Protein 3DME (pdb70)

Solvent-accessible surface area: 28125 Å² total; per-residue (Å²): 179,67,27,32,0,0,0,12,10,0,22,7,19,1,0,0,0,0,56,21,3,4,72,53,71,66,99,2,18,0,2,27,40,32,123,21,14,6,76,35,48,13,57,66,35,14,42,6,0,26,2,1,11,77,40,82,72,127,17,14,15,3,110,6,0,18,116,0,8,102,36,0,22,120,11,0,77,76,117,62,8,69,48,73,143,36,4,13,0,7,1,0,42,46,116,75,20,21,93,57,0,65,69,5,29,168,88,0,25,83,21,46,4,119,58,32,90,90,37,88,13,68,13,0,91,184,69,3,102,27,1,83,24,54,9,0,0,8,0,49,17,0,0,2,1,42,3,97,22,0,0,85,25,0,26,35,21,1,80,94,69,50,7,123,28,50,42,88,17,7,8,3,6,1,56,43,48,143,130,35,10,0,67,0,3,4,5,8,70,116,96,90,61,48,24,0,115,2,2,0,4,15,24,30,10,39,0,6,13,8,0,26,26,6,109,52,8,51,101,104,42,16,26,38,36,15,18,2,14,3,0,6,0,48,15,91,60,206,29,34,10,70,55,0,0,19,17,5,65,134,46,89,77,49,25,1,46,0,0,9,52,52,73,35,72,1,17,0,0,26,4,86,30,54,23,24,44,41,66,55,100,39,65,68,166,68,5,65,99,0,36,78,19,0,73,54,2,17,59,72,4,72,126,69,25,12,38,80,27,57,0,5,1,46,7,31,26,13,3,41,145,97,121,79,32,53,7,26,7,18,5,35,114,84,10,64,12,81,14,0,0,0,3,4,5,26,24,69,4,5,20,1,0,0,15,0,0,3,80,33,0,53,66,83,34,119,111,78,27,31,0,0,0,12,9,0,22,8,19,1,0,1,0,0,59,21,0,3,71,60,70,48,103,2,22,1,1,25,40,32,122,23,15,3,75,36,45,15,66,70,35,16,51,4,0,26,1,1,10,76,40,71,67,130,14,12,14,4,117,8,0,20,114,0,6,105,37,0,18,121,13,0,76,77,121,60,8,65,51,62,142,46,4,12,0,8,0,0,33,46,118,68,16,19,87,46,0,72,49,4,31,157,80,0,31,82,22,40,5,126,57,30,86,90,36,89,12,62,15,0,105,181,64,3,106,36,0,89,21,54,10,0,1,8,0,46,18,0,0,2,2,41,5,96,27,0,2,91,23,0,27,37,22,0,82,97,74,52,4,120,21,53,61,80,19,8,7,5,10,10,88,32,44,125,135,23,5,0,63,0,28,5,8,24,110,128,99,81,59,29,11,0,127,2,2,0,4,14,26,34,10,40,0,4,12,8,1,44,27,6,136,48,7,55,127,112,49,1,23,21,32,12,17,2,15,2,0,7,1,47,13,90,45,213,16,21,7,68,52,0,0,21,10,2,66,119,32,89,75,48,27,1,51,0,0,9,57,54,72,36,74,2,18,0,0,27,4,84,25,41,22,22,44,48,68,51,96,36,44,77,167,43,7,102,99,0,45,82,14,0,70,32,0,16,63,73,0,70,132,69,25,14,36,86,27,60,0,6,1,49,8,31,27,10,3,39,140,91,120,69,34,51,8,18,9,20,4,34,113,87,14,65,13,66,15,0,0,1,4,6,4,27,20,68,2,4,24,1,0,0,14,0,2,3,77,31,0,49,65,88,32,119

Secondary structure (DSSP, 8-state):
--EEEEEE--SHHHHHHHHHHHHTT--EEEE-SSSSSS-STTSSS--EE----SSPTT-HHHHHHHHHHHHHHHHHHHHT--EE---EEEEE-SHHHHTTHHHHHHHHHHTT----EEEEHHHHHHH-TT---SEEEEETT-EEE-HHHHHHHHHHHHHHTT-EEE-S--EEEEEE-TTSSEEEEE-TTS-EEEEEEEEEE--GGGHHHHHHTEETS-GGGSPP-EEEEEEEEE-SSS-S-SSEEEE-TT-SS----EEE-TTS-EEE----EEESS------GGGGGGHHHHHHTT-TTPPTT--EEEEEEEEEESS-TTSPPPPPEEE-HHHH--TTEEEEE---TTHHHHHHHHHHHHHHHH-/--EEEEEE--SHHHHHHHHHHHHTT--EEEE-SSSSTT-SGGGSS--EE----SSPTT-HHHHHHHHHHHHHHHHHHHHT--EE---EEEEE-SHHHHTTHHHHHHHHHHTT----EEEEHHHHHHH-TT---SEEEEETT-EEE-HHHHHHHHHHHHHHTT-EEE-S--EEEEEE-TTSSEEEEE-SSS-EEEEEEEEEE--GGGHHHHHHTEETS-GGGSPP-EEEEEEEEEE-SS-S-SSEEEE-TT-SSPPPPEEE-TTS-EEE----EEESS------GGGGTTHHHHHHTT-TTPPTT-EEEEEEEEEEESS-TTSPPPPPEEE-HHHH--TTEEEEE---TTHHHHHHHHHHHHHHHH-

InterPro domains:
  IPR006076 FAD dependent oxidoreductase [PF01266] (6-363)
  IPR036188 FAD/NAD(P)-binding domain superfamily [G3DSA:3.50.50.60] (6-361)
  IPR036188 FAD/NAD(P)-binding domain superfamily [SSF51905] (6-322)

Structure (mmCIF, N/CA/C/O backbone):
data_3DME
#
_entry.id   3DME
#
_cell.length_a   151.717
_cell.length_b   50.573
_cell.length_c   104.895
_cell.angle_alpha   90.00
_cell.angle_beta   115.45
_cell.angle_gamma   90.00
#
_symmetry.space_group_name_H-M   'C 1 2 1'
#
loop_
_entity.id
_entity.type
_entity.pdbx_description
1 polymer 'conserved exported protein'
2 non-polymer 'FLAVIN-ADENINE DINUCLEOTIDE'
3 non-polymer 'L(+)-TARTARIC ACID'
4 water water
#
loop_
_atom_site.group_PDB
_atom_site.id
_atom_site.type_symbol
_atom_site.label_atom_id
_atom_site.label_alt_id
_atom_site.label_comp_id
_atom_site.label_asym_id
_atom_site.label_entity_id
_atom_site.label_seq_id
_atom_site.pdbx_PDB_ins_code
_atom_site.Cartn_x
_atom_site.Cartn_y
_atom_site.Cartn_z
_atom_site.occupancy
_atom_site.B_iso_or_equiv
_atom_site.auth_seq_id
_atom_site.auth_comp_id
_atom_site.auth_asym_id
_atom_site.auth_atom_id
_atom_site.pdbx_PDB_model_num
ATOM 1 N N . THR A 1 3 ? 26.547 61.762 4.288 1.00 30.83 3 THR A N 1
ATOM 2 C CA . THR A 1 3 ? 25.686 62.760 4.970 1.00 30.86 3 THR A CA 1
ATOM 3 C C . THR A 1 3 ? 24.875 62.112 6.108 1.00 29.87 3 THR A C 1
ATOM 4 O O . THR A 1 3 ? 24.664 60.894 6.139 1.00 30.04 3 THR A O 1
ATOM 8 N N . ASP A 1 4 ? 24.420 62.918 7.058 1.00 28.40 4 ASP A N 1
ATOM 9 C CA . ASP A 1 4 ? 23.613 62.360 8.116 1.00 26.82 4 ASP A CA 1
ATOM 10 C C . ASP A 1 4 ? 22.302 61.824 7.536 1.00 25.43 4 ASP A C 1
ATOM 11 O O . ASP A 1 4 ? 21.692 62.460 6.668 1.00 25.65 4 ASP A O 1
ATOM 16 N N . ILE A 1 5 ? 21.883 60.651 7.993 1.00 22.86 5 ILE A N 1
ATOM 17 C CA . ILE A 1 5 ? 20.492 60.264 7.862 1.00 20.85 5 ILE A CA 1
ATOM 18 C C . ILE A 1 5 ? 19.787 61.060 8.943 1.00 19.56 5 ILE A C 1
ATOM 19 O O . ILE A 1 5 ? 20.360 61.305 9.993 1.00 19.01 5 ILE A O 1
ATOM 24 N N . ASP A 1 6 ? 18.561 61.493 8.697 1.00 17.68 6 ASP A N 1
ATOM 25 C CA . ASP A 1 6 ? 17.886 62.313 9.686 1.00 16.70 6 ASP A CA 1
ATOM 26 C C . ASP A 1 6 ? 17.603 61.482 10.948 1.00 15.36 6 ASP A C 1
ATOM 27 O O . ASP A 1 6 ? 18.145 61.771 12.016 1.00 15.11 6 ASP A O 1
ATOM 32 N N . CYS A 1 7 ? 16.783 60.442 10.808 1.00 13.88 7 CYS A N 1
ATOM 33 C CA . CYS A 1 7 ? 16.381 59.596 11.951 1.00 13.17 7 CYS A CA 1
ATOM 34 C C . CYS A 1 7 ? 16.756 58.134 11.726 1.00 12.09 7 CYS A C 1
ATOM 35 O O . CYS A 1 7 ? 16.460 57.589 10.666 1.00 12.24 7 CYS A O 1
ATOM 38 N N . ILE A 1 8 ? 17.398 57.503 12.711 1.00 10.67 8 ILE A N 1
ATOM 39 C CA . ILE A 1 8 ? 17.606 56.048 12.667 1.00 8.90 8 ILE A CA 1
ATOM 40 C C . ILE A 1 8 ? 16.821 55.421 13.821 1.00 8.24 8 ILE A C 1
ATOM 41 O O . ILE A 1 8 ? 16.911 55.882 14.954 1.00 9.14 8 ILE A O 1
ATOM 46 N N . VAL A 1 9 ? 16.027 54.403 13.517 1.00 8.44 9 VAL A N 1
ATOM 47 C CA . VAL A 1 9 ? 15.312 53.637 14.533 1.00 8.39 9 VAL A CA 1
ATOM 48 C C . VAL A 1 9 ? 15.979 52.270 14.583 1.00 8.12 9 VAL A C 1
ATOM 49 O O . VAL A 1 9 ? 16.114 51.620 13.546 1.00 8.73 9 VAL A O 1
ATOM 53 N N . ILE A 1 10 ? 16.414 51.866 15.771 1.00 7.97 10 ILE A N 1
ATOM 54 C CA . ILE A 1 10 ? 16.989 50.533 15.970 1.00 7.82 10 ILE A CA 1
ATOM 55 C C . ILE A 1 10 ? 15.903 49.556 16.437 1.00 7.58 10 ILE A C 1
ATOM 56 O O . ILE A 1 10 ? 15.336 49.713 17.523 1.00 7.74 10 ILE A O 1
ATOM 61 N N . GLY A 1 11 ? 15.625 48.558 15.613 1.00 7.35 11 GLY A N 1
ATOM 62 C CA . GLY A 1 11 ? 14.606 47.553 15.893 1.00 8.11 11 GLY A CA 1
ATOM 63 C C . GLY A 1 11 ? 13.362 47.716 15.036 1.00 9.10 11 GLY A C 1
ATOM 64 O O . GLY A 1 11 ? 12.773 48.817 14.973 1.00 9.00 11 GLY A O 1
ATOM 65 N N . ALA A 1 12 ? 12.956 46.614 14.403 1.00 8.90 12 ALA A N 1
ATOM 66 C CA . ALA A 1 12 ? 11.758 46.579 13.569 1.00 8.90 12 ALA A CA 1
ATOM 67 C C . ALA A 1 12 ? 10.692 45.694 14.182 1.00 8.86 12 ALA A C 1
ATOM 68 O O . ALA A 1 12 ? 9.985 44.978 13.475 1.00 9.63 12 ALA A O 1
ATOM 70 N N . GLY A 1 13 ? 10.574 45.748 15.504 1.00 8.06 13 GLY A N 1
ATOM 71 C CA . GLY A 1 13 ? 9.417 45.172 16.161 1.00 7.81 13 GLY A CA 1
ATOM 72 C C . GLY A 1 13 ? 8.215 46.092 16.025 1.00 8.37 13 GLY A C 1
ATOM 73 O O . GLY A 1 13 ? 8.281 47.120 15.348 1.00 8.18 13 GLY A O 1
ATOM 74 N N . VAL A 1 14 ? 7.115 45.726 16.671 1.00 8.40 14 VAL A N 1
ATOM 75 C CA . VAL A 1 14 ? 5.877 46.483 16.459 1.00 9.52 14 VAL A CA 1
ATOM 76 C C . VAL A 1 14 ? 6.022 47.925 16.935 1.00 10.04 14 VAL A C 1
ATOM 77 O O . VAL A 1 14 ? 5.447 48.863 16.341 1.00 10.04 14 VAL A O 1
ATOM 81 N N . VAL A 1 15 ? 6.785 48.101 18.012 1.00 9.60 15 VAL A N 1
ATOM 82 C CA . VAL A 1 15 ? 7.004 49.416 18.599 1.00 9.62 15 VAL A CA 1
ATOM 83 C C . VAL A 1 15 ? 7.987 50.241 17.773 1.00 9.54 15 VAL A C 1
ATOM 84 O O . VAL A 1 15 ? 7.739 51.404 17.481 1.00 9.33 15 VAL A O 1
ATOM 88 N N . GLY A 1 16 ? 9.116 49.647 17.386 1.00 9.32 16 GLY A N 1
ATOM 89 C CA . GLY A 1 16 ? 10.039 50.332 16.493 1.00 9.59 16 GLY A CA 1
ATOM 90 C C . GLY A 1 16 ? 9.346 50.773 15.215 1.00 9.25 16 GLY A C 1
ATOM 91 O O . GLY A 1 16 ? 9.593 51.880 14.705 1.00 9.62 16 GLY A O 1
ATOM 92 N N . LEU A 1 17 ? 8.508 49.896 14.661 1.00 9.19 17 LEU A N 1
ATOM 93 C CA . LEU A 1 17 ? 7.808 50.214 13.417 1.00 9.11 17 LEU A CA 1
ATOM 94 C C . LEU A 1 17 ? 6.765 51.313 13.615 1.00 9.25 17 LEU A C 1
ATOM 95 O O . LEU A 1 17 ? 6.627 52.185 12.752 1.00 9.50 17 LEU A O 1
ATOM 100 N N . ALA A 1 18 ? 6.044 51.281 14.733 1.00 8.68 18 ALA A N 1
ATOM 101 C CA . ALA A 1 18 ? 5.076 52.366 15.005 1.00 8.79 18 ALA A CA 1
ATOM 102 C C . ALA A 1 18 ? 5.797 53.708 15.076 1.00 9.13 18 ALA A C 1
ATOM 103 O O . ALA A 1 18 ? 5.309 54.716 14.585 1.00 9.58 18 ALA A O 1
ATOM 105 N N . ILE A 1 19 ? 6.962 53.724 15.714 1.00 8.73 19 ILE A N 1
ATOM 106 C CA . ILE A 1 19 ? 7.751 54.945 15.795 1.00 9.02 19 ILE A CA 1
ATOM 107 C C . ILE A 1 19 ? 8.283 55.405 14.433 1.00 8.99 19 ILE A C 1
ATOM 108 O O . ILE A 1 19 ? 8.202 56.591 14.106 1.00 9.86 19 ILE A O 1
ATOM 113 N N . ALA A 1 20 ? 8.825 54.478 13.641 1.00 9.69 20 ALA A N 1
ATOM 114 C CA . ALA A 1 20 ? 9.303 54.808 12.295 1.00 10.16 20 ALA A CA 1
ATOM 115 C C . ALA A 1 20 ? 8.146 55.403 11.487 1.00 10.95 20 ALA A C 1
ATOM 116 O O . ALA A 1 20 ? 8.307 56.412 10.795 1.00 12.16 20 ALA A O 1
ATOM 118 N N . ARG A 1 21 ? 6.989 54.763 11.580 1.00 10.83 21 ARG A N 1
ATOM 119 C CA . ARG A 1 21 ? 5.778 55.252 10.926 1.00 11.56 21 ARG A CA 1
ATOM 120 C C . ARG A 1 21 ? 5.448 56.697 11.329 1.00 11.67 21 ARG A C 1
ATOM 121 O O . ARG A 1 21 ? 5.183 57.543 10.456 1.00 12.36 21 ARG A O 1
ATOM 129 N N . ALA A 1 22 ? 5.460 56.983 12.631 1.00 12.00 22 ALA A N 1
ATOM 130 C CA . ALA A 1 22 ? 5.177 58.338 13.121 1.00 12.31 22 ALA A CA 1
ATOM 131 C C . ALA A 1 22 ? 6.227 59.361 12.649 1.00 13.41 22 ALA A C 1
ATOM 132 O O . ALA A 1 22 ? 5.882 60.457 12.175 1.00 13.54 22 ALA A O 1
ATOM 134 N N . LEU A 1 23 ? 7.504 59.011 12.786 1.00 13.21 23 LEU A N 1
ATOM 135 C CA . LEU A 1 23 ? 8.567 59.890 12.307 1.00 13.66 23 LEU A CA 1
ATOM 136 C C . LEU A 1 23 ? 8.444 60.169 10.803 1.00 14.15 23 LEU A C 1
ATOM 137 O O . LEU A 1 23 ? 8.563 61.325 10.364 1.00 15.00 23 LEU A O 1
ATOM 142 N N . ALA A 1 24 ? 8.181 59.140 10.012 1.00 14.11 24 ALA A N 1
ATOM 143 C CA . ALA A 1 24 ? 8.135 59.318 8.565 1.00 14.56 24 ALA A CA 1
ATOM 144 C C . ALA A 1 24 ? 6.921 60.177 8.190 1.00 15.33 24 ALA A C 1
ATOM 145 O O . ALA A 1 24 ? 7.010 61.038 7.309 1.00 15.33 24 ALA A O 1
ATOM 147 N N . ALA A 1 25 ? 5.807 59.961 8.884 1.00 15.07 25 ALA A N 1
ATOM 148 C CA . ALA A 1 25 ? 4.586 60.736 8.636 1.00 15.64 25 ALA A CA 1
ATOM 149 C C . ALA A 1 25 ? 4.798 62.204 8.994 1.00 16.35 25 ALA A C 1
ATOM 150 O O . ALA A 1 25 ? 4.101 63.093 8.478 1.00 17.36 25 ALA A O 1
ATOM 152 N N . GLY A 1 26 ? 5.761 62.466 9.870 1.00 16.03 26 GLY A N 1
ATOM 153 C CA . GLY A 1 26 ? 6.092 63.834 10.270 1.00 17.08 26 GLY A CA 1
ATOM 154 C C . GLY A 1 26 ? 7.062 64.494 9.305 1.00 17.67 26 GLY A C 1
ATOM 155 O O . GLY A 1 26 ? 7.528 65.605 9.554 1.00 18.13 26 GLY A O 1
ATOM 156 N N . GLY A 1 27 ? 7.380 63.800 8.214 1.00 17.65 27 GLY A N 1
ATOM 157 C CA . GLY A 1 27 ? 8.239 64.358 7.159 1.00 18.53 27 GLY A CA 1
ATOM 158 C C . GLY A 1 27 ? 9.727 64.060 7.277 1.00 18.76 27 GLY A C 1
ATOM 159 O O . GLY A 1 27 ? 10.549 64.617 6.533 1.00 19.47 27 GLY A O 1
ATOM 160 N N . HIS A 1 28 ? 10.090 63.180 8.203 1.00 17.87 28 HIS A N 1
ATOM 161 C CA . HIS A 1 28 ? 11.503 62.880 8.442 1.00 17.67 28 HIS A CA 1
ATOM 162 C C . HIS A 1 28 ? 11.987 61.688 7.643 1.00 16.83 28 HIS A C 1
ATOM 163 O O . HIS A 1 28 ? 11.272 60.712 7.498 1.00 17.40 28 HIS A O 1
ATOM 170 N N . GLU A 1 29 ? 13.212 61.773 7.130 1.00 15.93 29 GLU A N 1
ATOM 171 C CA . GLU A 1 29 ? 13.850 60.630 6.492 1.00 15.15 29 GLU A CA 1
ATOM 172 C C . GLU A 1 29 ? 14.141 59.630 7.600 1.00 13.93 29 GLU A C 1
ATOM 173 O O . GLU A 1 29 ? 14.684 60.003 8.626 1.00 13.78 29 GLU A O 1
ATOM 179 N N . VAL A 1 30 ? 13.751 58.379 7.396 1.00 14.02 30 VAL A N 1
ATOM 180 C CA . VAL A 1 30 ? 13.918 57.353 8.423 1.00 13.80 30 VAL A CA 1
ATOM 181 C C . VAL A 1 30 ? 14.603 56.112 7.866 1.00 13.21 30 VAL A C 1
ATOM 182 O O . VAL A 1 30 ? 14.210 55.588 6.819 1.00 13.14 30 VAL A O 1
ATOM 186 N N . LEU A 1 31 ? 15.638 55.652 8.564 1.00 12.24 31 LEU A N 1
ATOM 187 C CA . LEU A 1 31 ? 16.211 54.336 8.290 1.00 11.94 31 LEU A CA 1
ATOM 188 C C . LEU A 1 31 ? 15.982 53.457 9.513 1.00 11.02 31 LEU A C 1
ATOM 189 O O . LEU A 1 31 ? 16.349 53.834 10.607 1.00 11.03 31 LEU A O 1
ATOM 194 N N . VAL A 1 32 ? 15.350 52.309 9.321 1.00 10.82 32 VAL A N 1
ATOM 195 C CA . VAL A 1 32 ? 15.185 51.346 10.408 1.00 10.63 32 VAL A CA 1
ATOM 196 C C . VAL A 1 32 ? 16.201 50.221 10.253 1.00 10.43 32 VAL A C 1
ATOM 197 O O . VAL A 1 32 ? 16.208 49.525 9.238 1.00 10.08 32 VAL A O 1
ATOM 201 N N . ALA A 1 33 ? 17.040 50.034 11.267 1.00 9.72 33 ALA A N 1
ATOM 202 C CA . ALA A 1 33 ? 18.043 48.965 11.245 1.00 9.59 33 ALA A CA 1
ATOM 203 C C . ALA A 1 33 ? 17.588 47.814 12.139 1.00 9.51 33 ALA A C 1
ATOM 204 O O . ALA A 1 33 ? 17.351 48.005 13.321 1.00 9.72 33 ALA A O 1
ATOM 206 N N . GLU A 1 34 ? 17.486 46.627 11.555 1.00 9.06 34 GLU A N 1
ATOM 207 C CA . GLU A 1 34 ? 17.053 45.430 12.279 1.00 9.62 34 GLU A CA 1
ATOM 208 C C . GLU A 1 34 ? 18.117 44.334 12.166 1.00 9.66 34 GLU A C 1
ATOM 209 O O . GLU A 1 34 ? 18.593 44.042 11.074 1.00 9.88 34 GLU A O 1
ATOM 215 N N . ALA A 1 35 ? 18.485 43.738 13.296 1.00 10.29 35 ALA A N 1
ATOM 216 C CA . ALA A 1 35 ? 19.537 42.707 13.337 1.00 11.68 35 ALA A CA 1
ATOM 217 C C . ALA A 1 35 ? 19.102 41.395 12.694 1.00 12.64 35 ALA A C 1
ATOM 218 O O . ALA A 1 35 ? 19.916 40.686 12.076 1.00 12.39 35 ALA A O 1
ATOM 220 N N . ALA A 1 36 ? 17.819 41.066 12.838 1.00 13.65 36 ALA A N 1
ATOM 221 C CA . ALA A 1 36 ? 17.259 39.828 12.264 1.00 15.76 36 ALA A CA 1
ATOM 222 C C . ALA A 1 36 ? 17.099 39.912 10.748 1.00 17.64 36 ALA A C 1
ATOM 223 O O . ALA A 1 36 ? 17.257 40.973 10.168 1.00 16.16 36 ALA A O 1
ATOM 225 N N . GLU A 1 37 ? 16.740 38.789 10.120 1.00 21.32 37 GLU A N 1
ATOM 226 C CA . GLU A 1 37 ? 16.543 38.737 8.662 1.00 25.10 37 GLU A CA 1
ATOM 227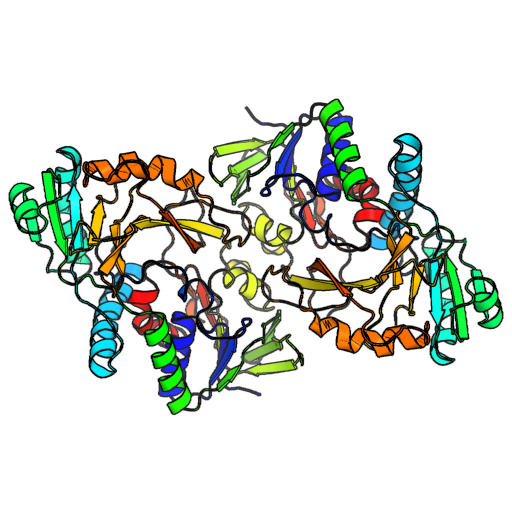 C C . GLU A 1 37 ? 15.234 39.372 8.138 1.00 27.36 37 GLU A C 1
ATOM 228 O O . GLU A 1 37 ? 15.129 39.691 6.946 1.00 27.94 37 GLU A O 1
ATOM 234 N N . GLY A 1 38 ? 14.247 39.567 9.012 1.00 29.61 38 GLY A N 1
ATOM 235 C CA . GLY A 1 38 ? 13.013 40.275 8.631 1.00 32.31 38 GLY A CA 1
ATOM 236 C C . GLY A 1 38 ? 12.423 41.152 9.732 1.00 34.12 38 GLY A C 1
ATOM 237 O O . GLY A 1 38 ? 13.052 41.363 10.775 1.00 34.47 38 GLY A O 1
ATOM 238 N N . ILE A 1 39 ? 11.209 41.664 9.516 1.00 35.49 39 ILE A N 1
ATOM 239 C CA . ILE A 1 39 ? 10.524 42.431 10.563 1.00 36.78 39 ILE A CA 1
ATOM 240 C C . ILE A 1 39 ? 9.801 41.492 11.518 1.00 37.50 39 ILE A C 1
ATOM 241 O O . ILE A 1 39 ? 9.383 40.394 11.129 1.00 37.79 39 ILE A O 1
ATOM 246 N N . GLY A 1 40 ? 9.663 41.931 12.769 1.00 38.27 40 GLY A N 1
ATOM 247 C CA . GLY A 1 40 ? 8.746 41.302 13.719 1.00 38.99 40 GLY A CA 1
ATOM 248 C C . GLY A 1 40 ? 9.009 39.844 14.042 1.00 39.46 40 GLY A C 1
ATOM 249 O O . GLY A 1 40 ? 8.075 39.071 14.270 1.00 39.75 40 GLY A O 1
ATOM 250 N N . THR A 1 41 ? 10.280 39.465 14.078 1.00 39.76 41 THR A N 1
ATOM 251 C CA . THR A 1 41 ? 10.646 38.101 14.442 1.00 40.02 41 THR A CA 1
ATOM 252 C C . THR A 1 41 ? 10.842 37.957 15.957 1.00 39.91 41 THR A C 1
ATOM 253 O O . THR A 1 41 ? 10.828 36.844 16.491 1.00 40.18 41 THR A O 1
ATOM 257 N N . GLY A 1 42 ? 11.005 39.086 16.642 1.00 39.45 42 GLY A N 1
ATOM 258 C CA . GLY A 1 42 ? 11.349 39.084 18.060 1.00 39.18 42 GLY A CA 1
ATOM 259 C C . GLY A 1 42 ? 10.189 38.908 19.023 1.00 38.90 42 GLY A C 1
ATOM 260 O O . GLY A 1 42 ? 9.378 37.998 18.874 1.00 38.88 42 GLY A O 1
ATOM 261 N N . THR A 1 43 ? 10.113 39.784 20.020 1.00 38.61 43 THR A N 1
ATOM 262 C CA . THR A 1 43 ? 9.056 39.694 21.025 1.00 38.22 43 THR A CA 1
ATOM 263 C C . THR A 1 43 ? 7.712 40.111 20.454 1.00 37.63 43 THR A C 1
ATOM 264 O O . THR A 1 43 ? 6.685 40.041 21.140 1.00 37.79 43 THR A O 1
ATOM 268 N N . SER A 1 44 ? 7.730 40.550 19.199 1.00 36.71 44 SER A N 1
ATOM 269 C CA . SER A 1 44 ? 6.498 40.889 18.488 1.00 35.10 44 SER A CA 1
ATOM 270 C C . SER A 1 44 ? 5.930 39.685 17.746 1.00 35.80 44 SER A C 1
ATOM 271 O O . SER A 1 44 ? 4.904 39.792 17.070 1.00 36.07 44 SER A O 1
ATOM 274 N N . SER A 1 45 ? 6.594 38.537 17.879 1.00 35.56 45 SER A N 1
ATOM 275 C CA . SER A 1 45 ? 6.102 37.300 17.270 1.00 35.56 45 SER A CA 1
ATOM 276 C C . SER A 1 45 ? 5.905 36.197 18.314 1.00 35.04 45 SER A C 1
ATOM 277 O O . SER A 1 45 ? 5.666 35.030 17.980 1.00 35.06 45 SER A O 1
ATOM 280 N N . ARG A 1 46 ? 6.002 36.576 19.585 1.00 34.21 46 ARG A N 1
ATOM 281 C CA . ARG A 1 46 ? 5.930 35.604 20.671 1.00 33.05 46 ARG A CA 1
ATOM 282 C C . ARG A 1 46 ? 5.062 36.126 21.822 1.00 32.25 46 ARG A C 1
ATOM 283 O O . ARG A 1 46 ? 5.469 36.100 22.979 1.00 31.54 46 ARG A O 1
ATOM 291 N N . ASN A 1 47 ? 3.861 36.601 21.490 1.00 31.32 47 ASN A N 1
ATOM 292 C CA . ASN A 1 47 ? 2.918 37.090 22.497 1.00 29.78 47 ASN A CA 1
ATOM 293 C C . ASN A 1 47 ? 1.509 36.517 22.264 1.00 28.90 47 ASN A C 1
ATOM 294 O O . ASN A 1 47 ? 1.308 35.725 21.326 1.00 28.04 47 ASN A O 1
ATOM 299 N N . SER A 1 48 ? 0.549 36.905 23.115 1.00 27.12 48 SER A N 1
ATOM 300 C CA . SER A 1 48 ? -0.833 36.384 23.042 1.00 25.17 48 SER A CA 1
ATOM 301 C C . SER A 1 48 ? -1.642 37.094 21.956 1.00 23.84 48 SER A C 1
ATOM 302 O O . SER A 1 48 ? -2.697 36.612 21.513 1.00 24.97 48 SER A O 1
ATOM 305 N N . GLU A 1 49 ? -1.155 38.258 21.547 1.00 20.63 49 GLU A N 1
ATOM 306 C CA . GLU A 1 49 ? -1.794 39.025 20.517 1.00 16.82 49 GLU A CA 1
ATOM 307 C C . GLU A 1 49 ? -3.114 39.565 21.036 1.00 13.38 49 GLU A C 1
ATOM 308 O O . GLU A 1 49 ? -4.050 39.731 20.274 1.00 12.75 49 GLU A O 1
ATOM 314 N N . VAL A 1 50 ? -3.167 39.840 22.335 1.00 10.42 50 VAL A N 1
ATOM 315 C CA . VAL A 1 50 ? -4.378 40.409 22.941 1.00 8.31 50 VAL A CA 1
ATOM 316 C C . VAL A 1 50 ? -4.383 41.937 22.890 1.00 8.10 50 VAL A C 1
ATOM 317 O O . VAL A 1 50 ? -3.400 42.596 23.240 1.00 7.33 50 VAL A O 1
ATOM 321 N N . ILE A 1 51 ? -5.504 42.502 22.439 1.00 7.64 51 ILE A N 1
ATOM 322 C CA . ILE A 1 51 ? -5.712 43.948 22.519 1.00 6.60 51 ILE A CA 1
ATOM 323 C C . ILE A 1 51 ? -6.311 44.196 23.907 1.00 7.08 51 ILE A C 1
ATOM 324 O O . ILE A 1 51 ? -7.489 43.905 24.157 1.00 7.14 51 ILE A O 1
ATOM 329 N N . HIS A 1 52 ? -5.487 44.704 24.817 1.00 6.56 52 HIS A N 1
ATOM 330 C CA . HIS A 1 52 ? -5.903 44.856 26.214 1.00 7.08 52 HIS A CA 1
ATOM 331 C C . HIS A 1 52 ? -6.789 46.076 26.439 1.00 7.45 52 HIS A C 1
ATOM 332 O O . HIS A 1 52 ? -6.610 47.118 25.810 1.00 8.19 52 HIS A O 1
ATOM 339 N N . ALA A 1 53 ? -7.735 45.928 27.364 1.00 7.73 53 ALA A N 1
ATOM 340 C CA . ALA A 1 53 ? -8.663 47.015 27.686 1.00 7.27 53 ALA A CA 1
ATOM 341 C C . ALA A 1 53 ? -8.033 48.173 28.476 1.00 7.41 53 ALA A C 1
ATOM 342 O O . ALA A 1 53 ? -8.426 49.313 28.268 1.00 7.13 53 ALA A O 1
ATOM 344 N N . GLY A 1 54 ? -7.075 47.876 29.361 1.00 7.59 54 GLY A N 1
ATOM 345 C CA . GLY A 1 54 ? -6.435 48.884 30.232 1.00 7.25 54 GLY A CA 1
ATOM 346 C C . GLY A 1 54 ? -6.926 48.780 31.676 1.00 7.60 54 GLY A C 1
ATOM 347 O O . GLY A 1 54 ? -7.012 49.777 32.400 1.00 7.73 54 GLY A O 1
ATOM 348 N N . ILE A 1 55 ? -7.203 47.555 32.105 1.00 7.33 55 ILE A N 1
ATOM 349 C CA . ILE A 1 55 ? -7.931 47.305 33.337 1.00 8.04 55 ILE A CA 1
ATOM 350 C C . ILE A 1 55 ? -7.106 47.531 34.608 1.00 8.84 55 ILE A C 1
ATOM 351 O O . ILE A 1 55 ? -7.498 48.309 35.478 1.00 10.00 55 ILE A O 1
ATOM 356 N N . TYR A 1 56 ? -5.962 46.861 34.741 1.00 8.60 56 TYR A N 1
ATOM 357 C CA . TYR A 1 56 ? -5.373 46.812 36.077 1.00 9.77 56 TYR A CA 1
ATOM 358 C C . TYR A 1 56 ? -4.061 47.572 36.277 1.00 8.88 56 TYR A C 1
ATOM 359 O O . TYR A 1 56 ? -3.445 47.492 37.345 1.00 9.87 56 TYR A O 1
ATOM 368 N N . TYR A 1 57 ? -3.624 48.308 35.266 1.00 8.78 57 TYR A N 1
ATOM 369 C CA . TYR A 1 57 ? -2.401 49.107 35.405 1.00 8.91 57 TYR A CA 1
ATOM 370 C C . TYR A 1 57 ? -2.623 50.258 36.385 1.00 9.94 57 TYR A C 1
ATOM 371 O O . TYR A 1 57 ? -3.727 50.794 36.484 1.00 10.15 57 TYR A O 1
ATOM 380 N N . PRO A 1 58 ? -1.570 50.640 37.121 1.00 10.87 58 PRO A N 1
ATOM 381 C CA . PRO A 1 58 ? -1.763 51.662 38.139 1.00 11.03 58 PRO A CA 1
ATOM 382 C C . PRO A 1 58 ? -2.124 53.026 37.526 1.00 11.15 58 PRO A C 1
ATOM 383 O O . PRO A 1 58 ? -1.664 53.374 36.433 1.00 11.25 58 PRO A O 1
ATOM 387 N N . ALA A 1 59 ? -2.940 53.791 38.235 1.00 11.77 59 ALA A N 1
ATOM 388 C CA . ALA A 1 59 ? -3.418 55.068 37.707 1.00 11.98 59 ALA A CA 1
ATOM 389 C C . ALA A 1 59 ? -2.287 55.950 37.162 1.00 12.46 59 ALA A C 1
ATOM 390 O O . ALA A 1 59 ? -1.243 56.110 37.801 1.00 12.86 59 ALA A O 1
ATOM 392 N N . ASP A 1 60 ? -2.518 56.508 35.975 1.00 12.85 60 ASP A N 1
ATOM 393 C CA . ASP A 1 60 ? -1.603 57.462 35.342 1.00 13.80 60 ASP A CA 1
ATOM 394 C C . ASP A 1 60 ? -0.225 56.918 34.959 1.00 13.27 60 ASP A C 1
ATOM 395 O O . ASP A 1 60 ? 0.628 57.689 34.488 1.00 13.16 60 ASP A O 1
ATOM 400 N N . SER A 1 61 ? -0.012 55.611 35.146 1.00 12.05 61 SER A N 1
ATOM 401 C CA . SER A 1 61 ? 1.183 54.962 34.605 1.00 10.82 61 SER A CA 1
ATOM 402 C C . SER A 1 61 ? 1.191 55.059 33.087 1.00 10.60 61 SER A C 1
ATOM 403 O O . SER A 1 61 ? 0.143 55.250 32.457 1.00 9.42 61 SER A O 1
ATOM 406 N N . LEU A 1 62 ? 2.368 54.912 32.480 1.00 9.61 62 LEU A N 1
ATOM 407 C CA . LEU A 1 62 ? 2.418 54.839 31.024 1.00 9.93 62 LEU A CA 1
ATOM 408 C C . LEU A 1 62 ? 1.660 53.623 30.529 1.00 9.43 62 LEU A C 1
ATOM 409 O O . LEU A 1 62 ? 0.955 53.709 29.526 1.00 8.87 62 LEU A O 1
ATOM 414 N N . LYS A 1 63 ? 1.788 52.494 31.226 1.00 8.82 63 LYS A N 1
ATOM 415 C CA . LYS A 1 63 ? 1.018 51.327 30.853 1.00 8.38 63 LYS A CA 1
ATOM 416 C C . LYS A 1 63 ? -0.475 51.667 30.827 1.00 7.93 63 LYS A C 1
ATOM 417 O O . LYS A 1 63 ? -1.169 51.331 29.887 1.00 7.25 63 LYS A O 1
ATOM 423 N N . ALA A 1 64 ? -0.977 52.337 31.856 1.00 8.01 64 ALA A N 1
ATOM 424 C CA . ALA A 1 64 ? -2.415 52.628 31.866 1.00 7.83 64 ALA A CA 1
ATOM 425 C C . ALA A 1 64 ? -2.786 53.594 30.729 1.00 8.03 64 ALA A C 1
ATOM 426 O O . ALA A 1 64 ? -3.722 53.360 29.968 1.00 7.77 64 ALA A O 1
ATOM 428 N N . ARG A 1 65 ? -2.067 54.701 30.642 1.00 7.68 65 ARG A N 1
ATOM 429 C CA . ARG A 1 65 ? -2.438 55.763 29.712 1.00 8.18 65 ARG A CA 1
ATOM 430 C C . ARG A 1 65 ? -2.286 55.331 28.260 1.00 7.67 65 ARG A C 1
ATOM 431 O O . ARG A 1 65 ? -3.163 55.560 27.420 1.00 7.78 65 ARG A O 1
ATOM 439 N N . LEU A 1 66 ? -1.157 54.696 27.969 1.00 7.04 66 LEU A N 1
ATOM 440 C CA . LEU A 1 66 ? -0.856 54.285 26.610 1.00 6.40 66 LEU A CA 1
ATOM 441 C C . LEU A 1 66 ? -1.626 53.032 26.210 1.00 6.58 66 LEU A C 1
ATOM 442 O O . LEU A 1 66 ? -1.909 52.843 25.034 1.00 6.70 66 LEU A O 1
ATOM 447 N N . CYS A 1 67 ? -1.986 52.178 27.169 1.00 6.22 67 CYS A N 1
ATOM 448 C CA . CYS A 1 67 ? -2.799 51.021 26.801 1.00 6.53 67 CYS A CA 1
ATOM 449 C C . CYS A 1 67 ? -4.172 51.491 26.335 1.00 7.50 67 CYS A C 1
ATOM 450 O O . CYS A 1 67 ? -4.685 51.016 25.323 1.00 6.74 67 CYS A O 1
ATOM 453 N N . VAL A 1 68 ? -4.757 52.444 27.056 1.00 8.07 68 VAL A N 1
ATOM 454 C CA . VAL A 1 68 ? -6.140 52.835 26.752 1.00 9.14 68 VAL A CA 1
ATOM 455 C C . VAL A 1 68 ? -6.174 53.673 25.474 1.00 9.38 68 VAL A C 1
ATOM 456 O O . VAL A 1 68 ? -6.969 53.417 24.555 1.00 9.98 68 VAL A O 1
ATOM 460 N N . ARG A 1 69 ? -5.298 54.655 25.390 1.00 9.31 69 ARG A N 1
ATOM 461 C CA . ARG A 1 69 ? -5.156 55.434 24.158 1.00 9.28 69 ARG A CA 1
ATOM 462 C C . ARG A 1 69 ? -4.792 54.536 22.970 1.00 8.86 69 ARG A C 1
ATOM 463 O O . ARG A 1 69 ? -5.351 54.656 21.882 1.00 8.88 69 ARG A O 1
ATOM 471 N N . GLY A 1 70 ? -3.825 53.644 23.185 1.00 6.96 70 GLY A N 1
ATOM 472 C CA . GLY A 1 70 ? -3.346 52.752 22.137 1.00 6.63 70 GLY A CA 1
ATOM 473 C C . GLY A 1 70 ? -4.444 51.845 21.631 1.00 6.86 70 GLY A C 1
ATOM 474 O O . GLY A 1 70 ? -4.516 51.578 20.426 1.00 6.60 70 GLY A O 1
ATOM 475 N N . LYS A 1 71 ? -5.287 51.355 22.550 1.00 6.80 71 LYS A N 1
ATOM 476 C CA . LYS A 1 71 ? -6.410 50.489 22.187 1.00 7.04 71 LYS A CA 1
ATOM 477 C C . LYS A 1 71 ? -7.337 51.212 21.221 1.00 7.19 71 LYS A C 1
ATOM 478 O O . LYS A 1 71 ? -7.713 50.679 20.193 1.00 7.76 71 LYS A O 1
ATOM 484 N N . HIS A 1 72 ? -7.697 52.436 21.561 1.00 7.71 72 HIS A N 1
ATOM 485 C CA . HIS A 1 72 ? -8.559 53.212 20.675 1.00 8.31 72 HIS A CA 1
ATOM 486 C C . HIS A 1 72 ? -7.909 53.442 19.307 1.00 7.82 72 HIS A C 1
ATOM 487 O O . HIS A 1 72 ? -8.525 53.210 18.269 1.00 8.41 72 HIS A O 1
ATOM 494 N N . LEU A 1 73 ? -6.662 53.880 19.303 1.00 8.35 73 LEU A N 1
ATOM 495 C CA . LEU A 1 73 ? -5.962 54.085 18.038 1.00 8.19 73 LEU A CA 1
ATOM 496 C C . LEU A 1 73 ? -5.873 52.797 17.231 1.00 8.07 73 LEU A C 1
ATOM 497 O O . LEU A 1 73 ? -6.002 52.823 16.005 1.00 8.49 73 LEU A O 1
ATOM 502 N N . LEU A 1 74 ? -5.630 51.673 17.912 1.00 7.61 74 LEU A N 1
ATOM 503 C CA . LEU A 1 74 ? -5.379 50.408 17.221 1.00 7.20 74 LEU A CA 1
ATOM 504 C C . LEU A 1 74 ? -6.677 49.840 16.622 1.00 7.35 74 LEU A C 1
ATOM 505 O O . LEU A 1 74 ? -6.686 49.339 15.503 1.00 7.49 74 LEU A O 1
ATOM 510 N N . TYR A 1 75 ? -7.785 49.914 17.360 1.00 7.06 75 TYR A N 1
ATOM 511 C CA . TYR A 1 75 ? -9.043 49.410 16.805 1.00 7.41 75 TYR A CA 1
ATOM 512 C C . TYR A 1 75 ? -9.418 50.220 15.567 1.00 7.93 75 TYR A C 1
ATOM 513 O O . TYR A 1 75 ? -9.854 49.670 14.558 1.00 8.51 75 TYR A O 1
ATOM 522 N N . GLU A 1 76 ? -9.219 51.529 15.648 1.00 8.56 76 GLU A N 1
ATOM 523 C CA . GLU A 1 76 ? -9.482 52.387 14.496 1.00 9.57 76 GLU A CA 1
ATOM 524 C C . GLU A 1 76 ? -8.549 52.039 13.324 1.00 9.62 76 GLU A C 1
ATOM 525 O O . GLU A 1 76 ? -8.989 51.897 12.185 1.00 9.61 76 GLU A O 1
ATOM 531 N N . TYR A 1 77 ? -7.254 51.884 13.622 1.00 9.34 77 TYR A N 1
ATOM 532 C CA . TYR A 1 77 ? -6.245 51.540 12.617 1.00 9.97 77 TYR A CA 1
ATOM 533 C C . TYR A 1 77 ? -6.588 50.227 11.932 1.00 10.77 77 TYR A C 1
ATOM 534 O O . TYR A 1 77 ? -6.526 50.118 10.713 1.00 11.12 77 TYR A O 1
ATOM 543 N N . CYS A 1 78 ? -6.971 49.224 12.714 1.00 11.11 78 CYS A N 1
ATOM 544 C CA . CYS A 1 78 ? -7.256 47.917 12.148 1.00 12.12 78 CYS A CA 1
ATOM 545 C C . CYS A 1 78 ? -8.461 47.969 11.218 1.00 12.71 78 CYS A C 1
ATOM 546 O O . CYS A 1 78 ? -8.450 47.364 10.154 1.00 13.65 78 CYS A O 1
ATOM 549 N N . ALA A 1 79 ? -9.493 48.696 11.619 1.00 13.19 79 ALA A N 1
ATOM 550 C CA . ALA A 1 79 ? -10.673 48.839 10.770 1.00 14.27 79 ALA A CA 1
ATOM 551 C C . ALA A 1 79 ? -10.336 49.651 9.517 1.00 14.88 79 ALA A C 1
ATOM 552 O O . ALA A 1 79 ? -10.793 49.332 8.413 1.00 16.04 79 ALA A O 1
ATOM 554 N N . ALA A 1 80 ? -9.535 50.694 9.683 1.00 15.58 80 ALA A N 1
ATOM 555 C CA . ALA A 1 80 ? -9.218 51.596 8.580 1.00 16.51 80 ALA A CA 1
ATOM 556 C C . ALA A 1 80 ? -8.359 50.908 7.528 1.00 17.40 80 ALA A C 1
ATOM 557 O O . ALA A 1 80 ? -8.511 51.158 6.324 1.00 17.37 80 ALA A O 1
ATOM 559 N N . ARG A 1 81 ? -7.473 50.019 7.978 1.00 17.86 81 ARG A N 1
ATOM 560 C CA . ARG A 1 81 ? -6.459 49.440 7.105 1.00 18.60 81 ARG A CA 1
ATOM 561 C C . ARG A 1 81 ? -6.736 47.997 6.758 1.00 18.28 81 ARG A C 1
ATOM 562 O O . ARG A 1 81 ? -6.026 47.422 5.933 1.00 19.97 81 ARG A O 1
ATOM 570 N N . GLY A 1 82 ? -7.733 47.391 7.401 1.00 16.96 82 GLY A N 1
ATOM 571 C CA . GLY A 1 82 ? -8.090 46.009 7.102 1.00 15.99 82 GLY A CA 1
ATOM 572 C C . GLY A 1 82 ? -7.157 44.976 7.705 1.00 15.51 82 GLY A C 1
ATOM 573 O O . GLY A 1 82 ? -6.957 43.901 7.128 1.00 15.97 82 GLY A O 1
ATOM 574 N N . VAL A 1 83 ? -6.578 45.293 8.863 1.00 14.33 83 VAL A N 1
ATOM 575 C CA . VAL A 1 83 ? -5.756 44.326 9.604 1.00 13.75 83 VAL A CA 1
ATOM 576 C C . VAL A 1 83 ? -6.678 43.371 10.340 1.00 13.66 83 VAL A C 1
ATOM 577 O O . VAL A 1 83 ? -7.575 43.813 11.072 1.00 13.98 83 VAL A O 1
ATOM 581 N N . PRO A 1 84 ? -6.477 42.061 10.158 1.00 13.63 84 PRO A N 1
ATOM 582 C CA . PRO A 1 84 ? -7.341 41.084 10.834 1.00 13.76 84 PRO A CA 1
ATOM 583 C C . PRO A 1 84 ? -7.322 41.236 12.372 1.00 13.22 84 PRO A C 1
ATOM 584 O O . PRO A 1 84 ? -6.259 41.271 13.008 1.00 12.96 84 PRO A O 1
ATOM 588 N N . HIS A 1 85 ? -8.508 41.339 12.953 1.00 12.91 85 HIS A N 1
ATOM 589 C CA . HIS A 1 85 ? -8.643 41.461 14.404 1.00 12.37 85 HIS A CA 1
ATOM 590 C C . HIS A 1 85 ? -10.068 41.123 14.780 1.00 12.31 85 HIS A C 1
ATOM 591 O O . HIS A 1 85 ? -10.965 41.143 13.926 1.00 13.00 85 HIS A O 1
ATOM 598 N N . GLN A 1 86 ? -10.291 40.837 16.058 1.00 11.53 86 GLN A N 1
ATOM 599 C CA . GLN A 1 86 ? -11.628 40.510 16.564 1.00 11.67 86 GLN A CA 1
ATOM 600 C C . GLN A 1 86 ? -11.823 41.102 17.946 1.00 11.71 86 GLN A C 1
ATOM 601 O O . GLN A 1 86 ? -11.004 40.885 18.844 1.00 11.32 86 GLN A O 1
ATOM 607 N N . ARG A 1 87 ? -12.933 41.809 18.136 1.00 11.69 87 ARG A N 1
ATOM 608 C CA . ARG A 1 87 ? -13.265 42.348 19.462 1.00 11.99 87 ARG A CA 1
ATOM 609 C C . ARG A 1 87 ? -14.096 41.313 20.202 1.00 12.26 87 ARG A C 1
ATOM 610 O O . ARG A 1 87 ? -15.322 41.471 20.361 1.00 12.43 87 ARG A O 1
ATOM 618 N N . LEU A 1 88 ? -13.453 40.236 20.648 1.00 10.62 88 LEU A N 1
ATOM 619 C CA . LEU A 1 88 ? -14.241 39.100 21.116 1.00 11.30 88 LEU A CA 1
ATOM 620 C C . LEU A 1 88 ? -14.594 39.127 22.586 1.00 9.68 88 LEU A C 1
ATOM 621 O O . LEU A 1 88 ? -15.452 38.364 23.027 1.00 9.63 88 LEU A O 1
ATOM 626 N N . GLY A 1 89 ? -13.950 40.009 23.345 1.00 8.23 89 GLY A N 1
ATOM 627 C CA . GLY A 1 89 ? -14.279 40.148 24.753 1.00 8.07 89 GLY A CA 1
ATOM 628 C C . GLY A 1 89 ? -13.477 39.183 25.614 1.00 7.92 89 GLY A C 1
ATOM 629 O O . GLY A 1 89 ? -12.870 38.230 25.114 1.00 7.11 89 GLY A O 1
ATOM 630 N N . LYS A 1 90 ? -13.508 39.426 26.918 1.00 7.81 90 LYS A N 1
ATOM 631 C CA . LYS A 1 90 ? -12.735 38.656 27.887 1.00 7.49 90 LYS A CA 1
ATOM 632 C C . LYS A 1 90 ? -13.507 38.559 29.184 1.00 7.93 90 LYS A C 1
ATOM 633 O O . LYS A 1 90 ? -14.272 39.470 29.515 1.00 7.95 90 LYS A O 1
ATOM 639 N N . LEU A 1 91 ? -13.337 37.448 29.903 1.00 7.09 91 LEU A N 1
ATOM 640 C CA . LEU A 1 91 ? -13.840 37.326 31.272 1.00 7.34 91 LEU A CA 1
ATOM 641 C C . LEU A 1 91 ? -12.650 37.235 32.212 1.00 7.37 91 LEU A C 1
ATOM 642 O O . LEU A 1 91 ? -11.741 36.422 31.976 1.00 6.40 91 LEU A O 1
ATOM 647 N N . ILE A 1 92 ? -12.639 38.075 33.247 1.00 6.71 92 ILE A N 1
ATOM 648 C CA . ILE A 1 92 ? -11.746 37.875 34.380 1.00 7.10 92 ILE A CA 1
ATOM 649 C C . ILE A 1 92 ? -12.543 37.035 35.353 1.00 7.55 92 ILE A C 1
ATOM 650 O O . ILE A 1 92 ? -13.602 37.474 35.808 1.00 7.25 92 ILE A O 1
ATOM 655 N N . VAL A 1 93 ? -12.060 35.828 35.642 1.00 6.72 93 VAL A N 1
ATOM 656 C CA . VAL A 1 93 ? -12.872 34.870 36.404 1.00 7.87 93 VAL A CA 1
ATOM 657 C C . VAL A 1 93 ? -12.333 34.642 37.802 1.00 8.68 93 VAL A C 1
ATOM 658 O O . VAL A 1 93 ? -11.124 34.456 37.980 1.00 8.93 93 VAL A O 1
ATOM 662 N N . ALA A 1 94 ? -13.237 34.689 38.788 1.00 8.80 94 ALA A N 1
ATOM 663 C CA . ALA A 1 94 ? -12.923 34.353 40.179 1.00 9.50 94 ALA A CA 1
ATOM 664 C C . ALA A 1 94 ? -13.302 32.890 40.411 1.00 10.61 94 ALA A C 1
ATOM 665 O O . ALA A 1 94 ? -14.404 32.470 40.052 1.00 11.06 94 ALA A O 1
ATOM 667 N N . THR A 1 95 ? -12.400 32.114 41.003 1.00 11.54 95 THR A N 1
ATOM 668 C CA . THR A 1 95 ? -12.683 30.697 41.212 1.00 12.50 95 THR A CA 1
ATOM 669 C C . THR A 1 95 ? -12.754 30.313 42.701 1.00 12.82 95 THR A C 1
ATOM 670 O O . THR A 1 95 ? -12.652 29.134 43.063 1.00 13.39 95 THR A O 1
ATOM 674 N N . SER A 1 96 ? -12.962 31.318 43.548 1.00 12.55 96 SER A N 1
ATOM 675 C CA . SER A 1 96 ? -13.217 31.103 44.967 1.00 12.29 96 SER A CA 1
ATOM 676 C C . SER A 1 96 ? -13.987 32.317 45.482 1.00 13.35 96 SER A C 1
ATOM 677 O O . SER A 1 96 ? -14.070 33.341 44.799 1.00 13.14 96 SER A O 1
ATOM 680 N N . ASP A 1 97 ? -14.578 32.201 46.668 1.00 13.76 97 ASP A N 1
ATOM 681 C CA . ASP A 1 97 ? -15.234 33.357 47.273 1.00 14.33 97 ASP A CA 1
ATOM 682 C C . ASP A 1 97 ? -14.245 34.495 47.533 1.00 13.36 97 ASP A C 1
ATOM 683 O O . ASP A 1 97 ? -14.590 35.664 47.345 1.00 13.75 97 ASP A O 1
ATOM 688 N N . ALA A 1 98 ? -13.033 34.171 47.982 1.00 12.77 98 ALA A N 1
ATOM 689 C CA . ALA A 1 98 ? -12.038 35.218 48.256 1.00 12.41 98 ALA A CA 1
ATOM 690 C C . ALA A 1 98 ? -11.716 35.984 46.972 1.00 11.71 98 ALA A C 1
ATOM 691 O O . ALA A 1 98 ? -11.676 37.212 46.954 1.00 10.94 98 ALA A O 1
ATOM 693 N N . GLU A 1 99 ? -11.518 35.254 45.877 1.00 11.04 99 GLU A N 1
ATOM 694 C CA . GLU A 1 99 ? -11.274 35.910 44.589 1.00 10.61 99 GLU A CA 1
ATOM 695 C C . GLU A 1 99 ? -12.462 36.727 44.108 1.00 10.14 99 GLU A C 1
ATOM 696 O O . GLU A 1 99 ? -12.287 37.799 43.506 1.00 9.42 99 GLU A O 1
ATOM 702 N N . ALA A 1 100 ? -13.669 36.220 44.353 1.00 9.81 100 ALA A N 1
ATOM 703 C CA . ALA A 1 100 ? -14.864 36.939 43.928 1.00 9.80 100 ALA A CA 1
ATOM 704 C C . ALA A 1 100 ? -14.913 38.301 44.619 1.00 9.95 100 ALA A C 1
ATOM 705 O O . ALA A 1 100 ? -15.399 39.279 44.038 1.00 9.60 100 ALA A O 1
ATOM 707 N N . SER A 1 101 ? -14.411 38.347 45.851 1.00 9.51 101 SER A N 1
ATOM 708 C CA . SER A 1 101 ? -14.391 39.583 46.635 1.00 10.70 101 SER A CA 1
ATOM 709 C C . SER A 1 101 ? -13.428 40.629 46.090 1.00 10.14 101 SER A C 1
ATOM 710 O O . SER A 1 101 ? -13.536 41.822 46.439 1.00 10.35 101 SER A O 1
ATOM 713 N N . GLN A 1 102 ? -12.500 40.189 45.241 1.00 8.68 102 GLN A N 1
ATOM 714 C CA . GLN A 1 102 ? -11.491 41.073 44.649 1.00 7.88 102 GLN A CA 1
ATOM 715 C C . GLN A 1 102 ? -12.004 41.836 43.439 1.00 7.47 102 GLN A C 1
ATOM 716 O O . GLN A 1 102 ? -11.404 42.827 43.019 1.00 7.61 102 GLN A O 1
ATOM 722 N N . LEU A 1 103 ? -13.133 41.379 42.883 1.00 7.16 103 LEU A N 1
ATOM 723 C CA . LEU A 1 103 ? -13.582 41.909 41.593 1.00 7.26 103 LEU A CA 1
ATOM 724 C C . LEU A 1 103 ? -14.023 43.379 41.668 1.00 7.37 103 LEU A C 1
ATOM 725 O O . LEU A 1 103 ? -13.803 44.160 40.728 1.00 7.45 103 LEU A O 1
ATOM 730 N N . ASP A 1 104 ? -14.645 43.770 42.775 1.00 8.24 104 ASP A N 1
ATOM 731 C CA . ASP A 1 104 ? -15.186 45.132 42.828 1.00 8.79 104 ASP A CA 1
ATOM 732 C C . ASP A 1 104 ? -14.042 46.140 42.666 1.00 8.10 104 ASP A C 1
ATOM 733 O O . ASP A 1 104 ? -14.156 47.117 41.920 1.00 8.37 104 ASP A O 1
ATOM 738 N N . SER A 1 105 ? -12.935 45.909 43.370 1.00 7.66 105 SER A N 1
ATOM 739 C CA . SER A 1 105 ? -11.822 46.866 43.350 1.00 7.70 105 SER A CA 1
ATOM 740 C C . SER A 1 105 ? -11.162 46.878 41.977 1.00 7.19 105 SER A C 1
ATOM 741 O O . SER A 1 105 ? -10.722 47.915 41.467 1.00 7.04 105 SER A O 1
ATOM 744 N N . ILE A 1 106 ? -11.082 45.702 41.368 1.00 6.71 106 ILE A N 1
ATOM 745 C CA . ILE A 1 106 ? -10.522 45.617 40.020 1.00 6.69 106 ILE A CA 1
ATOM 746 C C . ILE A 1 106 ? -11.352 46.464 39.041 1.00 6.80 106 ILE A C 1
ATOM 747 O O . ILE A 1 106 ? -10.811 47.213 38.229 1.00 7.18 106 ILE A O 1
ATOM 752 N N . ALA A 1 107 ? -12.677 46.348 39.115 1.00 7.29 107 ALA A N 1
ATOM 753 C CA . ALA A 1 107 ? -13.541 47.146 38.238 1.00 7.35 107 ALA A CA 1
ATOM 754 C C . ALA A 1 107 ? -13.392 48.646 38.508 1.00 8.04 107 ALA A C 1
ATOM 755 O O . ALA A 1 107 ? -13.462 49.456 37.579 1.00 7.76 107 ALA A O 1
ATOM 757 N N . ARG A 1 108 ? -13.203 49.020 39.767 1.00 7.42 108 ARG A N 1
ATOM 758 C CA . ARG A 1 108 ? -12.992 50.438 40.090 1.00 7.90 108 ARG A CA 1
ATOM 759 C C . ARG A 1 108 ? -11.668 50.945 39.519 1.00 7.91 108 ARG A C 1
ATOM 760 O O . ARG A 1 108 ? -11.569 52.084 39.044 1.00 9.07 108 ARG A O 1
ATOM 768 N N . ARG A 1 109 ? -10.638 50.104 39.542 1.00 7.76 109 ARG A N 1
ATOM 769 C CA . ARG A 1 109 ? -9.363 50.538 38.958 1.00 8.02 109 ARG A CA 1
ATOM 770 C C . ARG A 1 109 ? -9.514 50.766 37.464 1.00 8.06 109 ARG A C 1
ATOM 771 O O . ARG A 1 109 ? -9.035 51.774 36.924 1.00 7.99 109 ARG A O 1
ATOM 779 N N . ALA A 1 110 ? -10.196 49.840 36.796 1.00 8.57 110 ALA A N 1
ATOM 780 C CA . ALA A 1 110 ? -10.429 49.939 35.355 1.00 8.03 110 ALA A CA 1
ATOM 781 C C . ALA A 1 110 ? -11.189 51.233 35.070 1.00 8.42 110 ALA A C 1
ATOM 782 O O . ALA A 1 110 ? -10.843 51.970 34.155 1.00 8.72 110 ALA A O 1
ATOM 784 N N . GLY A 1 111 ? -12.226 51.499 35.849 1.00 8.72 111 GLY A N 1
ATOM 785 C CA . GLY A 1 111 ? -13.012 52.725 35.640 1.00 9.25 111 GLY A CA 1
ATOM 786 C C . GLY A 1 111 ? -12.139 53.965 35.705 1.00 10.46 111 GLY A C 1
ATOM 787 O O . GLY A 1 111 ? -12.298 54.901 34.900 1.00 11.07 111 GLY A O 1
ATOM 788 N N . ALA A 1 112 ? -11.207 53.982 36.647 1.00 9.87 112 ALA A N 1
ATOM 789 C CA . ALA A 1 112 ? -10.353 55.142 36.839 1.00 10.21 112 ALA A CA 1
ATOM 790 C C . ALA A 1 112 ? -9.377 55.306 35.689 1.00 10.06 112 ALA A C 1
ATOM 791 O O . ALA A 1 112 ? -8.877 56.405 35.445 1.00 11.14 112 ALA A O 1
ATOM 793 N N . ASN A 1 113 ? -9.088 54.201 34.993 1.00 9.16 113 ASN A N 1
ATOM 794 C CA . ASN A 1 113 ? -8.221 54.236 33.813 1.00 8.58 113 ASN A CA 1
ATOM 795 C C . ASN A 1 113 ? -8.962 54.614 32.529 1.00 9.31 113 ASN A C 1
ATOM 796 O O . ASN A 1 113 ? -8.355 54.705 31.436 1.00 8.68 113 ASN A O 1
ATOM 801 N N . GLY A 1 114 ? -10.267 54.817 32.654 1.00 9.70 114 GLY A N 1
ATOM 802 C CA . GLY A 1 114 ? -11.121 55.088 31.496 1.00 11.28 114 GLY A CA 1
ATOM 803 C C . GLY A 1 114 ? -11.697 53.858 30.805 1.00 11.74 114 GLY A C 1
ATOM 804 O O . GLY A 1 114 ? -12.109 53.922 29.638 1.00 13.21 114 GLY A O 1
ATOM 805 N N . VAL A 1 115 ? -11.737 52.734 31.515 1.00 11.48 115 VAL A N 1
ATOM 806 C CA . VAL A 1 115 ? -12.386 51.534 31.014 1.00 11.45 115 VAL A CA 1
ATOM 807 C C . VAL A 1 115 ? -13.709 51.420 31.746 1.00 12.02 115 VAL A C 1
ATOM 808 O O . VAL A 1 115 ? -13.766 51.014 32.895 1.00 11.16 115 VAL A O 1
ATOM 812 N N . ASP A 1 116 ? -14.784 51.832 31.103 1.00 13.59 116 ASP A N 1
ATOM 813 C CA . ASP A 1 116 ? -15.992 51.963 31.880 1.00 15.54 116 ASP A CA 1
ATOM 814 C C . ASP A 1 116 ? -17.075 50.984 31.423 1.00 15.16 116 ASP A C 1
ATOM 815 O O . ASP A 1 116 ? -18.230 51.092 31.840 1.00 17.09 116 ASP A O 1
ATOM 820 N N . ASP A 1 117 ? -16.672 49.982 30.643 1.00 12.69 117 ASP A N 1
ATOM 821 C CA . ASP A 1 117 ? -17.614 48.992 30.133 1.00 11.33 117 ASP A CA 1
ATOM 822 C C . ASP A 1 117 ? -17.543 47.618 30.804 1.00 10.19 117 ASP A C 1
ATOM 823 O O . ASP A 1 117 ? -18.091 46.648 30.269 1.00 9.96 117 ASP A O 1
ATOM 828 N N . LEU A 1 118 ? -16.887 47.511 31.957 1.00 9.45 118 LEU A N 1
ATOM 829 C CA . LEU A 1 118 ? -16.838 46.185 32.609 1.00 9.46 118 LEU A CA 1
ATOM 830 C C . LEU A 1 118 ? -18.208 45.804 33.146 1.00 10.13 118 LEU A C 1
ATOM 831 O O . LEU A 1 118 ? -19.002 46.675 33.507 1.00 10.94 118 LEU A O 1
ATOM 836 N N . GLN A 1 119 ? -18.492 44.506 33.183 1.00 8.74 119 GLN A N 1
ATOM 837 C CA . GLN A 1 119 ? -19.769 44.023 33.699 1.00 8.51 119 GLN A CA 1
ATOM 838 C C . GLN A 1 119 ? -19.476 42.994 34.781 1.00 8.64 119 GLN A C 1
ATOM 839 O O . GLN A 1 119 ? -18.814 41.996 34.511 1.00 9.81 119 GLN A O 1
ATOM 845 N N . HIS A 1 120 ? -19.995 43.216 35.983 1.00 8.48 120 HIS A N 1
ATOM 846 C CA . HIS A 1 120 ? -19.736 42.320 37.103 1.00 8.47 120 HIS A CA 1
ATOM 847 C C . HIS A 1 120 ? -20.913 41.373 37.203 1.00 8.24 120 HIS A C 1
ATOM 848 O O . HIS A 1 120 ? -22.040 41.826 37.399 1.00 9.20 120 HIS A O 1
ATOM 855 N N . ILE A 1 121 ? -20.655 40.073 37.061 1.00 8.14 121 ILE A N 1
ATOM 856 C CA . ILE A 1 121 ? -21.726 39.069 37.013 1.00 8.68 121 ILE A CA 1
ATOM 857 C C . ILE A 1 121 ? -21.387 37.870 37.897 1.00 9.26 121 ILE A C 1
ATOM 858 O O . ILE A 1 121 ? -20.231 37.678 38.255 1.00 9.54 121 ILE A O 1
ATOM 863 N N . ASP A 1 122 ? -22.405 37.092 38.269 1.00 9.73 122 ASP A N 1
ATOM 864 C CA . ASP A 1 122 ? -22.188 35.908 39.106 1.00 10.86 122 ASP A CA 1
ATOM 865 C C . ASP A 1 122 ? -21.845 34.691 38.265 1.00 10.57 122 ASP A C 1
ATOM 866 O O . ASP A 1 122 ? -21.785 34.777 37.039 1.00 10.96 122 ASP A O 1
ATOM 871 N N . GLY A 1 123 ? -21.563 33.559 38.908 1.00 11.14 123 GLY A N 1
ATOM 872 C CA . GLY A 1 123 ? -21.061 32.405 38.165 1.00 11.24 123 GLY A CA 1
ATOM 873 C C . GLY A 1 123 ? -22.102 31.799 37.236 1.00 10.96 123 GLY A C 1
ATOM 874 O O . GLY A 1 123 ? -21.777 31.279 36.165 1.00 10.79 123 GLY A O 1
ATOM 875 N N . ALA A 1 124 ? -23.365 31.871 37.641 1.00 11.37 124 ALA A N 1
ATOM 876 C CA . ALA A 1 124 ? -24.425 31.317 36.818 1.00 11.90 124 ALA A CA 1
ATOM 877 C C . ALA A 1 124 ? -24.551 32.145 35.559 1.00 11.88 124 ALA A C 1
ATOM 878 O O . ALA A 1 124 ? -24.719 31.600 34.460 1.00 12.27 124 ALA A O 1
ATOM 880 N N . ALA A 1 125 ? -24.464 33.468 35.710 1.00 11.08 125 ALA A N 1
ATOM 881 C CA . ALA A 1 125 ? -24.471 34.355 34.540 1.00 11.35 125 ALA A CA 1
ATOM 882 C C . ALA A 1 125 ? -23.276 34.090 33.625 1.00 11.48 125 ALA A C 1
ATOM 883 O O . ALA A 1 125 ? -23.409 34.069 32.397 1.00 12.27 125 ALA A O 1
ATOM 885 N N . ALA A 1 126 ? -22.113 33.851 34.226 1.00 11.56 126 ALA A N 1
ATOM 886 C CA . ALA A 1 126 ? -20.917 33.609 33.443 1.00 11.94 126 ALA A CA 1
ATOM 887 C C . ALA A 1 126 ? -21.073 32.313 32.670 1.00 12.63 126 ALA A C 1
ATOM 888 O O . ALA A 1 126 ? -20.632 32.228 31.526 1.00 12.77 126 ALA A O 1
ATOM 890 N N . ARG A 1 127 ? -21.703 31.312 33.290 1.00 13.27 127 ARG A N 1
ATOM 891 C CA . ARG A 1 127 ? -21.963 30.046 32.598 1.00 15.12 127 ARG A CA 1
ATOM 892 C C . ARG A 1 127 ? -22.977 30.194 31.455 1.00 15.15 127 ARG A C 1
ATOM 893 O O . ARG A 1 127 ? -22.910 29.453 30.475 1.00 15.26 127 ARG A O 1
ATOM 901 N N . ARG A 1 128 ? -23.908 31.142 31.563 1.00 15.50 128 ARG A N 1
ATOM 902 C CA . ARG A 1 128 ? -24.790 31.443 30.424 1.00 16.16 128 ARG A CA 1
ATOM 903 C C . ARG A 1 128 ? -23.991 31.946 29.232 1.00 15.98 128 ARG A C 1
ATOM 904 O O . ARG A 1 128 ? -24.267 31.573 28.086 1.00 15.86 128 ARG A O 1
ATOM 912 N N . LEU A 1 129 ? -23.008 32.801 29.506 1.00 14.53 129 LEU A N 1
ATOM 913 C CA . LEU A 1 129 ? -22.157 33.354 28.466 1.00 14.54 129 LEU A CA 1
ATOM 914 C C . LEU A 1 129 ? -21.224 32.286 27.899 1.00 14.19 129 LEU A C 1
ATOM 915 O O . LEU A 1 129 ? -20.954 32.262 26.691 1.00 14.72 129 LEU A O 1
ATOM 920 N N . GLU A 1 130 ? -20.714 31.429 28.780 1.00 13.72 130 GLU A N 1
ATOM 921 C CA . GLU A 1 130 ? -19.693 30.447 28.403 1.00 13.56 130 GLU A CA 1
ATOM 922 C C . GLU A 1 130 ? -19.994 29.120 29.069 1.00 13.88 130 GLU A C 1
ATOM 923 O O . GLU A 1 130 ? -19.589 28.887 30.202 1.00 13.11 130 GLU A O 1
ATOM 929 N N . PRO A 1 131 ? -20.737 28.253 28.372 1.00 14.53 131 PRO A N 1
ATOM 930 C CA . PRO A 1 131 ? -21.213 26.989 28.923 1.00 15.31 131 PRO A CA 1
ATOM 931 C C . PRO A 1 131 ? -20.140 26.105 29.568 1.00 15.38 131 PRO A C 1
ATOM 932 O O . PRO A 1 131 ? -20.448 25.354 30.491 1.00 16.32 131 PRO A O 1
ATOM 936 N N . ALA A 1 132 ? -18.896 26.197 29.118 1.00 15.33 132 ALA A N 1
ATOM 937 C CA . ALA A 1 132 ? -17.847 25.328 29.668 1.00 15.52 132 ALA A CA 1
ATOM 938 C C . ALA A 1 132 ? -17.208 25.875 30.945 1.00 15.75 132 ALA A C 1
ATOM 939 O O . ALA A 1 132 ? -16.409 25.189 31.603 1.00 15.42 132 ALA A O 1
ATOM 941 N N . LEU A 1 133 ? -17.577 27.104 31.303 1.00 14.25 133 LEU A N 1
ATOM 942 C CA . LEU A 1 133 ? -16.881 27.834 32.363 1.00 14.20 133 LEU A CA 1
ATOM 943 C C . LEU A 1 133 ? -17.400 27.519 33.770 1.00 14.47 133 LEU A C 1
ATOM 944 O O . LEU A 1 133 ? -18.607 27.572 34.019 1.00 15.12 133 LEU A O 1
ATOM 949 N N . HIS A 1 134 ? -16.478 27.225 34.686 1.00 14.03 134 HIS A N 1
ATOM 950 C CA . HIS A 1 134 ? -16.791 27.085 36.108 1.00 14.76 134 HIS A CA 1
ATOM 951 C C . HIS A 1 134 ? -16.131 28.199 36.914 1.00 13.53 134 HIS A C 1
ATOM 952 O O . HIS A 1 134 ? -14.913 28.234 37.069 1.00 13.85 134 HIS A O 1
ATOM 959 N N . CYS A 1 135 ? -16.927 29.153 37.383 1.00 12.51 135 CYS A N 1
ATOM 960 C CA . CYS A 1 135 ? -16.371 30.209 38.219 1.00 11.65 135 CYS A CA 1
ATOM 961 C C . CYS A 1 135 ? -17.401 30.688 39.230 1.00 11.62 135 CYS A C 1
ATOM 962 O O . CYS A 1 135 ? -18.592 30.391 39.108 1.00 12.40 135 CYS A O 1
ATOM 965 N N . THR A 1 136 ? -16.925 31.458 40.205 1.00 10.92 136 THR A N 1
ATOM 966 C CA . THR A 1 136 ? -17.759 31.963 41.287 1.00 10.56 136 THR A CA 1
ATOM 967 C C . THR A 1 136 ? -18.403 33.284 40.877 1.00 10.16 136 THR A C 1
ATOM 968 O O . THR A 1 136 ? -19.545 33.552 41.213 1.00 10.24 136 THR A O 1
ATOM 972 N N . ALA A 1 137 ? -17.646 34.092 40.140 1.00 9.44 137 ALA A N 1
ATOM 973 C CA . ALA A 1 137 ? -18.134 35.370 39.620 1.00 7.84 137 ALA A CA 1
ATOM 974 C C . ALA A 1 137 ? -17.164 35.822 38.552 1.00 7.88 137 ALA A C 1
ATOM 975 O O . ALA A 1 137 ? -16.083 35.261 38.427 1.00 7.58 137 ALA A O 1
ATOM 977 N N . ALA A 1 138 ? -17.527 36.831 37.767 1.00 6.45 138 ALA A N 1
ATOM 978 C CA . ALA A 1 138 ? -16.600 37.287 36.739 1.00 6.77 138 ALA A CA 1
ATOM 979 C C . ALA A 1 138 ? -16.801 38.758 36.441 1.00 6.16 138 ALA A C 1
ATOM 980 O O . ALA A 1 138 ? -17.863 39.324 36.754 1.00 7.09 138 ALA A O 1
ATOM 982 N N . LEU A 1 139 ? -15.778 39.366 35.855 1.00 6.31 139 LEU A N 1
ATOM 983 C CA . LEU A 1 139 ? -15.931 40.662 35.194 1.00 6.22 139 LEU A CA 1
ATOM 984 C C . LEU A 1 139 ? -15.845 40.430 33.699 1.00 6.93 139 LEU A C 1
ATOM 985 O O . LEU A 1 139 ? -14.862 39.866 33.209 1.00 6.95 139 LEU A O 1
ATOM 990 N N . VAL A 1 140 ? -16.857 40.882 32.971 1.00 6.51 140 VAL A N 1
ATOM 991 C CA . VAL A 1 140 ? -16.795 40.888 31.522 1.00 7.14 140 VAL A CA 1
ATOM 992 C C . VAL A 1 140 ? -16.126 42.163 31.029 1.00 6.55 140 VAL A C 1
ATOM 993 O O . VAL A 1 140 ? -16.484 43.262 31.452 1.00 7.58 140 VAL A O 1
ATOM 997 N N . SER A 1 141 ? -15.179 42.009 30.103 1.00 6.10 141 SER A N 1
ATOM 998 C CA . SER A 1 141 ? -14.471 43.144 29.483 1.00 6.48 141 SER A CA 1
ATOM 999 C C . SER A 1 141 ? -14.717 43.098 27.978 1.00 7.17 141 SER A C 1
ATOM 1000 O O . SER A 1 141 ? -13.993 42.443 27.229 1.00 7.47 141 SER A O 1
ATOM 1003 N N . PRO A 1 142 ? -15.766 43.796 27.523 1.00 7.70 142 PRO A N 1
ATOM 1004 C CA . PRO A 1 142 ? -16.172 43.629 26.122 1.00 8.72 142 PRO A CA 1
ATOM 1005 C C . PRO A 1 142 ? -15.234 44.264 25.106 1.00 9.17 142 PRO A C 1
ATOM 1006 O O . PRO A 1 142 ? -15.268 43.884 23.930 1.00 10.78 142 PRO A O 1
ATOM 1010 N N . SER A 1 143 ? -14.380 45.190 25.538 1.00 9.07 143 SER A N 1
ATOM 1011 C CA . SER A 1 143 ? -13.504 45.889 24.594 1.00 9.08 143 SER A CA 1
ATOM 1012 C C . SER A 1 143 ? -12.193 45.128 24.333 1.00 8.98 143 SER A C 1
ATOM 1013 O O . SER A 1 143 ? -11.432 45.488 23.444 1.00 9.13 143 SER A O 1
ATOM 1016 N N . THR A 1 144 ? -11.939 44.088 25.121 1.00 7.62 144 THR A N 1
ATOM 1017 C CA . THR A 1 144 ? -10.721 43.289 24.934 1.00 7.76 144 THR A CA 1
ATOM 1018 C C . THR A 1 144 ? -10.845 42.512 23.636 1.00 7.77 144 THR A C 1
ATOM 1019 O O . THR A 1 144 ? -11.920 41.986 23.336 1.00 8.55 144 THR A O 1
ATOM 1023 N N . GLY A 1 145 ? -9.767 42.459 22.853 1.00 7.14 145 GLY A N 1
ATOM 1024 C CA . GLY A 1 145 ? -9.798 41.770 21.569 1.00 7.26 145 GLY A CA 1
ATOM 1025 C C . GLY A 1 145 ? -8.525 41.004 21.284 1.00 7.74 145 GLY A C 1
ATOM 1026 O O . GLY A 1 145 ? -7.682 40.821 22.182 1.00 7.64 145 GLY A O 1
ATOM 1027 N N . ILE A 1 146 ? -8.416 40.529 20.041 1.00 7.82 146 ILE A N 1
ATOM 1028 C CA . ILE A 1 146 ? -7.192 39.904 19.534 1.00 8.08 146 ILE A CA 1
ATOM 1029 C C . ILE A 1 146 ? -6.826 40.473 18.172 1.00 8.45 146 ILE A C 1
ATOM 1030 O O . ILE A 1 146 ? -7.678 40.956 17.430 1.00 8.53 146 ILE A O 1
ATOM 1035 N N . VAL A 1 147 ? -5.542 40.442 17.863 1.00 9.05 147 VAL A N 1
ATOM 1036 C CA . VAL A 1 147 ? -5.032 40.986 16.605 1.00 10.93 147 VAL A CA 1
ATOM 1037 C C . VAL A 1 147 ? -3.884 40.130 16.090 1.00 12.52 147 VAL A C 1
ATOM 1038 O O . VAL A 1 147 ? -3.128 39.532 16.863 1.00 12.11 147 VAL A O 1
ATOM 1042 N N . ASP A 1 148 ? -3.770 40.097 14.769 1.00 14.47 148 ASP A N 1
ATOM 1043 C CA . ASP A 1 148 ? -2.664 39.450 14.093 1.00 16.95 148 ASP A CA 1
ATOM 1044 C C . ASP A 1 148 ? -1.506 40.422 14.093 1.00 16.87 148 ASP A C 1
ATOM 1045 O O . ASP A 1 148 ? -1.511 41.396 13.345 1.00 17.36 148 ASP A O 1
ATOM 1050 N N . SER A 1 149 ? -0.532 40.165 14.958 1.00 17.72 149 SER A N 1
ATOM 1051 C CA . SER A 1 149 ? 0.528 41.121 15.224 1.00 18.68 149 SER A CA 1
ATOM 1052 C C . SER A 1 149 ? 1.504 41.170 14.066 1.00 18.52 149 SER A C 1
ATOM 1053 O O . SER A 1 149 ? 2.071 42.227 13.770 1.00 18.58 149 SER A O 1
ATOM 1056 N N . HIS A 1 150 ? 1.681 40.029 13.399 1.00 18.36 150 HIS A N 1
ATOM 1057 C CA . HIS A 1 150 ? 2.470 40.003 12.167 1.00 18.02 150 HIS A CA 1
ATOM 1058 C C . HIS A 1 150 ? 1.853 40.888 11.079 1.00 16.84 150 HIS A C 1
ATOM 1059 O O . HIS A 1 150 ? 2.546 41.695 10.446 1.00 16.16 150 HIS A O 1
ATOM 1066 N N . ALA A 1 151 ? 0.545 40.763 10.873 1.00 16.24 151 ALA A N 1
ATOM 1067 C CA . ALA A 1 151 ? -0.139 41.625 9.928 1.00 15.86 151 ALA A CA 1
ATOM 1068 C C . ALA A 1 151 ? -0.014 43.080 10.356 1.00 15.47 151 ALA A C 1
ATOM 1069 O O . ALA A 1 151 ? 0.171 43.956 9.528 1.00 15.17 151 ALA A O 1
ATOM 1071 N N . LEU A 1 152 ? -0.137 43.335 11.653 1.00 14.77 152 LEU A N 1
ATOM 1072 C CA . LEU A 1 152 ? -0.056 44.710 12.140 1.00 14.27 152 LEU A CA 1
ATOM 1073 C C . LEU A 1 152 ? 1.311 45.289 11.822 1.00 14.19 152 LEU A C 1
ATOM 1074 O O . LEU A 1 152 ? 1.419 46.393 11.319 1.00 13.70 152 LEU A O 1
ATOM 1079 N N . MET A 1 153 ? 2.357 44.515 12.099 1.00 14.92 153 MET A N 1
ATOM 1080 C CA . MET A 1 153 ? 3.723 44.933 11.785 1.00 15.94 153 MET A CA 1
ATOM 1081 C C . MET A 1 153 ? 3.916 45.278 10.304 1.00 15.59 153 MET A C 1
ATOM 1082 O O . MET A 1 153 ? 4.469 46.313 9.967 1.00 14.87 153 MET A O 1
ATOM 1087 N N . LEU A 1 154 ? 3.444 44.406 9.426 1.00 15.91 154 LEU A N 1
ATOM 1088 C CA . LEU A 1 154 ? 3.581 44.625 7.994 1.00 16.35 154 LEU A CA 1
ATOM 1089 C C . LEU A 1 154 ? 2.850 45.893 7.581 1.00 15.80 154 LEU A C 1
ATOM 1090 O O . LEU A 1 154 ? 3.295 46.623 6.696 1.00 15.54 154 LEU A O 1
ATOM 1095 N N . ALA A 1 155 ? 1.715 46.155 8.232 1.00 15.23 155 ALA A N 1
ATOM 1096 C CA . ALA A 1 155 ? 0.925 47.329 7.924 1.00 14.47 155 ALA A CA 1
ATOM 1097 C C . ALA A 1 155 ? 1.656 48.596 8.352 1.00 14.00 155 ALA A C 1
ATOM 1098 O O . ALA A 1 155 ? 1.692 49.576 7.606 1.00 14.23 155 ALA A O 1
ATOM 1100 N N . TYR A 1 156 ? 2.246 48.586 9.552 1.00 13.09 156 TYR A N 1
ATOM 1101 C CA . TYR A 1 156 ? 3.050 49.728 10.006 1.00 12.38 156 TYR A CA 1
ATOM 1102 C C . TYR A 1 156 ? 4.220 49.940 9.049 1.00 12.81 156 TYR A C 1
ATOM 1103 O O . TYR A 1 156 ? 4.559 51.070 8.709 1.00 12.43 156 TYR A O 1
ATOM 1112 N N . GLN A 1 157 ? 4.851 48.841 8.658 1.00 13.85 157 GLN A N 1
ATOM 1113 C CA . GLN A 1 157 ? 5.981 48.904 7.726 1.00 14.67 157 GLN A CA 1
ATOM 1114 C C . GLN A 1 157 ? 5.576 49.552 6.417 1.00 14.89 157 GLN A C 1
ATOM 1115 O O . GLN A 1 157 ? 6.260 50.448 5.940 1.00 14.44 157 GLN A O 1
ATOM 1121 N N . GLY A 1 158 ? 4.482 49.068 5.828 1.00 15.07 158 GLY A N 1
ATOM 1122 C CA . GLY A 1 158 ? 3.913 49.666 4.616 1.00 15.81 158 GLY A CA 1
ATOM 1123 C C . GLY A 1 158 ? 3.687 51.163 4.711 1.00 16.14 158 GLY A C 1
ATOM 1124 O O . GLY A 1 158 ? 4.078 51.917 3.818 1.00 16.18 158 GLY A O 1
ATOM 1125 N N . ASP A 1 159 ? 3.055 51.611 5.797 1.00 15.83 159 ASP A N 1
ATOM 1126 C CA . ASP A 1 159 ? 2.843 53.032 6.002 1.00 16.31 159 ASP A CA 1
ATOM 1127 C C . ASP A 1 159 ? 4.153 53.809 6.029 1.00 16.11 159 ASP A C 1
ATOM 1128 O O . ASP A 1 159 ? 4.287 54.834 5.371 1.00 16.51 159 ASP A O 1
ATOM 1133 N N . ALA A 1 160 ? 5.122 53.338 6.809 1.00 16.03 160 ALA A N 1
ATOM 1134 C CA . ALA A 1 160 ? 6.379 54.061 6.948 1.00 15.64 160 ALA A CA 1
ATOM 1135 C C . ALA A 1 160 ? 7.084 54.161 5.598 1.00 16.30 160 ALA A C 1
ATOM 1136 O O . ALA A 1 160 ? 7.596 55.223 5.225 1.00 15.95 160 ALA A O 1
ATOM 1138 N N . GLU A 1 161 ? 7.102 53.052 4.871 1.00 16.77 161 GLU A N 1
ATOM 1139 C CA . GLU A 1 161 ? 7.720 53.023 3.542 1.00 17.91 161 GLU A CA 1
ATOM 1140 C C . GLU A 1 161 ? 7.024 53.986 2.584 1.00 18.29 161 GLU A C 1
ATOM 1141 O O . GLU A 1 161 ? 7.673 54.645 1.777 1.00 18.44 161 GLU A O 1
ATOM 1147 N N . SER A 1 162 ? 5.704 54.080 2.684 1.00 18.99 162 SER A N 1
ATOM 1148 C CA . SER A 1 162 ? 4.956 55.017 1.843 1.00 19.41 162 SER A CA 1
ATOM 1149 C C . SER A 1 162 ? 5.377 56.468 2.090 1.00 19.47 162 SER A C 1
ATOM 1150 O O . SER A 1 162 ? 5.243 57.324 1.206 1.00 19.90 162 SER A O 1
ATOM 1153 N N . ASP A 1 163 ? 5.894 56.741 3.287 1.00 18.85 163 ASP A N 1
ATOM 1154 C CA . ASP A 1 163 ? 6.424 58.053 3.621 1.00 18.86 163 ASP A CA 1
ATOM 1155 C C . ASP A 1 163 ? 7.952 58.064 3.563 1.00 18.06 163 ASP A C 1
ATOM 1156 O O . ASP A 1 163 ? 8.595 58.866 4.225 1.00 18.31 163 ASP A O 1
ATOM 1161 N N . GLY A 1 164 ? 8.512 57.166 2.760 1.00 18.01 164 GLY A N 1
ATOM 1162 C CA . GLY A 1 164 ? 9.936 57.192 2.425 1.00 17.80 164 GLY A CA 1
ATOM 1163 C C . GLY A 1 164 ? 10.883 56.463 3.359 1.00 17.55 164 GLY A C 1
ATOM 1164 O O . GLY A 1 164 ? 12.110 56.488 3.159 1.00 17.16 164 GLY A O 1
ATOM 1165 N N . ALA A 1 165 ? 10.347 55.821 4.392 1.00 16.59 165 ALA A N 1
ATOM 1166 C CA . ALA A 1 165 ? 11.226 55.078 5.299 1.00 15.88 165 ALA A CA 1
ATOM 1167 C C . ALA A 1 165 ? 11.848 53.895 4.581 1.00 15.99 165 ALA A C 1
ATOM 1168 O O . ALA A 1 165 ? 11.227 53.301 3.702 1.00 16.08 165 ALA A O 1
ATOM 1170 N N . GLN A 1 166 ? 13.089 53.572 4.946 1.00 15.87 166 GLN A N 1
ATOM 1171 C CA . GLN A 1 166 ? 13.783 52.403 4.409 1.00 16.04 166 GLN A CA 1
ATOM 1172 C C . GLN A 1 166 ? 14.134 51.479 5.564 1.00 15.97 166 GLN A C 1
ATOM 1173 O O . GLN A 1 166 ? 14.580 51.938 6.615 1.00 16.12 166 GLN A O 1
ATOM 1179 N N . LEU A 1 167 ? 13.920 50.188 5.373 1.00 15.41 167 LEU A N 1
ATOM 1180 C CA . LEU A 1 167 ? 14.239 49.197 6.385 1.00 16.04 167 LEU A CA 1
ATOM 1181 C C . LEU A 1 167 ? 15.400 48.358 5.908 1.00 15.59 167 LEU A C 1
ATOM 1182 O O . LEU A 1 167 ? 15.386 47.864 4.770 1.00 15.57 167 LEU A O 1
ATOM 1187 N N . VAL A 1 168 ? 16.401 48.187 6.769 1.00 14.78 168 VAL A N 1
ATOM 1188 C CA . VAL A 1 168 ? 17.559 47.372 6.415 1.00 14.56 168 VAL A CA 1
ATOM 1189 C C . VAL A 1 168 ? 17.697 46.230 7.410 1.00 14.04 168 VAL A C 1
ATOM 1190 O O . VAL A 1 168 ? 17.853 46.465 8.608 1.00 13.41 168 VAL A O 1
ATOM 1194 N N . PHE A 1 169 ? 17.589 45.004 6.905 1.00 13.28 169 PHE A N 1
ATOM 1195 C CA . PHE A 1 169 ? 17.640 43.818 7.757 1.00 13.58 169 PHE A CA 1
ATOM 1196 C C . PHE A 1 169 ? 19.067 43.272 7.865 1.00 13.19 169 PHE A C 1
ATOM 1197 O O . PHE A 1 169 ? 19.973 43.773 7.201 1.00 13.60 169 PHE A O 1
ATOM 1205 N N . HIS A 1 170 ? 19.252 42.277 8.726 1.00 12.99 170 HIS A N 1
ATOM 1206 C CA . HIS A 1 170 ? 20.580 41.741 9.069 1.00 13.34 170 HIS A CA 1
ATOM 1207 C C . HIS A 1 170 ? 21.641 42.840 9.242 1.00 12.40 170 HIS A C 1
ATOM 1208 O O . HIS A 1 170 ? 22.780 42.732 8.777 1.00 11.98 170 HIS A O 1
ATOM 1215 N N . THR A 1 171 ? 21.243 43.884 9.960 1.00 10.20 171 THR A N 1
ATOM 1216 C CA . THR A 1 171 ? 22.069 45.048 10.175 1.00 10.29 171 THR A CA 1
ATOM 1217 C C . THR A 1 171 ? 22.068 45.398 11.669 1.00 9.25 171 THR A C 1
ATOM 1218 O O . THR A 1 171 ? 21.277 46.224 12.139 1.00 10.00 171 THR A O 1
ATOM 1222 N N . PRO A 1 172 ? 22.937 44.735 12.440 1.00 8.33 172 PRO A N 1
ATOM 1223 C CA . PRO A 1 172 ? 22.975 44.938 13.879 1.00 8.52 172 PRO A CA 1
ATOM 1224 C C . PRO A 1 172 ? 23.779 46.177 14.265 1.00 8.15 172 PRO A C 1
ATOM 1225 O O . PRO A 1 172 ? 24.909 46.344 13.810 1.00 8.40 172 PRO A O 1
ATOM 1229 N N . LEU A 1 173 ? 23.199 47.047 15.087 1.00 7.89 173 LEU A N 1
ATOM 1230 C CA . LEU A 1 173 ? 23.974 48.130 15.697 1.00 7.87 173 LEU A CA 1
ATOM 1231 C C . LEU A 1 173 ? 24.885 47.573 16.790 1.00 8.11 173 LEU A C 1
ATOM 1232 O O . LEU A 1 173 ? 24.426 46.892 17.713 1.00 8.12 173 LEU A O 1
ATOM 1237 N N . ILE A 1 174 ? 26.179 47.863 16.681 1.00 8.09 174 ILE A N 1
ATOM 1238 C CA . ILE A 1 174 ? 27.158 47.291 17.621 1.00 8.42 174 ILE A CA 1
ATOM 1239 C C . ILE A 1 174 ? 27.652 48.314 18.624 1.00 9.03 174 ILE A C 1
ATOM 1240 O O . ILE A 1 174 ? 27.699 48.070 19.829 1.00 9.28 174 ILE A O 1
ATOM 1245 N N . ALA A 1 175 ? 28.047 49.480 18.136 1.00 9.51 175 ALA A N 1
ATOM 1246 C CA . ALA A 1 175 ? 28.565 50.498 19.019 1.00 10.45 175 ALA A CA 1
ATOM 1247 C C . ALA A 1 175 ? 28.188 51.837 18.435 1.00 11.08 175 ALA A C 1
ATOM 1248 O O . ALA A 1 175 ? 27.962 51.946 17.233 1.00 11.71 175 ALA A O 1
ATOM 1250 N N . GLY A 1 176 ? 28.139 52.854 19.278 1.00 12.21 176 GLY A N 1
ATOM 1251 C CA . GLY A 1 176 ? 27.846 54.194 18.798 1.00 13.05 176 GLY A CA 1
ATOM 1252 C C . GLY A 1 176 ? 28.436 55.230 19.731 1.00 13.92 176 GLY A C 1
ATOM 1253 O O . GLY A 1 176 ? 28.990 54.894 20.775 1.00 13.64 176 GLY A O 1
ATOM 1254 N N . ARG A 1 177 ? 28.294 56.498 19.359 1.00 15.36 177 ARG A N 1
ATOM 1255 C CA . ARG A 1 177 ? 28.721 57.593 20.213 1.00 16.27 177 ARG A CA 1
ATOM 1256 C C . ARG A 1 177 ? 27.896 58.829 19.927 1.00 16.34 177 ARG A C 1
ATOM 1257 O O . ARG A 1 177 ? 27.538 59.091 18.788 1.00 15.95 177 ARG A O 1
ATOM 1265 N N . VAL A 1 178 ? 27.570 59.556 20.980 1.00 17.04 178 VAL A N 1
ATOM 1266 C CA . VAL A 1 178 ? 26.987 60.887 20.836 1.00 18.33 178 VAL A CA 1
ATOM 1267 C C . VAL A 1 178 ? 28.092 61.799 20.348 1.00 19.19 178 VAL A C 1
ATOM 1268 O O . VAL A 1 178 ? 29.158 61.865 20.962 1.00 19.66 178 VAL A O 1
ATOM 1272 N N . ARG A 1 179 ? 27.849 62.492 19.244 1.00 20.46 179 ARG A N 1
ATOM 1273 C CA . ARG A 1 179 ? 28.847 63.385 18.655 1.00 22.18 179 ARG A CA 1
ATOM 1274 C C . ARG A 1 179 ? 28.893 64.723 19.376 1.00 23.47 179 ARG A C 1
ATOM 1275 O O . ARG A 1 179 ? 27.849 65.298 19.694 1.00 23.29 179 ARG A O 1
ATOM 1283 N N . PRO A 1 180 ? 30.113 65.232 19.616 1.00 25.00 180 PRO A N 1
ATOM 1284 C CA . PRO A 1 180 ? 30.317 66.517 20.281 1.00 25.94 180 PRO A CA 1
ATOM 1285 C C . PRO A 1 180 ? 29.443 67.608 19.658 1.00 26.39 180 PRO A C 1
ATOM 1286 O O . PRO A 1 180 ? 28.883 68.438 20.378 1.00 27.48 180 PRO A O 1
ATOM 1290 N N . GLU A 1 181 ? 29.326 67.591 18.334 1.00 26.33 181 GLU A N 1
ATOM 1291 C CA . GLU A 1 181 ? 28.523 68.571 17.599 1.00 26.44 181 GLU A CA 1
ATOM 1292 C C . GLU A 1 181 ? 27.020 68.258 17.548 1.00 25.87 181 GLU A C 1
ATOM 1293 O O . GLU A 1 181 ? 26.256 68.990 16.909 1.00 26.59 181 GLU A O 1
ATOM 1299 N N . GLY A 1 182 ? 26.596 67.182 18.206 1.00 24.64 182 GLY A N 1
ATOM 1300 C CA . GLY A 1 182 ? 25.198 66.750 18.146 1.00 22.42 182 GLY A CA 1
ATOM 1301 C C . GLY A 1 182 ? 25.047 65.597 17.171 1.00 21.04 182 GLY A C 1
ATOM 1302 O O . GLY A 1 182 ? 25.896 65.402 16.308 1.00 20.92 182 GLY A O 1
ATOM 1303 N N . GLY A 1 183 ? 23.974 64.819 17.302 1.00 18.80 183 GLY A N 1
ATOM 1304 C CA . GLY A 1 183 ? 23.797 63.658 16.435 1.00 16.53 183 GLY A CA 1
ATOM 1305 C C . GLY A 1 183 ? 24.635 62.485 16.927 1.00 14.99 183 GLY A C 1
ATOM 1306 O O . GLY A 1 183 ? 25.215 62.537 18.016 1.00 14.84 183 GLY A O 1
ATOM 1307 N N . PHE A 1 184 ? 24.726 61.456 16.094 1.00 13.93 184 PHE A N 1
ATOM 1308 C CA . PHE A 1 184 ? 25.298 60.172 16.507 1.00 13.13 184 PHE A CA 1
ATOM 1309 C C . PHE A 1 184 ? 26.144 59.580 15.403 1.00 12.91 184 PHE A C 1
ATOM 1310 O O . PHE A 1 184 ? 25.842 59.757 14.227 1.00 12.12 184 PHE A O 1
ATOM 1318 N N . GLU A 1 185 ? 27.199 58.855 15.786 1.00 12.91 185 GLU A N 1
ATOM 1319 C CA . GLU A 1 185 ? 27.953 58.058 14.831 1.00 13.21 185 GLU A CA 1
ATOM 1320 C C . GLU A 1 185 ? 27.767 56.613 15.255 1.00 12.22 185 GLU A C 1
ATOM 1321 O O . GLU A 1 185 ? 27.908 56.294 16.442 1.00 12.86 185 GLU A O 1
ATOM 1327 N N . LEU A 1 186 ? 27.440 55.760 14.295 1.00 11.73 186 LEU A N 1
ATOM 1328 C CA . LEU A 1 186 ? 26.991 54.399 14.607 1.00 11.35 186 LEU A CA 1
ATOM 1329 C C . LEU A 1 186 ? 27.740 53.346 13.809 1.00 10.81 186 LEU A C 1
ATOM 1330 O O . LEU A 1 186 ? 27.823 53.435 12.582 1.00 11.13 186 LEU A O 1
ATOM 1335 N N . ASP A 1 187 ? 28.236 52.317 14.502 1.00 10.47 187 ASP A N 1
ATOM 1336 C CA . ASP A 1 187 ? 28.934 51.222 13.856 1.00 10.57 187 ASP A CA 1
ATOM 1337 C C . ASP A 1 187 ? 28.041 50.007 13.800 1.00 9.88 187 ASP A C 1
ATOM 1338 O O . ASP A 1 187 ? 27.648 49.475 14.844 1.00 9.11 187 ASP A O 1
ATOM 1343 N N . PHE A 1 188 ? 27.708 49.589 12.580 1.00 9.80 188 PHE A N 1
ATOM 1344 C CA . PHE A 1 188 ? 26.895 48.413 12.359 1.00 10.64 188 PHE A CA 1
ATOM 1345 C C . PHE A 1 188 ? 27.766 47.210 12.026 1.00 10.85 188 PHE A C 1
ATOM 1346 O O . PHE A 1 188 ? 28.836 47.340 11.404 1.00 11.32 188 PHE A O 1
ATOM 1354 N N . GLY A 1 189 ? 27.317 46.036 12.454 1.00 11.23 189 GLY A N 1
ATOM 1355 C CA . GLY A 1 189 ? 28.084 44.809 12.255 1.00 11.21 189 GLY A CA 1
ATOM 1356 C C . GLY A 1 189 ? 27.490 43.887 11.205 1.00 11.49 189 GLY A C 1
ATOM 1357 O O . GLY A 1 189 ? 27.011 44.338 10.148 1.00 11.13 189 GLY A O 1
ATOM 1358 N N . GLY A 1 190 ? 27.496 42.591 11.501 1.00 10.38 190 GLY A N 1
ATOM 1359 C CA . GLY A 1 190 ? 27.004 41.572 10.579 1.00 11.23 190 GLY A CA 1
ATOM 1360 C C . GLY A 1 190 ? 27.962 41.298 9.425 1.00 12.17 190 GLY A C 1
ATOM 1361 O O . GLY A 1 190 ? 29.160 41.543 9.529 1.00 11.35 190 GLY A O 1
ATOM 1362 N N . ALA A 1 191 ? 27.407 40.794 8.326 1.00 13.23 191 ALA A N 1
ATOM 1363 C CA . ALA A 1 191 ? 28.196 40.384 7.170 1.00 14.28 191 ALA A CA 1
ATOM 1364 C C . ALA A 1 191 ? 28.794 41.571 6.423 1.00 14.38 191 ALA A C 1
ATOM 1365 O O . ALA A 1 191 ? 29.802 41.424 5.738 1.00 15.35 191 ALA A O 1
ATOM 1367 N N . GLU A 1 192 ? 28.172 42.735 6.558 1.00 13.71 192 GLU A N 1
ATOM 1368 C CA . GLU A 1 192 ? 28.578 43.918 5.805 1.00 14.16 192 GLU A CA 1
ATOM 1369 C C . GLU A 1 192 ? 28.691 45.132 6.723 1.00 13.02 192 GLU A C 1
ATOM 1370 O O . GLU A 1 192 ? 27.886 46.059 6.632 1.00 12.59 192 GLU A O 1
ATOM 1376 N N . PRO A 1 193 ? 29.699 45.130 7.599 1.00 12.63 193 PRO A N 1
ATOM 1377 C CA . PRO A 1 193 ? 29.825 46.204 8.582 1.00 12.57 193 PRO A CA 1
ATOM 1378 C C . PRO A 1 193 ? 29.993 47.543 7.913 1.00 12.99 193 PRO A C 1
ATOM 1379 O O . PRO A 1 193 ? 30.588 47.639 6.827 1.00 12.51 193 PRO A O 1
ATOM 1383 N N . MET A 1 194 ? 29.452 48.570 8.546 1.00 12.97 194 MET A N 1
ATOM 1384 C CA . MET A 1 194 ? 29.477 49.906 7.968 1.00 13.24 194 MET A CA 1
ATOM 1385 C C . MET A 1 194 ? 29.243 50.911 9.075 1.00 13.51 194 MET A C 1
ATOM 1386 O O . MET A 1 194 ? 28.750 50.551 10.138 1.00 13.59 194 MET A O 1
ATOM 1391 N N . THR A 1 195 ? 29.579 52.177 8.826 1.00 13.34 195 THR A N 1
ATOM 1392 C CA . THR A 1 195 ? 29.300 53.238 9.789 1.00 13.81 195 THR A CA 1
ATOM 1393 C C . THR A 1 195 ? 28.364 54.261 9.154 1.00 13.99 195 THR A C 1
ATOM 1394 O O . THR A 1 195 ? 28.519 54.598 7.981 1.00 13.93 195 THR A O 1
ATOM 1398 N N . LEU A 1 196 ? 27.372 54.709 9.912 1.00 14.13 196 LEU A N 1
ATOM 1399 C CA . LEU A 1 196 ? 26.428 55.747 9.455 1.00 14.52 196 LEU A CA 1
ATOM 1400 C C . LEU A 1 196 ? 26.275 56.754 10.570 1.00 14.91 196 LEU A C 1
ATOM 1401 O O . LEU A 1 196 ? 26.500 56.436 11.735 1.00 15.15 196 LEU A O 1
ATOM 1406 N N . SER A 1 197 ? 25.879 57.976 10.227 1.00 14.77 197 SER A N 1
ATOM 1407 C CA . SER A 1 197 ? 25.653 58.990 11.245 1.00 14.47 197 SER A CA 1
ATOM 1408 C C . SER A 1 197 ? 24.242 59.537 11.079 1.00 13.78 197 SER A C 1
ATOM 1409 O O . SER A 1 197 ? 23.646 59.401 10.007 1.00 13.97 197 SER A O 1
ATOM 1412 N N . CYS A 1 198 ? 23.705 60.116 12.144 1.00 13.16 198 CYS A N 1
ATOM 1413 C CA . CYS A 1 198 ? 22.302 60.558 12.139 1.00 13.65 198 CYS A CA 1
ATOM 1414 C C . CYS A 1 198 ? 22.010 61.678 13.128 1.00 13.53 198 CYS A C 1
ATOM 1415 O O . CYS A 1 198 ? 22.767 61.933 14.060 1.00 13.00 198 CYS A O 1
ATOM 1418 N N . ARG A 1 199 ? 20.892 62.364 12.925 1.00 13.13 199 ARG A N 1
ATOM 1419 C CA . ARG A 1 199 ? 20.540 63.455 13.826 1.00 13.43 199 ARG A CA 1
ATOM 1420 C C . ARG A 1 199 ? 19.737 62.938 15.022 1.00 12.85 199 ARG A C 1
ATOM 1421 O O . ARG A 1 199 ? 19.931 63.371 16.153 1.00 13.63 199 ARG A O 1
ATOM 1429 N N . VAL A 1 200 ? 18.833 62.006 14.757 1.00 12.54 200 VAL A N 1
ATOM 1430 C CA . VAL A 1 200 ? 17.954 61.466 15.784 1.00 12.29 200 VAL A CA 1
ATOM 1431 C C . VAL A 1 200 ? 18.160 59.963 15.875 1.00 10.71 200 VAL A C 1
ATOM 1432 O O . VAL A 1 200 ? 18.263 59.305 14.858 1.00 10.98 200 VAL A O 1
ATOM 1436 N N . LEU A 1 201 ? 18.227 59.441 17.095 1.00 10.20 201 LEU A N 1
ATOM 1437 C CA . LEU A 1 201 ? 18.374 57.997 17.309 1.00 9.78 201 LEU A CA 1
ATOM 1438 C C . LEU A 1 201 ? 17.288 57.474 18.229 1.00 9.04 201 LEU A C 1
ATOM 1439 O O . LEU A 1 201 ? 17.150 57.940 19.348 1.00 10.07 201 LEU A O 1
ATOM 1444 N N . ILE A 1 202 ? 16.556 56.463 17.769 1.00 9.03 202 ILE A N 1
ATOM 1445 C CA . ILE A 1 202 ? 15.549 55.818 18.598 1.00 8.77 202 ILE A CA 1
ATOM 1446 C C . ILE A 1 202 ? 16.027 54.389 18.860 1.00 7.84 202 ILE A C 1
ATOM 1447 O O . ILE A 1 202 ? 16.199 53.596 17.934 1.00 7.98 202 ILE A O 1
ATOM 1452 N N . ASN A 1 203 ? 16.245 54.083 20.122 1.00 8.20 203 ASN A N 1
ATOM 1453 C CA . ASN A 1 203 ? 16.652 52.743 20.538 1.00 8.37 203 ASN A CA 1
ATOM 1454 C C . ASN A 1 203 ? 15.397 51.984 20.984 1.00 7.68 203 ASN A C 1
ATOM 1455 O O . ASN A 1 203 ? 14.888 52.183 22.098 1.00 7.64 203 ASN A O 1
ATOM 1460 N N . ALA A 1 204 ? 14.887 51.160 20.074 1.00 8.08 204 ALA A N 1
ATOM 1461 C CA . ALA A 1 204 ? 13.676 50.382 20.278 1.00 7.97 204 ALA A CA 1
ATOM 1462 C C . ALA A 1 204 ? 14.055 48.906 20.221 1.00 8.03 204 ALA A C 1
ATOM 1463 O O . ALA A 1 204 ? 13.329 48.084 19.673 1.00 8.35 204 ALA A O 1
ATOM 1465 N N . ALA A 1 205 ? 15.205 48.581 20.810 1.00 8.09 205 ALA A N 1
ATOM 1466 C CA . ALA A 1 205 ? 15.783 47.246 20.649 1.00 8.95 205 ALA A CA 1
ATOM 1467 C C . ALA A 1 205 ? 15.215 46.155 21.572 1.00 9.22 205 ALA A C 1
ATOM 1468 O O . ALA A 1 205 ? 15.742 45.027 21.623 1.00 8.90 205 ALA A O 1
ATOM 1470 N N . GLY A 1 206 ? 14.148 46.473 22.303 1.00 8.62 206 GLY A N 1
ATOM 1471 C CA . GLY A 1 206 ? 13.441 45.455 23.082 1.00 9.18 206 GLY A CA 1
ATOM 1472 C C . GLY A 1 206 ? 14.242 44.835 24.216 1.00 9.37 206 GLY A C 1
ATOM 1473 O O . GLY A 1 206 ? 14.713 45.534 25.108 1.00 9.50 206 GLY A O 1
ATOM 1474 N N . LEU A 1 207 ? 14.366 43.508 24.188 1.00 10.01 207 LEU A N 1
ATOM 1475 C CA . LEU A 1 207 ? 15.168 42.779 25.166 1.00 11.08 207 LEU A CA 1
ATOM 1476 C C . LEU A 1 207 ? 16.565 43.363 25.332 1.00 10.50 207 LEU A C 1
ATOM 1477 O O . LEU A 1 207 ? 17.194 43.224 26.401 1.00 11.39 207 LEU A O 1
ATOM 1482 N N . HIS A 1 208 ? 17.064 43.974 24.261 1.00 9.20 208 HIS A N 1
ATOM 1483 C CA . HIS A 1 208 ? 18.441 44.424 24.218 1.00 8.94 208 HIS A CA 1
ATOM 1484 C C . HIS A 1 208 ? 18.590 45.914 24.354 1.00 8.24 208 HIS A C 1
ATOM 1485 O O . HIS A 1 208 ? 19.693 46.431 24.272 1.00 7.88 208 HIS A O 1
ATOM 1492 N N . ALA A 1 209 ? 17.491 46.621 24.599 1.00 7.48 209 ALA A N 1
ATOM 1493 C CA . ALA A 1 209 ? 17.611 48.071 24.654 1.00 7.41 209 ALA A CA 1
ATOM 1494 C C . ALA A 1 209 ? 18.562 48.604 25.741 1.00 7.41 209 ALA A C 1
ATOM 1495 O O . ALA A 1 209 ? 19.333 49.533 25.484 1.00 7.52 209 ALA A O 1
ATOM 1497 N N . PRO A 1 210 ? 18.484 48.065 26.966 1.00 6.70 210 PRO A N 1
ATOM 1498 C CA . PRO A 1 210 ? 19.398 48.607 27.994 1.00 6.94 210 PRO A CA 1
ATOM 1499 C C . PRO A 1 210 ? 20.876 48.325 27.692 1.00 7.62 210 PRO A C 1
ATOM 1500 O O . PRO A 1 210 ? 21.725 49.223 27.831 1.00 8.12 210 PRO A O 1
ATOM 1504 N N . GLY A 1 211 ? 21.164 47.109 27.247 1.00 7.83 211 GLY A N 1
ATOM 1505 C CA . GLY A 1 211 ? 22.535 46.752 26.915 1.00 7.75 211 GLY A CA 1
ATOM 1506 C C . GLY A 1 211 ? 23.031 47.566 25.745 1.00 7.91 211 GLY A C 1
ATOM 1507 O O . GLY A 1 211 ? 24.186 47.983 25.703 1.00 8.44 211 GLY A O 1
ATOM 1508 N N . LEU A 1 212 ? 22.143 47.820 24.794 1.00 7.61 212 LEU A N 1
ATOM 1509 C CA . LEU A 1 212 ? 22.512 48.622 23.633 1.00 7.74 212 LEU A CA 1
ATOM 1510 C C . LEU A 1 212 ? 22.791 50.056 24.048 1.00 7.66 212 LEU A C 1
ATOM 1511 O O . LEU A 1 212 ? 23.723 50.670 23.558 1.00 7.84 212 LEU A O 1
ATOM 1516 N N . ALA A 1 213 ? 21.984 50.606 24.951 1.00 7.71 213 ALA A N 1
ATOM 1517 C CA . ALA A 1 213 ? 22.288 51.968 25.437 1.00 8.99 213 ALA A CA 1
ATOM 1518 C C . ALA A 1 213 ? 23.686 52.047 26.062 1.00 8.46 213 ALA A C 1
ATOM 1519 O O . ALA A 1 213 ? 24.410 53.014 25.880 1.00 9.13 213 ALA A O 1
ATOM 1521 N N . ARG A 1 214 ? 24.073 51.000 26.781 1.00 9.00 214 ARG A N 1
ATOM 1522 C CA . ARG A 1 214 ? 25.387 50.963 27.392 1.00 9.47 214 ARG A CA 1
ATOM 1523 C C . ARG A 1 214 ? 26.487 50.910 26.311 1.00 9.83 214 ARG A C 1
ATOM 1524 O O . ARG A 1 214 ? 27.655 51.227 26.581 1.00 10.62 214 ARG A O 1
ATOM 1532 N N . ARG A 1 215 ? 26.115 50.507 25.104 1.00 9.86 215 ARG A N 1
ATOM 1533 C CA . ARG A 1 215 ? 27.077 50.438 23.990 1.00 10.74 215 ARG A CA 1
ATOM 1534 C C . ARG A 1 215 ? 27.151 51.731 23.177 1.00 11.21 215 ARG A C 1
ATOM 1535 O O . ARG A 1 215 ? 27.825 51.787 22.141 1.00 10.82 215 ARG A O 1
ATOM 1543 N N . ILE A 1 216 ? 26.442 52.764 23.634 1.00 11.14 216 ILE A N 1
ATOM 1544 C CA . ILE A 1 216 ? 26.522 54.064 22.991 1.00 11.93 216 ILE A CA 1
ATOM 1545 C C . ILE A 1 216 ? 27.221 55.029 23.931 1.00 12.85 216 ILE A C 1
ATOM 1546 O O . ILE A 1 216 ? 26.660 55.409 24.958 1.00 12.73 216 ILE A O 1
ATOM 1551 N N . GLU A 1 217 ? 28.447 55.414 23.590 1.00 14.04 217 GLU A N 1
ATOM 1552 C CA . GLU A 1 217 ? 29.184 56.384 24.393 1.00 15.53 217 GLU A CA 1
ATOM 1553 C C . GLU A 1 217 ? 28.430 57.701 24.432 1.00 15.44 217 GLU A C 1
ATOM 1554 O O . GLU A 1 217 ? 27.964 58.193 23.396 1.00 15.76 217 GLU A O 1
ATOM 1560 N N . GLY A 1 218 ? 28.322 58.278 25.623 1.00 15.55 218 GLY A N 1
ATOM 1561 C CA . GLY A 1 218 ? 27.629 59.549 25.763 1.00 15.38 218 GLY A CA 1
ATOM 1562 C C . GLY A 1 218 ? 26.256 59.414 26.402 1.00 14.83 218 GLY A C 1
ATOM 1563 O O . GLY A 1 218 ? 25.655 60.407 26.805 1.00 15.66 218 GLY A O 1
ATOM 1564 N N . ILE A 1 219 ? 25.738 58.196 26.491 1.00 14.36 219 ILE A N 1
ATOM 1565 C CA . ILE A 1 219 ? 24.507 57.981 27.258 1.00 13.63 219 ILE A CA 1
ATOM 1566 C C . ILE A 1 219 ? 24.870 57.738 28.723 1.00 14.02 219 ILE A C 1
ATOM 1567 O O . ILE A 1 219 ? 25.614 56.810 29.028 1.00 13.55 219 ILE A O 1
ATOM 1572 N N . PRO A 1 220 ? 24.356 58.565 29.649 1.00 13.92 220 PRO A N 1
ATOM 1573 C CA . PRO A 1 220 ? 24.803 58.390 31.036 1.00 14.13 220 PRO A CA 1
ATOM 1574 C C . PRO A 1 220 ? 24.544 56.977 31.571 1.00 14.69 220 PRO A C 1
ATOM 1575 O O . PRO A 1 220 ? 23.426 56.480 31.479 1.00 14.21 220 PRO A O 1
ATOM 1579 N N . ARG A 1 221 ? 25.565 56.337 32.133 1.00 15.12 221 ARG A N 1
ATOM 1580 C CA . ARG A 1 221 ? 25.393 54.954 32.591 1.00 15.77 221 ARG A CA 1
ATOM 1581 C C . ARG A 1 221 ? 24.430 54.824 33.763 1.00 16.47 221 ARG A C 1
ATOM 1582 O O . ARG A 1 221 ? 23.794 53.783 33.936 1.00 15.20 221 ARG A O 1
ATOM 1590 N N . ASP A 1 222 ? 24.306 55.874 34.572 1.00 17.16 222 ASP A N 1
ATOM 1591 C CA . ASP A 1 222 ? 23.375 55.801 35.692 1.00 19.11 222 ASP A CA 1
ATOM 1592 C C . ASP A 1 222 ? 21.902 55.879 35.257 1.00 18.79 222 ASP A C 1
ATOM 1593 O O . ASP A 1 222 ? 21.004 55.567 36.042 1.00 20.87 222 ASP A O 1
ATOM 1598 N N . SER A 1 223 ? 21.656 56.272 34.015 1.00 18.16 223 SER A N 1
ATOM 1599 C CA . SER A 1 223 ? 20.290 56.390 33.488 1.00 17.11 223 SER A CA 1
ATOM 1600 C C . SER A 1 223 ? 19.755 55.061 32.957 1.00 16.25 223 SER A C 1
ATOM 1601 O O . SER A 1 223 ? 18.566 54.931 32.666 1.00 16.02 223 SER A O 1
ATOM 1604 N N . ILE A 1 224 ? 20.641 54.087 32.783 1.00 14.35 224 ILE A N 1
ATOM 1605 C CA . ILE A 1 224 ? 20.266 52.866 32.073 1.00 14.06 224 ILE A CA 1
ATOM 1606 C C . ILE A 1 224 ? 19.903 51.759 33.048 1.00 14.44 224 ILE A C 1
ATOM 1607 O O . ILE A 1 224 ? 20.720 51.386 33.879 1.00 14.31 224 ILE A O 1
ATOM 1612 N N . PRO A 1 225 ? 18.678 51.210 32.942 1.00 14.92 225 PRO A N 1
ATOM 1613 C CA . PRO A 1 225 ? 18.260 50.130 33.847 1.00 15.89 225 PRO A CA 1
ATOM 1614 C C . PRO A 1 225 ? 18.969 48.803 33.560 1.00 16.42 225 PRO A C 1
ATOM 1615 O O . PRO A 1 225 ? 19.573 48.631 32.494 1.00 16.92 225 PRO A O 1
ATOM 1619 N N . PRO A 1 226 ? 18.947 47.877 34.528 1.00 17.30 226 PRO A N 1
ATOM 1620 C CA . PRO A 1 226 ? 19.551 46.559 34.305 1.00 18.02 226 PRO A CA 1
ATOM 1621 C C . PRO A 1 226 ? 18.660 45.766 33.343 1.00 18.20 226 PRO A C 1
ATOM 1622 O O . PRO A 1 226 ? 17.467 46.069 33.226 1.00 19.50 226 PRO A O 1
ATOM 1626 N N . GLU A 1 227 ? 19.240 44.824 32.602 1.00 17.79 227 GLU A N 1
ATOM 1627 C CA . GLU A 1 227 ? 18.504 44.119 31.564 1.00 17.57 227 GLU A CA 1
ATOM 1628 C C . GLU A 1 227 ? 18.165 42.706 32.067 1.00 17.55 227 GLU A C 1
ATOM 1629 O O . GLU A 1 227 ? 19.070 41.859 32.133 1.00 17.14 227 GLU A O 1
ATOM 1635 N N . TYR A 1 228 ? 16.903 42.446 32.448 1.00 16.08 228 TYR A N 1
ATOM 1636 C CA . TYR A 1 228 ? 16.514 41.076 32.876 1.00 15.05 228 TYR A CA 1
ATOM 1637 C C . TYR A 1 228 ? 15.647 40.405 31.810 1.00 14.44 228 TYR A C 1
ATOM 1638 O O . TYR A 1 228 ? 15.128 41.067 30.911 1.00 14.49 228 TYR A O 1
ATOM 1647 N N . LEU A 1 229 ? 15.489 39.093 31.927 1.00 13.32 229 LEU A N 1
ATOM 1648 C CA . LEU A 1 229 ? 14.704 38.316 30.970 1.00 12.69 229 LEU A CA 1
ATOM 1649 C C . LEU A 1 229 ? 13.694 37.447 31.702 1.00 12.18 229 LEU A C 1
ATOM 1650 O O . LEU A 1 229 ? 14.059 36.702 32.600 1.00 11.13 229 LEU A O 1
ATOM 1655 N N . CYS A 1 230 ? 12.418 37.551 31.320 1.00 10.88 230 CYS A N 1
ATOM 1656 C CA . CYS A 1 230 ? 11.374 36.735 31.931 1.00 11.08 230 CYS A CA 1
ATOM 1657 C C . CYS A 1 230 ? 10.608 36.025 30.832 1.00 10.66 230 CYS A C 1
ATOM 1658 O O . CYS A 1 230 ? 9.745 36.610 30.179 1.00 11.14 230 CYS A O 1
ATOM 1661 N N . LYS A 1 231 ? 10.937 34.756 30.624 1.00 10.29 231 LYS A N 1
ATOM 1662 C CA . LYS A 1 231 ? 10.368 33.967 29.558 1.00 9.63 231 LYS A CA 1
ATOM 1663 C C . LYS A 1 231 ? 8.926 33.562 29.848 1.00 9.99 231 LYS A C 1
ATOM 1664 O O . LYS A 1 231 ? 8.500 33.465 31.008 1.00 9.09 231 LYS A O 1
ATOM 1670 N N . GLY A 1 232 ? 8.178 33.324 28.778 1.00 10.35 232 GLY A N 1
ATOM 1671 C CA . GLY A 1 232 ? 6.808 32.826 28.886 1.00 10.08 232 GLY A CA 1
ATOM 1672 C C . GLY A 1 232 ? 6.544 31.773 27.822 1.00 9.90 232 GLY A C 1
ATOM 1673 O O . GLY A 1 232 ? 6.889 31.947 26.656 1.00 10.29 232 GLY A O 1
ATOM 1674 N N . SER A 1 233 ? 5.935 30.681 28.237 1.00 9.00 233 SER A N 1
ATOM 1675 C CA . SER A 1 233 ? 5.628 29.575 27.322 1.00 9.36 233 SER A CA 1
ATOM 1676 C C . SER A 1 233 ? 4.126 29.446 27.139 1.00 9.52 233 SER A C 1
ATOM 1677 O O . SER A 1 233 ? 3.358 29.584 28.101 1.00 8.77 233 SER A O 1
ATOM 1680 N N . TYR A 1 234 ? 3.729 29.161 25.904 1.00 9.82 234 TYR A N 1
ATOM 1681 C CA . TYR A 1 234 ? 2.329 28.898 25.569 1.00 9.97 234 TYR A CA 1
ATOM 1682 C C . TYR A 1 234 ? 2.158 27.456 25.098 1.00 10.53 234 TYR A C 1
ATOM 1683 O O . TYR A 1 234 ? 3.051 26.898 24.445 1.00 10.21 234 TYR A O 1
ATOM 1692 N N . PHE A 1 235 ? 0.994 26.888 25.385 1.00 10.27 235 PHE A N 1
ATOM 1693 C CA . PHE A 1 235 ? 0.609 25.583 24.859 1.00 11.24 235 PHE A CA 1
ATOM 1694 C C . PHE A 1 235 ? -0.701 25.693 24.145 1.00 11.95 235 PHE A C 1
ATOM 1695 O O . PHE A 1 235 ? -1.514 26.550 24.463 1.00 12.43 235 PHE A O 1
ATOM 1703 N N . THR A 1 236 ? -0.892 24.839 23.150 1.00 12.35 236 THR A N 1
ATOM 1704 C CA . THR A 1 236 ? -2.040 24.959 22.281 1.00 12.91 236 THR A CA 1
ATOM 1705 C C . THR A 1 236 ? -2.992 23.785 22.460 1.00 13.85 236 THR A C 1
ATOM 1706 O O . THR A 1 236 ? -2.622 22.726 22.976 1.00 13.49 236 THR A O 1
ATOM 1710 N N . LEU A 1 237 ? -4.235 23.997 22.050 1.00 14.70 237 LEU A N 1
ATOM 1711 C CA . LEU A 1 237 ? -5.272 22.996 22.164 1.00 16.57 237 LEU A CA 1
ATOM 1712 C C . LEU A 1 237 ? -5.783 22.717 20.758 1.00 18.19 237 LEU A C 1
ATOM 1713 O O . LEU A 1 237 ? -6.296 23.612 20.087 1.00 18.01 237 LEU A O 1
ATOM 1718 N N . ALA A 1 238 ? -5.606 21.483 20.304 1.00 20.35 238 ALA A N 1
ATOM 1719 C CA . ALA A 1 238 ? -6.154 21.067 19.021 1.00 22.96 238 ALA A CA 1
ATOM 1720 C C . ALA A 1 238 ? -7.670 20.985 19.103 1.00 24.35 238 ALA A C 1
ATOM 1721 O O . ALA A 1 238 ? -8.237 20.646 20.142 1.00 25.10 238 ALA A O 1
ATOM 1723 N N . GLY A 1 239 ? -8.338 21.295 18.002 1.00 26.36 239 GLY A N 1
ATOM 1724 C CA . GLY A 1 239 ? -9.763 21.013 17.913 1.00 27.67 239 GLY A CA 1
ATOM 1725 C C . GLY A 1 239 ? -10.698 22.091 18.429 1.00 28.61 239 GLY A C 1
ATOM 1726 O O . GLY A 1 239 ? -11.655 21.801 19.148 1.00 29.28 239 GLY A O 1
ATOM 1727 N N . ARG A 1 240 ? -10.440 23.340 18.061 1.00 29.10 240 ARG A N 1
ATOM 1728 C CA . ARG A 1 240 ? -11.454 24.383 18.262 1.00 29.55 240 ARG A CA 1
ATOM 1729 C C . ARG A 1 240 ? -11.832 24.549 19.739 1.00 28.00 240 ARG A C 1
ATOM 1730 O O . ARG A 1 240 ? -12.019 23.574 20.478 1.00 28.31 240 ARG A O 1
ATOM 1738 N N . ALA A 1 241 ? -11.964 25.806 20.141 1.00 26.48 241 ALA A N 1
ATOM 1739 C CA . ALA A 1 241 ? -11.861 26.187 21.535 1.00 23.91 241 ALA A CA 1
ATOM 1740 C C . ALA A 1 241 ? -13.132 25.949 22.341 1.00 22.42 241 ALA A C 1
ATOM 1741 O O . ALA A 1 241 ? -14.230 25.928 21.794 1.00 22.61 241 ALA A O 1
ATOM 1743 N N . PRO A 1 242 ? -12.979 25.758 23.655 1.00 20.76 242 PRO A N 1
ATOM 1744 C CA . PRO A 1 242 ? -14.138 25.532 24.494 1.00 19.21 242 PRO A CA 1
ATOM 1745 C C . PRO A 1 242 ? -14.856 26.844 24.850 1.00 17.67 242 PRO A C 1
ATOM 1746 O O . PRO A 1 242 ? -15.957 26.801 25.390 1.00 16.99 242 PRO A O 1
ATOM 1750 N N . PHE A 1 243 ? -14.235 27.983 24.528 1.00 15.95 243 PHE A N 1
ATOM 1751 C CA . PHE A 1 243 ? -14.766 29.293 24.913 1.00 14.67 243 PHE A CA 1
ATOM 1752 C C . PHE A 1 243 ? -14.781 30.240 23.722 1.00 13.78 243 PHE A C 1
ATOM 1753 O O . PHE A 1 243 ? -13.987 30.084 22.784 1.00 13.18 243 PHE A O 1
ATOM 1761 N N . SER A 1 244 ? -15.669 31.232 23.775 1.00 12.52 244 SER A N 1
ATOM 1762 C CA . SER A 1 244 ? -15.759 32.234 22.717 1.00 11.90 244 SER A CA 1
ATOM 1763 C C . SER A 1 244 ? -15.059 33.551 23.088 1.00 10.91 244 SER A C 1
ATOM 1764 O O . SER A 1 244 ? -14.860 34.409 22.236 1.00 10.95 244 SER A O 1
ATOM 1767 N N . ARG A 1 245 ? -14.731 33.699 24.369 1.00 9.65 245 ARG A N 1
ATOM 1768 C CA . ARG A 1 245 ? -14.036 34.882 24.894 1.00 8.30 245 ARG A CA 1
ATOM 1769 C C . ARG A 1 245 ? -12.728 34.434 25.539 1.00 7.69 245 ARG A C 1
ATOM 1770 O O . ARG A 1 245 ? -12.555 33.255 25.883 1.00 7.79 245 ARG A O 1
ATOM 1778 N N . LEU A 1 246 ? -11.809 35.383 25.711 1.00 6.72 246 LEU A N 1
ATOM 1779 C CA . LEU A 1 246 ? -10.589 35.142 26.482 1.00 6.91 246 LEU A CA 1
ATOM 1780 C C . LEU A 1 246 ? -10.946 34.918 27.944 1.00 6.90 246 LEU A C 1
ATOM 1781 O O . LEU A 1 246 ? -11.898 35.516 28.459 1.00 6.64 246 LEU A O 1
ATOM 1786 N N . ILE A 1 247 ? -10.188 34.049 28.622 1.00 6.47 247 ILE A N 1
ATOM 1787 C CA . ILE A 1 247 ? -10.391 33.828 30.046 1.00 7.04 247 ILE A CA 1
ATOM 1788 C C . ILE A 1 247 ? -9.096 34.128 30.808 1.00 7.59 247 ILE A C 1
ATOM 1789 O O . ILE A 1 247 ? -8.041 33.566 30.490 1.00 7.66 247 ILE A O 1
ATOM 1794 N N . TYR A 1 248 ? -9.183 35.037 31.774 1.00 6.63 248 TYR A N 1
ATOM 1795 C CA . TYR A 1 248 ? -8.061 35.387 32.656 1.00 7.52 248 TYR A CA 1
ATOM 1796 C C . TYR A 1 248 ? -8.436 35.148 34.119 1.00 7.85 248 TYR A C 1
ATOM 1797 O O . TYR A 1 248 ? -9.444 35.664 34.588 1.00 7.69 248 TYR A O 1
ATOM 1806 N N . PRO A 1 249 ? -7.607 34.411 34.878 1.00 8.01 249 PRO A N 1
ATOM 1807 C CA . PRO A 1 249 ? -7.784 34.403 36.333 1.00 8.05 249 PRO A CA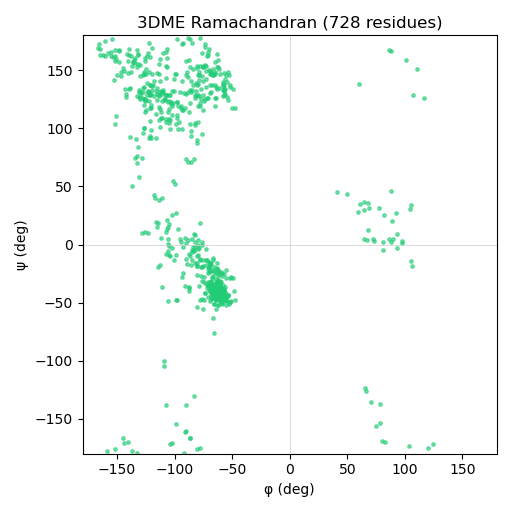 1
ATOM 1808 C C . PRO A 1 249 ? -7.554 35.811 36.915 1.00 8.25 249 PRO A C 1
ATOM 1809 O O . PRO A 1 249 ? -7.012 36.677 36.224 1.00 8.85 249 PRO A O 1
ATOM 1813 N N . VAL A 1 250 ? -7.979 36.049 38.151 1.00 8.72 250 VAL A N 1
ATOM 1814 C CA . VAL A 1 250 ? -7.806 37.380 38.754 1.00 9.24 250 VAL A CA 1
ATOM 1815 C C . VAL A 1 250 ? -6.325 37.732 38.890 1.00 10.19 250 VAL A C 1
ATOM 1816 O O . VAL A 1 250 ? -5.478 36.850 38.996 1.00 11.06 250 VAL A O 1
ATOM 1820 N N . PRO A 1 251 ? -6.013 39.032 38.878 1.00 11.49 251 PRO A N 1
ATOM 1821 C CA . PRO A 1 251 ? -4.615 39.468 38.860 1.00 12.67 251 PRO A CA 1
ATOM 1822 C C . PRO A 1 251 ? -3.823 38.892 40.025 1.00 13.50 251 PRO A C 1
ATOM 1823 O O . PRO A 1 251 ? -2.634 38.547 39.869 1.00 14.04 251 PRO A O 1
ATOM 1827 N N . GLN A 1 252 ? -4.471 38.784 41.184 1.00 13.91 252 GLN A N 1
ATOM 1828 C CA . GLN A 1 252 ? -3.800 38.367 42.401 1.00 15.27 252 GLN A CA 1
ATOM 1829 C C . GLN A 1 252 ? -3.961 36.884 42.701 1.00 15.14 252 GLN A C 1
ATOM 1830 O O . GLN A 1 252 ? -3.677 36.432 43.816 1.00 16.38 252 GLN A O 1
ATOM 1836 N N . HIS A 1 253 ? -4.431 36.124 41.717 1.00 15.20 253 HIS A N 1
ATOM 1837 C CA . HIS A 1 253 ? -4.524 34.676 41.858 1.00 14.68 253 HIS A CA 1
ATOM 1838 C C . HIS A 1 253 ? -3.184 34.118 42.317 1.00 14.76 253 HIS A C 1
ATOM 1839 O O . HIS A 1 253 ? -2.138 34.479 41.782 1.00 14.89 253 HIS A O 1
ATOM 1846 N N . ALA A 1 254 ? -3.223 33.213 43.285 1.00 15.30 254 ALA A N 1
ATOM 1847 C CA . ALA A 1 254 ? -1.996 32.664 43.859 1.00 16.18 254 ALA A CA 1
ATOM 1848 C C . ALA A 1 254 ? -1.238 31.789 42.859 1.00 16.59 254 ALA A C 1
ATOM 1849 O O . ALA A 1 254 ? -1.829 30.920 42.214 1.00 17.65 254 ALA A O 1
ATOM 1851 N N . GLY A 1 255 ? 0.063 32.029 42.727 1.00 16.56 255 GLY A N 1
ATOM 1852 C CA . GLY A 1 255 ? 0.907 31.172 41.884 1.00 16.33 255 GLY A CA 1
ATOM 1853 C C . GLY A 1 255 ? 0.601 31.357 40.410 1.00 15.39 255 GLY A C 1
ATOM 1854 O O . GLY A 1 255 ? 0.450 32.485 39.937 1.00 16.73 255 GLY A O 1
ATOM 1855 N N . LEU A 1 256 ? 0.508 30.252 39.678 1.00 13.88 256 LEU A N 1
ATOM 1856 C CA . LEU A 1 256 ? 0.411 30.324 38.224 1.00 13.15 256 LEU A CA 1
ATOM 1857 C C . LEU A 1 256 ? -0.984 30.708 37.755 1.00 12.43 256 LEU A C 1
ATOM 1858 O O . LEU A 1 256 ? -1.940 29.997 38.006 1.00 12.30 256 LEU A O 1
ATOM 1863 N N . GLY A 1 257 ? -1.093 31.831 37.057 1.00 12.39 257 GLY A N 1
ATOM 1864 C CA . GLY A 1 257 ? -2.366 32.215 36.455 1.00 11.94 257 GLY A CA 1
ATOM 1865 C C . GLY A 1 257 ? -2.323 31.976 34.962 1.00 11.42 257 GLY A C 1
ATOM 1866 O O . GLY A 1 257 ? -1.634 32.696 34.248 1.00 12.25 257 GLY A O 1
ATOM 1867 N N . VAL A 1 258 ? -3.048 30.961 34.498 1.00 10.57 258 VAL A N 1
ATOM 1868 C CA . VAL A 1 258 ? -2.984 30.582 33.097 1.00 9.65 258 VAL A CA 1
ATOM 1869 C C . VAL A 1 258 ? -4.097 31.250 32.313 1.00 8.69 258 VAL A C 1
ATOM 1870 O O . VAL A 1 258 ? -5.276 31.018 32.589 1.00 8.82 258 VAL A O 1
ATOM 1874 N N . HIS A 1 259 ? -3.720 32.091 31.355 1.00 8.69 259 HIS A N 1
ATOM 1875 C CA . HIS A 1 259 ? -4.708 32.697 30.470 1.00 8.52 259 HIS A CA 1
ATOM 1876 C C . HIS A 1 259 ? -5.134 31.723 29.387 1.00 8.75 259 HIS A C 1
ATOM 1877 O O . HIS A 1 259 ? -4.316 30.982 28.842 1.00 8.21 259 HIS A O 1
ATOM 1884 N N . LEU A 1 260 ? -6.416 31.751 29.058 1.00 8.61 260 LEU A N 1
ATOM 1885 C CA . LEU A 1 260 ? -6.900 31.053 27.879 1.00 9.66 260 LEU A CA 1
ATOM 1886 C C . LEU A 1 260 ? -7.185 32.131 26.839 1.00 10.52 260 LEU A C 1
ATOM 1887 O O . LEU A 1 260 ? -8.030 33.010 27.054 1.00 11.23 260 LEU A O 1
ATOM 1892 N N . THR A 1 261 ? -6.423 32.130 25.758 1.00 10.04 261 THR A N 1
ATOM 1893 C CA . THR A 1 261 ? -6.660 33.112 24.697 1.00 10.77 261 THR A CA 1
ATOM 1894 C C . THR A 1 261 ? -6.942 32.398 23.365 1.00 10.91 261 THR A C 1
ATOM 1895 O O . THR A 1 261 ? -6.902 31.169 23.287 1.00 10.94 261 THR A O 1
ATOM 1899 N N . LEU A 1 262 ? -7.303 33.167 22.346 1.00 11.44 262 LEU A N 1
ATOM 1900 C CA . LEU A 1 262 ? -7.759 32.573 21.086 1.00 12.06 262 LEU A CA 1
ATOM 1901 C C . LEU A 1 262 ? -6.988 33.223 19.957 1.00 12.69 262 LEU A C 1
ATOM 1902 O O . LEU A 1 262 ? -6.642 34.406 20.032 1.00 12.48 262 LEU A O 1
ATOM 1907 N N . ASP A 1 263 ? -6.687 32.449 18.921 1.00 13.40 263 ASP A N 1
ATOM 1908 C CA . ASP A 1 263 ? -6.116 33.060 17.729 1.00 15.29 263 ASP A CA 1
ATOM 1909 C C . ASP A 1 263 ? -7.252 33.389 16.761 1.00 15.40 263 ASP A C 1
ATOM 1910 O O . ASP A 1 263 ? -8.402 33.042 17.010 1.00 15.48 263 ASP A O 1
ATOM 1915 N N . LEU A 1 264 ? -6.938 34.090 15.680 1.00 16.38 264 LEU A N 1
ATOM 1916 C CA . LEU A 1 264 ? -7.959 34.531 14.748 1.00 17.60 264 LEU A CA 1
ATOM 1917 C C . LEU A 1 264 ? -8.685 33.378 14.051 1.00 18.29 264 LEU A C 1
ATOM 1918 O O . LEU A 1 264 ? -9.833 33.525 13.620 1.00 18.22 264 LEU A O 1
ATOM 1923 N N . GLY A 1 265 ? -8.016 32.234 13.960 1.00 18.52 265 GLY A N 1
ATOM 1924 C CA . GLY A 1 265 ? -8.620 31.038 13.369 1.00 19.30 265 GLY A CA 1
ATOM 1925 C C . GLY A 1 265 ? -9.548 30.300 14.320 1.00 19.32 265 GLY A C 1
ATOM 1926 O O . GLY A 1 265 ? -10.167 29.304 13.942 1.00 20.36 265 GLY A O 1
ATOM 1927 N N . GLY A 1 266 ? -9.637 30.771 15.565 1.00 18.85 266 GLY A N 1
ATOM 1928 C CA . GLY A 1 266 ? -10.577 30.211 16.536 1.00 17.59 266 GLY A CA 1
ATOM 1929 C C . GLY A 1 266 ? -9.999 29.184 17.493 1.00 17.14 266 GLY A C 1
ATOM 1930 O O . GLY A 1 266 ? -10.731 28.623 18.318 1.00 17.58 266 GLY A O 1
ATOM 1931 N N . GLN A 1 267 ? -8.692 28.935 17.395 1.00 16.26 267 GLN A N 1
ATOM 1932 C CA . GLN A 1 267 ? -8.055 27.892 18.210 1.00 15.98 267 GLN A CA 1
ATOM 1933 C C . GLN A 1 267 ? -7.609 28.471 19.541 1.00 14.60 267 GLN A C 1
ATOM 1934 O O . GLN A 1 267 ? -7.183 29.624 19.593 1.00 14.37 267 GLN A O 1
ATOM 1940 N N . ALA A 1 268 ? -7.710 27.676 20.606 1.00 13.38 268 ALA A N 1
ATOM 1941 C CA . ALA A 1 268 ? -7.384 28.160 21.941 1.00 12.52 268 ALA A CA 1
ATOM 1942 C C . ALA A 1 268 ? -5.915 27.917 22.246 1.00 11.90 268 ALA A C 1
ATOM 1943 O O . ALA A 1 268 ? -5.331 26.927 21.801 1.00 12.23 268 ALA A O 1
ATOM 1945 N N . LYS A 1 269 ? -5.314 28.826 22.995 1.00 10.24 269 LYS A N 1
ATOM 1946 C CA . LYS A 1 269 ? -3.986 28.578 23.550 1.00 10.60 269 LYS A CA 1
ATOM 1947 C C . LYS A 1 269 ? -3.938 28.996 25.012 1.00 10.06 269 LYS A C 1
ATOM 1948 O O . LYS A 1 269 ? -4.770 29.771 25.472 1.00 9.28 269 LYS A O 1
ATOM 1954 N N . PHE A 1 270 ? -2.968 28.441 25.735 1.00 8.64 270 PHE A N 1
ATOM 1955 C CA . PHE A 1 270 ? -2.882 28.636 27.175 1.00 9.31 270 PHE A CA 1
ATOM 1956 C C . PHE A 1 270 ? -1.530 29.190 27.518 1.00 8.87 270 PHE A C 1
ATOM 1957 O O . PHE A 1 270 ? -0.529 28.749 26.955 1.00 8.57 270 PHE A O 1
ATOM 1965 N N . GLY A 1 271 ? -1.503 30.146 28.445 1.00 8.10 271 GLY A N 1
ATOM 1966 C CA . GLY A 1 271 ? -0.254 30.823 28.796 1.00 8.35 271 GLY A CA 1
ATOM 1967 C C . GLY A 1 271 ? -0.336 32.310 28.536 1.00 8.42 271 GLY A C 1
ATOM 1968 O O . GLY A 1 271 ? -1.385 32.808 28.124 1.00 8.25 271 GLY A O 1
ATOM 1969 N N . PRO A 1 272 ? 0.78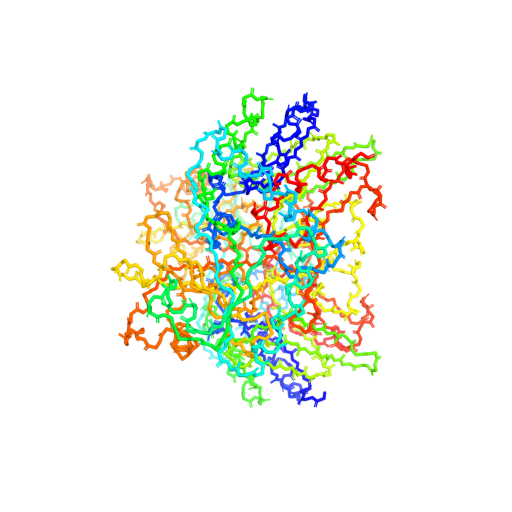2 33.024 28.732 1.00 8.68 272 PRO A N 1
ATOM 1970 C CA . PRO A 1 272 ? 2.107 32.459 29.043 1.00 8.92 272 PRO A CA 1
ATOM 1971 C C . PRO A 1 272 ? 2.352 32.239 30.533 1.00 9.61 272 PRO A C 1
ATOM 1972 O O . PRO A 1 272 ? 1.695 32.863 31.384 1.00 9.74 272 PRO A O 1
ATOM 1976 N N . ASP A 1 273 ? 3.305 31.366 30.862 1.00 9.99 273 ASP A N 1
ATOM 1977 C CA . ASP A 1 273 ? 3.746 31.278 32.240 1.00 9.85 273 ASP A CA 1
ATOM 1978 C C . ASP A 1 273 ? 4.850 32.299 32.470 1.00 9.78 273 ASP A C 1
ATOM 1979 O O . ASP A 1 273 ? 5.055 33.214 31.638 1.00 9.27 273 ASP A O 1
ATOM 1984 N N . THR A 1 274 ? 5.547 32.158 33.595 1.00 10.55 274 THR A N 1
ATOM 1985 C CA . THR A 1 274 ? 6.660 33.056 33.909 1.00 11.27 274 THR A CA 1
ATOM 1986 C C . THR A 1 274 ? 7.901 32.272 34.325 1.00 11.15 274 THR A C 1
ATOM 1987 O O . THR A 1 274 ? 7.835 31.367 35.162 1.00 12.09 274 THR A O 1
ATOM 1991 N N . GLU A 1 275 ? 9.025 32.653 33.741 1.00 10.62 275 GLU A N 1
ATOM 1992 C CA . GLU A 1 275 ? 10.268 31.926 33.968 1.00 10.76 275 GLU A CA 1
ATOM 1993 C C . GLU A 1 275 ? 11.452 32.866 33.805 1.00 10.62 275 GLU A C 1
ATOM 1994 O O . GLU A 1 275 ? 11.833 33.208 32.686 1.00 9.94 275 GLU A O 1
ATOM 2000 N N . TRP A 1 276 ? 12.040 33.279 34.925 1.00 11.47 276 TRP A N 1
ATOM 2001 C CA . TRP A 1 276 ? 13.182 34.184 34.858 1.00 11.40 276 TRP A CA 1
ATOM 2002 C C . TRP A 1 276 ? 14.406 33.401 34.418 1.00 11.85 276 TRP A C 1
ATOM 2003 O O . TRP A 1 276 ? 14.698 32.349 34.993 1.00 12.20 276 TRP A O 1
ATOM 2014 N N . ILE A 1 277 ? 15.088 33.904 33.392 1.00 11.57 277 ILE A N 1
ATOM 2015 C CA . ILE A 1 277 ? 16.202 33.196 32.775 1.00 11.71 277 ILE A CA 1
ATOM 2016 C C . ILE A 1 277 ? 17.420 34.094 32.591 1.00 12.72 277 ILE A C 1
ATOM 2017 O O . ILE A 1 277 ? 17.313 35.316 32.642 1.00 13.24 277 ILE A O 1
ATOM 2022 N N . ALA A 1 278 ? 18.573 33.473 32.357 1.00 13.28 278 ALA A N 1
ATOM 2023 C CA . ALA A 1 278 ? 19.847 34.188 32.279 1.00 14.04 278 ALA A CA 1
ATOM 2024 C C . ALA A 1 278 ? 20.253 34.618 30.868 1.00 14.68 278 ALA A C 1
ATOM 2025 O O . ALA A 1 278 ? 21.076 35.527 30.702 1.00 15.66 278 ALA A O 1
ATOM 2027 N N . THR A 1 279 ? 19.738 33.921 29.859 1.00 14.41 279 THR A N 1
ATOM 2028 C CA . THR A 1 279 ? 20.135 34.169 28.482 1.00 15.06 279 THR A CA 1
ATOM 2029 C C . THR A 1 279 ? 18.933 34.054 27.565 1.00 14.88 279 THR A C 1
ATOM 2030 O O . THR A 1 279 ? 17.903 33.500 27.955 1.00 14.75 279 THR A O 1
ATOM 2034 N N . GLU A 1 280 ? 19.082 34.572 26.346 1.00 15.09 280 GLU A N 1
ATOM 2035 C CA . GLU A 1 280 ? 17.990 34.642 25.385 1.00 15.97 280 GLU A CA 1
ATOM 2036 C C . GLU A 1 280 ? 17.781 33.319 24.672 1.00 16.35 280 GLU A C 1
ATOM 2037 O O . GLU A 1 280 ? 18.318 33.093 23.575 1.00 17.34 280 GLU A O 1
ATOM 2043 N N . ASP A 1 281 ? 16.976 32.459 25.280 1.00 16.27 281 ASP A N 1
ATOM 2044 C CA . ASP A 1 281 ? 16.787 31.103 24.811 1.00 15.94 281 ASP A CA 1
ATOM 2045 C C . ASP A 1 281 ? 15.296 30.830 24.614 1.00 15.49 281 ASP A C 1
ATOM 2046 O O . ASP A 1 281 ? 14.542 30.828 25.582 1.00 15.13 281 ASP A O 1
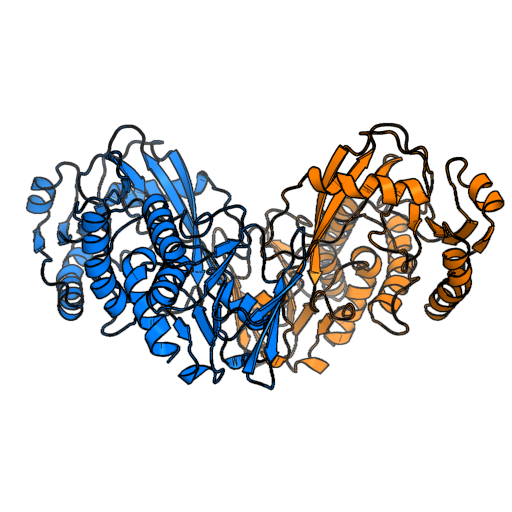ATOM 2051 N N . TYR A 1 282 ? 14.884 30.622 23.368 1.00 15.22 282 TYR A N 1
ATOM 2052 C CA . TYR A 1 282 ? 13.450 30.475 23.022 1.00 15.44 282 TYR A CA 1
ATOM 2053 C C . TYR A 1 282 ? 12.974 29.036 22.964 1.00 15.74 282 TYR A C 1
ATOM 2054 O O . TYR A 1 282 ? 11.809 28.772 22.639 1.00 15.76 282 TYR A O 1
ATOM 2063 N N . THR A 1 283 ? 13.872 28.106 23.270 1.00 16.29 283 THR A N 1
ATOM 2064 C CA . THR A 1 283 ? 13.540 26.694 23.216 1.00 16.87 283 THR A CA 1
ATOM 2065 C C . THR A 1 283 ? 12.339 26.359 24.096 1.00 16.86 283 THR A C 1
ATOM 2066 O O . THR A 1 283 ? 12.297 26.708 25.266 1.00 15.97 283 THR A O 1
ATOM 2070 N N . LEU A 1 284 ? 11.362 25.665 23.519 1.00 17.40 284 LEU A N 1
ATOM 2071 C CA . LEU A 1 284 ? 10.183 25.252 24.271 1.00 17.56 284 LEU A CA 1
ATOM 2072 C C . LEU A 1 284 ? 10.419 23.968 25.070 1.00 17.57 284 LEU A C 1
ATOM 2073 O O . LEU A 1 284 ? 10.850 22.939 24.518 1.00 18.00 284 LEU A O 1
ATOM 2078 N N . ASP A 1 285 ? 10.145 24.030 26.370 1.00 16.60 285 ASP A N 1
ATOM 2079 C CA . ASP A 1 285 ? 10.186 22.856 27.220 1.00 17.28 285 ASP A CA 1
ATOM 2080 C C . ASP A 1 285 ? 8.764 22.347 27.380 1.00 17.24 285 ASP A C 1
ATOM 2081 O O . ASP A 1 285 ? 7.975 22.935 28.125 1.00 16.97 285 ASP A O 1
ATOM 2086 N N . PRO A 1 286 ? 8.418 21.263 26.667 1.00 17.26 286 PRO A N 1
ATOM 2087 C CA . PRO A 1 286 ? 7.056 20.743 26.719 1.00 17.54 286 PRO A CA 1
ATOM 2088 C C . PRO A 1 286 ? 6.624 20.394 28.135 1.00 17.34 286 PRO A C 1
ATOM 2089 O O . PRO A 1 286 ? 5.423 20.382 28.431 1.00 17.57 286 PRO A O 1
ATOM 2093 N N . ARG A 1 287 ? 7.586 20.103 29.006 1.00 17.57 287 ARG A N 1
ATOM 2094 C CA . ARG A 1 287 ? 7.267 19.708 30.374 1.00 17.64 287 ARG A CA 1
ATOM 2095 C C . ARG A 1 287 ? 6.716 20.853 31.216 1.00 16.94 287 ARG A C 1
ATOM 2096 O O . ARG A 1 287 ? 6.134 20.629 32.268 1.00 17.31 287 ARG A O 1
ATOM 2104 N N . ARG A 1 288 ? 6.875 22.083 30.734 1.00 15.87 288 ARG A N 1
ATOM 2105 C CA . ARG A 1 288 ? 6.365 23.230 31.472 1.00 14.59 288 ARG A CA 1
ATOM 2106 C C . ARG A 1 288 ? 4.829 23.257 31.479 1.00 13.80 288 ARG A C 1
ATOM 2107 O O . ARG A 1 288 ? 4.213 23.954 32.300 1.00 12.53 288 ARG A O 1
ATOM 2115 N N . ALA A 1 289 ? 4.217 22.487 30.581 1.00 13.00 289 ALA A N 1
ATOM 2116 C CA . ALA A 1 289 ? 2.752 22.351 30.572 1.00 12.95 289 ALA A CA 1
ATOM 2117 C C . ALA A 1 289 ? 2.201 21.553 31.762 1.00 12.66 289 ALA A C 1
ATOM 2118 O O . ALA A 1 289 ? 1.017 21.620 32.074 1.00 12.60 289 ALA A O 1
ATOM 2120 N N . ASP A 1 290 ? 3.044 20.760 32.417 1.00 13.55 290 ASP A N 1
ATOM 2121 C CA . ASP A 1 290 ? 2.541 19.898 33.475 1.00 13.88 290 ASP A CA 1
ATOM 2122 C C . ASP A 1 290 ? 1.740 20.647 34.558 1.00 13.43 290 ASP A C 1
ATOM 2123 O O . ASP A 1 290 ? 0.681 20.189 34.999 1.00 12.95 290 ASP A O 1
ATOM 2128 N N . VAL A 1 291 ? 2.241 21.805 34.979 1.00 12.94 291 VAL A N 1
ATOM 2129 C CA . VAL A 1 291 ? 1.579 22.575 36.025 1.00 12.20 291 VAL A CA 1
ATOM 2130 C C . VAL A 1 291 ? 0.364 23.350 35.495 1.00 12.43 291 VAL A C 1
ATOM 2131 O O . VAL A 1 291 ? -0.433 23.885 36.280 1.00 12.01 291 VAL A O 1
ATOM 2135 N N . PHE A 1 292 ? 0.240 23.442 34.168 1.00 11.95 292 PHE A N 1
ATOM 2136 C CA . PHE A 1 292 ? -0.914 24.152 33.578 1.00 10.92 292 PHE A CA 1
ATOM 2137 C C . PHE A 1 292 ? -2.238 23.453 33.884 1.00 11.02 292 PHE A C 1
ATOM 2138 O O . PHE A 1 292 ? -3.282 24.107 34.008 1.00 10.60 292 PHE A O 1
ATOM 2146 N N . TYR A 1 293 ? -2.209 22.127 33.970 1.00 9.73 293 TYR A N 1
ATOM 2147 C CA . TYR A 1 293 ? -3.455 21.374 34.016 1.00 9.69 293 TYR A CA 1
ATOM 2148 C C . TYR A 1 293 ? -4.368 21.737 35.191 1.00 9.92 293 TYR A C 1
ATOM 2149 O O . TYR A 1 293 ? -5.554 22.004 34.993 1.00 9.94 293 TYR A O 1
ATOM 2158 N N . ALA A 1 294 ? -3.819 21.748 36.400 1.00 10.38 294 ALA A N 1
ATOM 2159 C CA . ALA A 1 294 ? -4.618 22.040 37.593 1.00 10.88 294 ALA A CA 1
ATOM 2160 C C . ALA A 1 294 ? -5.071 23.488 37.567 1.00 11.10 294 ALA A C 1
ATOM 2161 O O . ALA A 1 294 ? -6.197 23.799 37.969 1.00 12.44 294 ALA A O 1
ATOM 2163 N N . ALA A 1 295 ? -4.189 24.367 37.093 1.00 10.94 295 ALA A N 1
ATOM 2164 C CA . ALA A 1 295 ? -4.506 25.802 37.020 1.00 10.51 295 ALA A CA 1
ATOM 2165 C C . ALA A 1 295 ? -5.687 26.045 36.078 1.00 10.79 295 ALA A C 1
ATOM 2166 O O . ALA A 1 295 ? -6.684 26.696 36.446 1.00 10.82 295 ALA A O 1
ATOM 2168 N N . VAL A 1 296 ? -5.594 25.507 34.864 1.00 10.01 296 VAL A N 1
ATOM 2169 C CA . VAL A 1 296 ? -6.707 25.622 33.914 1.00 9.87 296 VAL A CA 1
ATOM 2170 C C . VAL A 1 296 ? -7.986 24.962 34.400 1.00 9.86 296 VAL A C 1
ATOM 2171 O O . VAL A 1 296 ? -9.065 25.507 34.250 1.00 9.68 296 VAL A O 1
ATOM 2175 N N . ARG A 1 297 ? -7.878 23.776 35.000 1.00 10.21 297 ARG A N 1
ATOM 2176 C CA . ARG A 1 297 ? -9.074 23.057 35.450 1.00 11.00 297 ARG A CA 1
ATOM 2177 C C . ARG A 1 297 ? -9.886 23.767 36.537 1.00 11.44 297 ARG A C 1
ATOM 2178 O O . ARG A 1 297 ? -11.049 23.446 36.770 1.00 12.42 297 ARG A O 1
ATOM 2186 N N . SER A 1 298 ? -9.278 24.756 37.179 1.00 12.40 298 SER A N 1
ATOM 2187 C CA . SER A 1 298 ? -10.018 25.583 38.114 1.00 13.04 298 SER A CA 1
ATOM 2188 C C . SER A 1 298 ? -11.214 26.290 37.472 1.00 12.51 298 SER A C 1
ATOM 2189 O O . SER A 1 298 ? -12.263 26.428 38.120 1.00 13.57 298 SER A O 1
ATOM 2192 N N . TYR A 1 299 ? -11.059 26.734 36.222 1.00 10.89 299 TYR A N 1
ATOM 2193 C CA . TYR A 1 299 ? -12.162 27.386 35.502 1.00 10.28 299 TYR A CA 1
ATOM 2194 C C . TYR A 1 299 ? -12.696 26.591 34.297 1.00 10.61 299 TYR A C 1
ATOM 2195 O O . TYR A 1 299 ? -13.793 26.865 33.793 1.00 11.06 299 TYR A O 1
ATOM 2204 N N . TRP A 1 300 ? -11.914 25.624 33.828 1.00 10.62 300 TRP A N 1
ATOM 2205 C CA . TRP A 1 300 ? -12.352 24.744 32.739 1.00 11.34 300 TRP A CA 1
ATOM 2206 C C . TRP A 1 300 ? -12.051 23.295 33.111 1.00 11.84 300 TRP A C 1
ATOM 2207 O O . TRP A 1 300 ? -11.083 22.702 32.627 1.00 11.54 300 TRP A O 1
ATOM 2218 N N . PRO A 1 301 ? -12.873 22.733 33.992 1.00 12.67 301 PRO A N 1
ATOM 2219 C CA . PRO A 1 301 ? -12.551 21.392 34.504 1.00 13.02 301 PRO A CA 1
ATOM 2220 C C . PRO A 1 301 ? -12.527 20.306 33.418 1.00 13.72 301 PRO A C 1
ATOM 2221 O O . PRO A 1 301 ? -11.853 19.276 33.604 1.00 14.48 301 PRO A O 1
ATOM 2225 N N . ALA A 1 302 ? -13.201 20.548 32.290 1.00 13.88 302 ALA A N 1
ATOM 2226 C CA . ALA A 1 302 ? -13.247 19.568 31.188 1.00 13.62 302 ALA A CA 1
ATOM 2227 C C . ALA A 1 302 ? -11.973 19.471 30.327 1.00 13.21 302 ALA A C 1
ATOM 2228 O O . ALA A 1 302 ? -11.924 18.685 29.372 1.00 12.71 302 ALA A O 1
ATOM 2230 N N . LEU A 1 303 ? -10.953 20.269 30.636 1.00 12.15 303 LEU A N 1
ATOM 2231 C CA . LEU A 1 303 ? -9.669 20.124 29.963 1.00 11.78 303 LEU A CA 1
ATOM 2232 C C . LEU A 1 303 ? -9.219 18.658 29.996 1.00 12.31 303 LEU A C 1
ATOM 2233 O O . LEU A 1 303 ? -9.025 18.088 31.064 1.00 11.62 303 LEU A O 1
ATOM 2238 N N . PRO A 1 304 ? -9.072 18.028 28.824 1.00 12.54 304 PRO A N 1
ATOM 2239 C CA . PRO A 1 304 ? -8.681 16.600 28.863 1.00 12.74 304 PRO A CA 1
ATOM 2240 C C . PRO A 1 304 ? -7.220 16.355 29.202 1.00 12.69 304 PRO A C 1
ATOM 2241 O O . PRO A 1 304 ? -6.372 17.183 28.892 1.00 12.47 304 PRO A O 1
ATOM 2245 N N . ASP A 1 305 ? -6.912 15.192 29.782 1.00 12.85 305 ASP A N 1
ATOM 2246 C CA . ASP A 1 305 ? -5.510 14.814 29.972 1.00 13.93 305 ASP A CA 1
ATOM 2247 C C . ASP A 1 305 ? -4.754 14.865 28.637 1.00 13.61 305 ASP A C 1
ATOM 2248 O O . ASP A 1 305 ? -5.281 14.452 27.591 1.00 13.18 305 ASP A O 1
ATOM 2253 N N . GLY A 1 306 ? -3.521 15.358 28.694 1.00 14.09 306 GLY A N 1
ATOM 2254 C CA . GLY A 1 306 ? -2.581 15.336 27.573 1.00 15.47 306 GLY A CA 1
ATOM 2255 C C . GLY A 1 306 ? -2.878 16.305 26.452 1.00 15.97 306 GLY A C 1
ATOM 2256 O O . GLY A 1 306 ? -2.157 16.342 25.442 1.00 16.58 306 GLY A O 1
ATOM 2257 N N . ALA A 1 307 ? -3.924 17.114 26.627 1.00 15.64 307 ALA A N 1
ATOM 2258 C CA . ALA A 1 307 ? -4.410 17.981 25.550 1.00 15.84 307 ALA A CA 1
ATOM 2259 C C . ALA A 1 307 ? -3.595 19.248 25.320 1.00 15.38 307 ALA A C 1
ATOM 2260 O O . ALA A 1 307 ? -3.788 19.926 24.314 1.00 16.04 307 ALA A O 1
ATOM 2262 N N . LEU A 1 308 ? -2.702 19.580 26.238 1.00 15.35 308 LEU A N 1
ATOM 2263 C CA . LEU A 1 308 ? -1.890 20.798 26.078 1.00 15.06 308 LEU A CA 1
ATOM 2264 C C . LEU A 1 308 ? -0.638 20.554 25.233 1.00 15.79 308 LEU A C 1
ATOM 2265 O O . LEU A 1 308 ? 0.415 20.143 25.748 1.00 16.90 308 LEU A O 1
ATOM 2270 N N . ALA A 1 309 ? -0.765 20.814 23.933 1.00 15.13 309 ALA A N 1
ATOM 2271 C CA . ALA A 1 309 ? 0.294 20.542 22.959 1.00 15.57 309 ALA A CA 1
ATOM 2272 C C . ALA A 1 309 ? 1.339 21.638 22.982 1.00 15.67 309 ALA A C 1
ATOM 2273 O O . ALA A 1 309 ? 1.038 22.791 23.307 1.00 15.40 309 ALA A O 1
ATOM 2275 N N . PRO A 1 310 ? 2.583 21.291 22.620 1.00 15.20 310 PRO A N 1
ATOM 2276 C CA . PRO A 1 310 ? 3.639 22.296 22.612 1.00 15.54 310 PRO A CA 1
ATOM 2277 C C . PRO A 1 310 ? 3.283 23.481 21.715 1.00 15.55 310 PRO A C 1
ATOM 2278 O O . PRO A 1 310 ? 2.832 23.304 20.573 1.00 16.49 310 PRO A O 1
ATOM 2282 N N . GLY A 1 311 ? 3.466 24.683 22.245 1.00 14.91 311 GLY A N 1
ATOM 2283 C CA . GLY A 1 311 ? 3.155 25.880 21.499 1.00 13.85 311 GLY A CA 1
ATOM 2284 C C . GLY A 1 311 ? 4.416 26.604 21.094 1.00 13.91 311 GLY A C 1
ATOM 2285 O O . GLY A 1 311 ? 5.090 26.215 20.126 1.00 13.87 311 GLY A O 1
ATOM 2286 N N . TYR A 1 312 ? 4.751 27.644 21.848 1.00 12.49 312 TYR A N 1
ATOM 2287 C CA . TYR A 1 312 ? 5.884 28.490 21.525 1.00 12.61 312 TYR A CA 1
ATOM 2288 C C . TYR A 1 312 ? 6.198 29.334 22.752 1.00 12.62 312 TYR A C 1
ATOM 2289 O O . TYR A 1 312 ? 5.443 29.319 23.726 1.00 12.46 312 TYR A O 1
ATOM 2298 N N . THR A 1 313 ? 7.307 30.060 22.692 1.00 12.54 313 THR A N 1
ATOM 2299 C CA . THR A 1 313 ? 7.735 30.902 23.798 1.00 11.75 313 THR A CA 1
ATOM 2300 C C . THR A 1 313 ? 7.926 32.344 23.362 1.00 11.63 313 THR A C 1
ATOM 2301 O O . THR A 1 313 ? 8.047 32.664 22.165 1.00 12.08 313 THR A O 1
ATOM 2305 N N . GLY A 1 314 ? 7.943 33.223 24.350 1.00 11.01 314 GLY A N 1
ATOM 2306 C CA . GLY A 1 314 ? 8.393 34.583 24.177 1.00 10.25 314 GLY A CA 1
ATOM 2307 C C . GLY A 1 314 ? 9.214 34.979 25.387 1.00 9.80 314 GLY A C 1
ATOM 2308 O O . GLY A 1 314 ? 9.208 34.285 26.403 1.00 9.57 314 GLY A O 1
ATOM 2309 N N . ILE A 1 315 ? 9.910 36.110 25.289 1.00 9.50 315 ILE A N 1
ATOM 2310 C CA . ILE A 1 315 ? 10.694 36.606 26.413 1.00 8.89 315 ILE A CA 1
ATOM 2311 C C . ILE A 1 315 ? 10.362 38.082 26.642 1.00 9.46 315 ILE A C 1
ATOM 2312 O O . ILE A 1 315 ? 10.390 38.883 25.711 1.00 10.01 315 ILE A O 1
ATOM 2317 N N . ARG A 1 316 ? 9.992 38.406 27.875 1.00 8.59 316 ARG A N 1
ATOM 2318 C CA . ARG A 1 316 ? 9.627 39.775 28.254 1.00 8.99 316 ARG A CA 1
ATOM 2319 C C . ARG A 1 316 ? 10.877 40.593 28.594 1.00 9.46 316 ARG A C 1
ATOM 2320 O O . ARG A 1 316 ? 11.767 40.105 29.306 1.00 9.72 316 ARG A O 1
ATOM 2328 N N . PRO A 1 317 ? 10.934 41.846 28.120 1.00 9.31 317 PRO A N 1
ATOM 2329 C CA . PRO A 1 317 ? 12.016 42.739 28.504 1.00 9.89 317 PRO A CA 1
ATOM 2330 C C . PRO A 1 317 ? 11.744 43.320 29.878 1.00 11.45 317 PRO A C 1
ATOM 2331 O O . PRO A 1 317 ? 10.881 44.201 30.043 1.00 13.08 317 PRO A O 1
ATOM 2335 N N . LYS A 1 318 ? 12.463 42.824 30.871 1.00 11.27 318 LYS A N 1
ATOM 2336 C CA . LYS A 1 318 ? 12.249 43.260 32.233 1.00 12.41 318 LYS A CA 1
ATOM 2337 C C . LYS A 1 318 ? 13.319 44.268 32.614 1.00 12.36 318 LYS A C 1
ATOM 2338 O O . LYS A 1 318 ? 14.477 44.162 32.192 1.00 13.03 318 LYS A O 1
ATOM 2344 N N . ILE A 1 319 ? 12.920 45.273 33.384 1.00 12.75 319 ILE A N 1
ATOM 2345 C CA . ILE A 1 319 ? 13.884 46.257 33.881 1.00 13.42 319 ILE A CA 1
ATOM 2346 C C . ILE A 1 319 ? 13.804 46.382 35.397 1.00 14.59 319 ILE A C 1
ATOM 2347 O O . ILE A 1 319 ? 14.383 47.310 35.989 1.00 15.37 319 ILE A O 1
ATOM 2352 N N . SER A 1 320 ? 13.069 45.449 36.003 1.00 15.21 320 SER A N 1
ATOM 2353 C CA . SER A 1 320 ? 13.081 45.230 37.452 1.00 16.19 320 SER A CA 1
ATOM 2354 C C . SER A 1 320 ? 13.129 43.712 37.712 1.00 16.19 320 SER A C 1
ATOM 2355 O O . SER A 1 320 ? 12.763 42.920 36.849 1.00 15.55 320 SER A O 1
ATOM 2358 N N . GLY A 1 321 ? 13.602 43.316 38.890 1.00 16.52 321 GLY A N 1
ATOM 2359 C CA . GLY A 1 321 ? 13.882 41.896 39.162 1.00 16.25 321 GLY A CA 1
ATOM 2360 C C . GLY A 1 321 ? 12.718 41.085 39.696 1.00 17.17 321 GLY A C 1
ATOM 2361 O O . GLY A 1 321 ? 11.627 41.608 39.944 1.00 16.94 321 GLY A O 1
ATOM 2362 N N . PRO A 1 322 ? 12.945 39.789 39.908 1.00 17.42 322 PRO A N 1
ATOM 2363 C CA . PRO A 1 322 ? 11.844 38.905 40.261 1.00 18.52 322 PRO A CA 1
ATOM 2364 C C . PRO A 1 322 ? 11.161 39.229 41.593 1.00 19.93 322 PRO A C 1
ATOM 2365 O O . PRO A 1 322 ? 10.013 38.843 41.782 1.00 20.35 322 PRO A O 1
ATOM 2369 N N . HIS A 1 323 ? 11.829 39.942 42.494 1.00 20.90 323 HIS A N 1
ATOM 2370 C CA . HIS A 1 323 ? 11.185 40.255 43.772 1.00 22.55 323 HIS A CA 1
ATOM 2371 C C . HIS A 1 323 ? 10.749 41.697 43.916 1.00 23.21 323 HIS A C 1
ATOM 2372 O O . HIS A 1 323 ? 10.418 42.147 45.020 1.00 23.62 323 HIS A O 1
ATOM 2379 N N . GLU A 1 324 ? 10.749 42.424 42.806 1.00 23.33 324 GLU A N 1
ATOM 2380 C CA . GLU A 1 324 ? 10.331 43.819 42.824 1.00 24.07 324 GLU A CA 1
ATOM 2381 C C . GLU A 1 324 ? 8.980 43.948 42.152 1.00 24.06 324 GLU A C 1
ATOM 2382 O O . GLU A 1 324 ? 8.636 43.158 41.274 1.00 24.04 324 GLU A O 1
ATOM 2388 N N . PRO A 1 325 ? 8.210 44.973 42.541 1.00 24.33 325 PRO A N 1
ATOM 2389 C CA . PRO A 1 325 ? 6.961 45.220 41.834 1.00 24.05 325 PRO A CA 1
ATOM 2390 C C . PRO A 1 325 ? 7.278 45.555 40.375 1.00 23.37 325 PRO A C 1
ATOM 2391 O O . PRO A 1 325 ? 8.368 46.047 40.082 1.00 23.94 325 PRO A O 1
ATOM 2395 N N . ALA A 1 326 ? 6.351 45.273 39.470 1.00 22.84 326 ALA A N 1
ATOM 2396 C CA . ALA A 1 326 ? 6.627 45.446 38.055 1.00 21.74 326 ALA A CA 1
ATOM 2397 C C . ALA A 1 326 ? 6.882 46.916 37.723 1.00 21.03 326 ALA A C 1
ATOM 2398 O O . ALA A 1 326 ? 6.162 47.801 38.194 1.00 21.31 326 ALA A O 1
ATOM 2400 N N . ALA A 1 327 ? 7.918 47.163 36.928 1.00 19.59 327 ALA A N 1
ATOM 2401 C CA . ALA A 1 327 ? 8.256 48.506 36.477 1.00 17.91 327 ALA A CA 1
ATOM 2402 C C . ALA A 1 327 ? 7.284 48.951 35.395 1.00 16.70 327 ALA A C 1
ATOM 2403 O O . ALA A 1 327 ? 6.733 48.127 34.673 1.00 16.86 327 ALA A O 1
ATOM 2405 N N . ASP A 1 328 ? 7.086 50.261 35.279 1.00 14.08 328 ASP A N 1
ATOM 2406 C CA . ASP A 1 328 ? 6.267 50.816 34.199 1.00 12.69 328 ASP A CA 1
ATOM 2407 C C . ASP A 1 328 ? 7.076 50.712 32.908 1.00 11.31 328 ASP A C 1
ATOM 2408 O O . ASP A 1 328 ? 8.271 50.381 32.944 1.00 11.06 328 ASP A O 1
ATOM 2413 N N . PHE A 1 329 ? 6.435 50.966 31.769 1.00 9.85 329 PHE A N 1
ATOM 2414 C CA . PHE A 1 329 ? 7.165 51.233 30.527 1.00 9.04 329 PHE A CA 1
ATOM 2415 C C . PHE A 1 329 ? 8.139 52.371 30.813 1.00 9.21 329 PHE A C 1
ATOM 2416 O O . PHE A 1 329 ? 7.837 53.265 31.617 1.00 9.11 329 PHE A O 1
ATOM 2424 N N . ALA A 1 330 ? 9.288 52.361 30.140 1.00 9.36 330 ALA A N 1
ATOM 2425 C CA . ALA A 1 330 ? 10.223 53.476 30.229 1.00 9.70 330 ALA A CA 1
ATOM 2426 C C . ALA A 1 330 ? 10.446 54.064 28.848 1.00 9.72 330 ALA A C 1
ATOM 2427 O O . ALA A 1 330 ? 10.839 53.360 27.921 1.00 10.20 330 ALA A O 1
ATOM 2429 N N . ILE A 1 331 ? 10.128 55.345 28.688 1.00 9.12 331 ILE A N 1
ATOM 2430 C CA . ILE A 1 331 ? 10.407 56.050 27.438 1.00 10.05 331 ILE A CA 1
ATOM 2431 C C . ILE A 1 331 ? 11.314 57.227 27.765 1.00 10.54 331 ILE A C 1
ATOM 2432 O O . ILE A 1 331 ? 10.850 58.291 28.174 1.00 11.51 331 ILE A O 1
ATOM 2437 N N . ALA A 1 332 ? 12.623 57.009 27.657 1.00 10.84 332 ALA A N 1
ATOM 2438 C CA . ALA A 1 332 ? 13.598 57.980 28.152 1.00 11.17 332 ALA A CA 1
ATOM 2439 C C . ALA A 1 332 ? 14.107 58.910 27.061 1.00 11.87 332 ALA A C 1
ATOM 2440 O O . ALA A 1 332 ? 14.918 58.521 26.203 1.00 11.49 332 ALA A O 1
ATOM 2442 N N . GLY A 1 333 ? 13.631 60.155 27.101 1.00 13.02 333 GLY A N 1
ATOM 2443 C CA . GLY A 1 333 ? 14.023 61.183 26.144 1.00 14.29 333 GLY A CA 1
ATOM 2444 C C . GLY A 1 333 ? 15.041 62.142 26.761 1.00 15.51 333 GLY A C 1
ATOM 2445 O O . GLY A 1 333 ? 15.561 61.891 27.845 1.00 15.60 333 GLY A O 1
ATOM 2446 N N . PRO A 1 334 ? 15.343 63.241 26.061 1.00 16.59 334 PRO A N 1
ATOM 2447 C CA . PRO A 1 334 ? 16.346 64.208 26.526 1.00 17.80 334 PRO A CA 1
ATOM 2448 C C . PRO A 1 334 ? 16.105 64.778 27.933 1.00 18.66 334 PRO A C 1
ATOM 2449 O O . PRO A 1 334 ? 17.066 65.110 28.642 1.00 18.90 334 PRO A O 1
ATOM 2453 N N . ALA A 1 335 ? 14.846 64.858 28.356 1.00 19.40 335 ALA A N 1
ATOM 2454 C CA . ALA A 1 335 ? 14.533 65.424 29.665 1.00 20.51 335 ALA A CA 1
ATOM 2455 C C . ALA A 1 335 ? 15.004 64.562 30.824 1.00 20.87 335 ALA A C 1
ATOM 2456 O O . ALA A 1 335 ? 15.080 65.028 31.956 1.00 21.60 335 ALA A O 1
ATOM 2458 N N . SER A 1 336 ? 15.310 63.295 30.562 1.00 21.26 336 SER A N 1
ATOM 2459 C CA . SER A 1 336 ? 15.780 62.454 31.650 1.00 21.23 336 SER A CA 1
ATOM 2460 C C . SER A 1 336 ? 17.250 62.070 31.532 1.00 20.80 336 SER A C 1
ATOM 2461 O O . SER A 1 336 ? 17.946 62.003 32.538 1.00 21.80 336 SER A O 1
ATOM 2464 N N . HIS A 1 337 ? 17.733 61.838 30.318 1.00 19.40 337 HIS A N 1
ATOM 2465 C CA . HIS A 1 337 ? 19.129 61.435 30.158 1.00 18.27 337 HIS A CA 1
ATOM 2466 C C . HIS A 1 337 ? 20.038 62.544 29.623 1.00 17.98 337 HIS A C 1
ATOM 2467 O O . HIS A 1 337 ? 21.265 62.390 29.586 1.00 18.39 337 HIS A O 1
ATOM 2474 N N . GLY A 1 338 ? 19.438 63.655 29.205 1.00 17.54 338 GLY A N 1
ATOM 2475 C CA . GLY A 1 338 ? 20.212 64.820 28.790 1.00 17.18 338 GLY A CA 1
ATOM 2476 C C . GLY A 1 338 ? 20.767 64.798 27.381 1.00 17.65 338 GLY A C 1
ATOM 2477 O O . GLY A 1 338 ? 21.467 65.726 26.968 1.00 17.52 338 GLY A O 1
ATOM 2478 N N . VAL A 1 339 ? 20.475 63.743 26.624 1.00 16.83 339 VAL A N 1
ATOM 2479 C CA . VAL A 1 339 ? 21.014 63.639 25.279 1.00 16.57 339 VAL A CA 1
ATOM 2480 C C . VAL A 1 339 ? 20.024 64.098 24.207 1.00 16.67 339 VAL A C 1
ATOM 2481 O O . VAL A 1 339 ? 19.030 63.424 23.915 1.00 16.40 339 VAL A O 1
ATOM 2485 N N . ALA A 1 340 ? 20.305 65.248 23.600 1.00 16.95 340 ALA A N 1
ATOM 2486 C CA . ALA A 1 340 ? 19.451 65.739 22.533 1.00 16.86 340 ALA A CA 1
ATOM 2487 C C . ALA A 1 340 ? 19.325 64.715 21.393 1.00 15.91 340 ALA A C 1
ATOM 2488 O O . ALA A 1 340 ? 20.316 64.135 20.941 1.00 16.33 340 ALA A O 1
ATOM 2490 N N . GLY A 1 341 ? 18.104 64.496 20.927 1.00 14.96 341 GLY A N 1
ATOM 2491 C CA . GLY A 1 341 ? 17.891 63.665 19.740 1.00 13.79 341 GLY A CA 1
ATOM 2492 C C . GLY A 1 341 ? 17.781 62.163 19.993 1.00 12.87 341 GLY A C 1
ATOM 2493 O O . GLY A 1 341 ? 17.668 61.381 19.052 1.00 12.89 341 GLY A O 1
ATOM 2494 N N . LEU A 1 342 ? 17.785 61.773 21.258 1.00 12.27 342 LEU A N 1
ATOM 2495 C CA . LEU A 1 342 ? 17.794 60.352 21.629 1.00 11.43 342 LEU A CA 1
ATOM 2496 C C . LEU A 1 342 ? 16.579 59.938 22.470 1.00 10.74 342 LEU A C 1
ATOM 2497 O O . LEU A 1 342 ? 16.264 60.570 23.478 1.00 10.56 342 LEU A O 1
ATOM 2502 N N . VAL A 1 343 ? 15.904 58.858 22.071 1.00 9.89 343 VAL A N 1
ATOM 2503 C CA . VAL A 1 343 ? 14.918 58.247 22.940 1.00 9.41 343 VAL A CA 1
ATOM 2504 C C . VAL A 1 343 ? 15.283 56.773 23.089 1.00 9.14 343 VAL A C 1
ATOM 2505 O O . VAL A 1 343 ? 15.464 56.072 22.095 1.00 8.81 343 VAL A O 1
ATOM 2509 N N . ASN A 1 344 ? 15.429 56.336 24.326 1.00 9.10 344 ASN A N 1
ATOM 2510 C CA . ASN A 1 344 ? 15.610 54.911 24.618 1.00 9.14 344 ASN A CA 1
ATOM 2511 C C . ASN A 1 344 ? 14.281 54.391 25.125 1.00 9.30 344 ASN A C 1
ATOM 2512 O O . ASN A 1 344 ? 13.667 55.005 26.011 1.00 9.51 344 ASN A O 1
ATOM 2517 N N . LEU A 1 345 ? 13.826 53.261 24.601 1.00 9.17 345 LEU A N 1
ATOM 2518 C CA . LEU A 1 345 ? 12.637 52.643 25.164 1.00 8.30 345 LEU A CA 1
ATOM 2519 C C . LEU A 1 345 ? 13.041 51.379 25.906 1.00 8.26 345 LEU A C 1
ATOM 2520 O O . LEU A 1 345 ? 13.699 50.507 25.325 1.00 8.86 345 LEU A O 1
ATOM 2525 N N . TYR A 1 346 ? 12.675 51.290 27.178 1.00 7.95 346 TYR A N 1
ATOM 2526 C CA . TYR A 1 346 ? 13.024 50.130 27.996 1.00 7.85 346 TYR A CA 1
ATOM 2527 C C . TYR A 1 346 ? 11.794 49.490 28.617 1.00 7.97 346 TYR A C 1
ATOM 2528 O O . TYR A 1 346 ? 10.821 50.171 28.959 1.00 8.23 346 TYR A O 1
ATOM 2537 N N . GLY A 1 347 ? 11.829 48.171 28.779 1.00 7.68 347 GLY A N 1
ATOM 2538 C CA . GLY A 1 347 ? 10.769 47.465 29.501 1.00 7.05 347 GLY A CA 1
ATOM 2539 C C . GLY A 1 347 ? 9.404 47.523 28.830 1.00 6.74 347 GLY A C 1
ATOM 2540 O O . GLY A 1 347 ? 8.374 47.561 29.511 1.00 7.05 347 GLY A O 1
ATOM 2541 N N . ILE A 1 348 ? 9.395 47.483 27.504 1.00 6.52 348 ILE A N 1
ATOM 2542 C CA . ILE A 1 348 ? 8.136 47.526 26.752 1.00 6.03 348 ILE A CA 1
ATOM 2543 C C . ILE A 1 348 ? 7.610 46.099 26.584 1.00 5.80 348 ILE A C 1
ATOM 2544 O O . ILE A 1 348 ? 7.639 45.509 25.484 1.00 6.23 348 ILE A O 1
ATOM 2549 N N . GLU A 1 349 ? 7.145 45.554 27.706 1.00 5.60 349 GLU A N 1
ATOM 2550 C CA . GLU A 1 349 ? 6.560 44.224 27.760 1.00 6.88 349 GLU A CA 1
ATOM 2551 C C . GLU A 1 349 ? 5.065 44.414 27.514 1.00 6.72 349 GLU A C 1
ATOM 2552 O O . GLU A 1 349 ? 4.665 45.454 26.982 1.00 6.59 349 GLU A O 1
ATOM 2558 N N . SER A 1 350 ? 4.238 43.448 27.888 1.00 6.51 350 SER A N 1
ATOM 2559 C CA . SER A 1 350 ? 2.787 43.679 27.786 1.00 6.93 350 SER A CA 1
ATOM 2560 C C . SER A 1 350 ? 2.385 44.915 28.609 1.00 6.47 350 SER A C 1
ATOM 2561 O O . SER A 1 350 ? 2.844 45.095 29.734 1.00 6.32 350 SER A O 1
ATOM 2564 N N . PRO A 1 351 ? 1.469 45.748 28.091 1.00 6.20 351 PRO A N 1
ATOM 2565 C CA . PRO A 1 351 ? 0.677 45.615 26.860 1.00 6.13 351 PRO A CA 1
ATOM 2566 C C . PRO A 1 351 ? 1.247 46.469 25.724 1.00 6.66 351 PRO A C 1
ATOM 2567 O O . PRO A 1 351 ? 0.535 47.297 25.141 1.00 6.93 351 PRO A O 1
ATOM 2571 N N . GLY A 1 352 ? 2.528 46.279 25.424 1.00 6.23 352 GLY A N 1
ATOM 2572 C CA . GLY A 1 352 ? 3.221 47.057 24.393 1.00 6.36 352 GLY A CA 1
ATOM 2573 C C . GLY A 1 352 ? 2.611 46.989 23.010 1.00 6.31 352 GLY A C 1
ATOM 2574 O O . GLY A 1 352 ? 2.661 47.968 22.254 1.00 7.52 352 GLY A O 1
ATOM 2575 N N . LEU A 1 353 ? 2.054 45.835 22.642 1.00 6.27 353 LEU A N 1
ATOM 2576 C CA . LEU A 1 353 ? 1.455 45.707 21.318 1.00 7.16 353 LEU A CA 1
ATOM 2577 C C . LEU A 1 353 ? 0.205 46.589 21.288 1.00 6.93 353 LEU A C 1
ATOM 2578 O O . LEU A 1 353 ? 0.004 47.385 20.364 1.00 6.88 353 LEU A O 1
ATOM 2583 N N . THR A 1 354 ? -0.602 46.474 22.336 1.00 6.61 354 THR A N 1
ATOM 2584 C CA . THR A 1 354 ? -1.850 47.248 22.409 1.00 6.44 354 THR A CA 1
ATOM 2585 C C . THR A 1 354 ? -1.521 48.732 22.408 1.00 6.59 354 THR A C 1
ATOM 2586 O O . THR A 1 354 ? -2.214 49.544 21.765 1.00 6.88 354 THR A O 1
ATOM 2590 N N . ALA A 1 355 ? -0.462 49.090 23.129 1.00 6.00 355 ALA A N 1
ATOM 2591 C CA . ALA A 1 355 ? -0.102 50.497 23.329 1.00 6.80 355 ALA A CA 1
ATOM 2592 C C . ALA A 1 355 ? 0.702 51.076 22.167 1.00 6.95 355 ALA A C 1
ATOM 2593 O O . ALA A 1 355 ? 1.009 52.271 22.176 1.00 7.73 355 ALA A O 1
ATOM 2595 N N . SER A 1 356 ? 1.078 50.238 21.199 1.00 6.68 356 SER A N 1
ATOM 2596 C CA . SER A 1 356 ? 2.108 50.626 20.216 1.00 7.20 356 SER A CA 1
ATOM 2597 C C . SER A 1 356 ? 1.936 52.014 19.569 1.00 7.23 356 SER A C 1
ATOM 2598 O O . SER A 1 356 ? 2.903 52.768 19.483 1.00 7.57 356 SER A O 1
ATOM 2601 N N . LEU A 1 357 ? 0.734 52.340 19.085 1.00 7.09 357 LEU A N 1
ATOM 2602 C CA . LEU A 1 357 ? 0.583 53.618 18.388 1.00 7.54 357 LEU A CA 1
ATOM 2603 C C . LEU A 1 357 ? 0.663 54.774 19.379 1.00 8.05 357 LEU A C 1
ATOM 2604 O O . LEU A 1 357 ? 1.137 55.866 19.034 1.00 8.30 357 LEU A O 1
ATOM 2609 N N . ALA A 1 358 ? 0.199 54.545 20.604 1.00 7.75 358 ALA A N 1
ATOM 2610 C CA . ALA A 1 358 ? 0.332 55.540 21.651 1.00 7.72 358 ALA A CA 1
ATOM 2611 C C . ALA A 1 358 ? 1.774 55.692 22.127 1.00 8.33 358 ALA A C 1
ATOM 2612 O O . ALA A 1 358 ? 2.228 56.795 22.417 1.00 8.54 358 ALA A O 1
ATOM 2614 N N . ILE A 1 359 ? 2.510 54.587 22.163 1.00 6.73 359 ILE A N 1
ATOM 2615 C CA . ILE A 1 359 ? 3.923 54.675 22.489 1.00 6.96 359 ILE A CA 1
ATOM 2616 C C . ILE A 1 359 ? 4.661 55.508 21.424 1.00 6.55 359 ILE A C 1
ATOM 2617 O O . ILE A 1 359 ? 5.545 56.303 21.766 1.00 6.92 359 ILE A O 1
ATOM 2622 N N . ALA A 1 360 ? 4.304 55.328 20.155 1.00 7.28 360 ALA A N 1
ATOM 2623 C CA . ALA A 1 360 ? 4.848 56.173 19.077 1.00 8.37 360 ALA A CA 1
ATOM 2624 C C . ALA A 1 360 ? 4.545 57.654 19.335 1.00 9.08 360 ALA A C 1
ATOM 2625 O O . ALA A 1 360 ? 5.440 58.502 19.249 1.00 9.65 360 ALA A O 1
ATOM 2627 N N . GLU A 1 361 ? 3.298 57.979 19.666 1.00 9.42 361 GLU A N 1
ATOM 2628 C CA . GLU A 1 361 ? 2.973 59.374 19.992 1.00 10.25 361 GLU A CA 1
ATOM 2629 C C . GLU A 1 361 ? 3.852 59.908 21.114 1.00 10.18 361 GLU A C 1
ATOM 2630 O O . GLU A 1 361 ? 4.403 61.010 21.021 1.00 10.62 361 GLU A O 1
ATOM 2636 N N . GLU A 1 362 ? 3.984 59.117 22.175 1.00 9.87 362 GLU A N 1
ATOM 2637 C CA . GLU A 1 362 ? 4.710 59.542 23.368 1.00 10.55 362 GLU A CA 1
ATOM 2638 C C . GLU A 1 362 ? 6.216 59.691 23.116 1.00 10.27 362 GLU A C 1
ATOM 2639 O O . GLU A 1 362 ? 6.875 60.577 23.677 1.00 9.43 362 GLU A O 1
ATOM 2645 N N . THR A 1 363 ? 6.759 58.832 22.261 1.00 10.60 363 THR A N 1
ATOM 2646 C CA . THR A 1 363 ? 8.173 58.925 21.908 1.00 11.59 363 THR A CA 1
ATOM 2647 C C . THR A 1 363 ? 8.461 60.226 21.185 1.00 12.00 363 THR A C 1
ATOM 2648 O O . THR A 1 363 ? 9.432 60.916 21.505 1.00 12.55 363 THR A O 1
ATOM 2652 N N . LEU A 1 364 ? 7.611 60.579 20.231 1.00 12.00 364 LEU A N 1
ATOM 2653 C CA . LEU A 1 364 ? 7.800 61.838 19.521 1.00 13.53 364 LEU A CA 1
ATOM 2654 C C . LEU A 1 364 ? 7.650 63.028 20.473 1.00 14.28 364 LEU A C 1
ATOM 2655 O O . LEU A 1 364 ? 8.400 63.993 20.387 1.00 14.05 364 LEU A O 1
ATOM 2660 N N . ALA A 1 365 ? 6.701 62.940 21.399 1.00 14.54 365 ALA A N 1
ATOM 2661 C CA . ALA A 1 365 ? 6.456 64.017 22.362 1.00 15.78 365 ALA A CA 1
ATOM 2662 C C . ALA A 1 365 ? 7.659 64.240 23.260 1.00 16.57 365 ALA A C 1
ATOM 2663 O O . ALA A 1 365 ? 7.978 65.380 23.628 1.00 17.17 365 ALA A O 1
ATOM 2665 N N . ARG A 1 366 ? 8.301 63.148 23.646 1.00 16.44 366 ARG A N 1
ATOM 2666 C CA . ARG A 1 366 ? 9.441 63.150 24.544 1.00 17.63 366 ARG A CA 1
ATOM 2667 C C . ARG A 1 366 ? 10.719 63.557 23.788 1.00 18.21 366 ARG A C 1
ATOM 2668 O O . ARG A 1 366 ? 11.569 64.197 24.315 1.00 18.20 366 ARG A O 1
ATOM 2676 N N . LEU A 1 367 ? 10.815 63.138 22.551 1.00 18.40 367 LEU A N 1
ATOM 2677 C CA . LEU A 1 367 ? 11.953 63.482 21.718 1.00 19.46 367 LEU A CA 1
ATOM 2678 C C . LEU A 1 367 ? 12.005 65.005 21.610 1.00 20.53 367 LEU A C 1
ATOM 2679 O O . LEU A 1 367 ? 13.077 65.601 21.550 1.00 20.59 367 LEU A O 1
ATOM 2684 N N . ALA A 1 368 ? 10.835 65.630 21.629 1.00 21.55 368 ALA A N 1
ATOM 2685 C CA . ALA A 1 368 ? 10.751 67.091 21.637 1.00 22.12 368 ALA A CA 1
ATOM 2686 C C . ALA A 1 368 ? 11.095 67.663 23.015 1.00 22.64 368 ALA A C 1
ATOM 2687 O O . ALA A 1 368 ? 11.340 68.879 23.162 1.00 23.74 368 ALA A O 1
ATOM 2689 N N . THR B 1 3 ? 27.319 33.841 54.156 1.00 23.48 3 THR B N 1
ATOM 2690 C CA . THR B 1 3 ? 26.238 33.390 55.096 1.00 23.22 3 THR B CA 1
ATOM 2691 C C . THR B 1 3 ? 25.781 31.975 54.808 1.00 21.54 3 THR B C 1
ATOM 2692 O O . THR B 1 3 ? 26.158 31.059 55.520 1.00 21.37 3 THR B O 1
ATOM 2696 N N . ASP B 1 4 ? 24.946 31.791 53.788 1.00 19.30 4 ASP B N 1
ATOM 2697 C CA . ASP B 1 4 ? 24.547 30.447 53.419 1.00 17.75 4 ASP B CA 1
ATOM 2698 C C . ASP B 1 4 ? 25.747 29.655 52.953 1.00 16.72 4 ASP B C 1
ATOM 2699 O O . ASP B 1 4 ? 25.900 28.465 53.237 1.00 15.55 4 ASP B O 1
ATOM 2704 N N . ILE B 1 5 ? 26.606 30.366 52.248 1.00 15.62 5 ILE B N 1
ATOM 2705 C CA . ILE B 1 5 ? 27.573 29.798 51.359 1.00 15.72 5 ILE B CA 1
ATOM 2706 C C . ILE B 1 5 ? 28.840 30.653 51.488 1.00 13.80 5 ILE B C 1
ATOM 2707 O O . ILE B 1 5 ? 28.743 31.880 51.473 1.00 12.87 5 ILE B O 1
ATOM 2712 N N . ASP B 1 6 ? 30.022 30.039 51.625 1.00 12.03 6 ASP B N 1
ATOM 2713 C CA . ASP B 1 6 ? 31.273 30.835 51.617 1.00 10.76 6 ASP B CA 1
ATOM 2714 C C . ASP B 1 6 ? 31.495 31.475 50.237 1.00 9.67 6 ASP B C 1
ATOM 2715 O O . ASP B 1 6 ? 31.274 32.662 50.069 1.00 9.49 6 ASP B O 1
ATOM 2720 N N . CYS B 1 7 ? 31.934 30.681 49.254 1.00 8.79 7 CYS B N 1
ATOM 2721 C CA . CYS B 1 7 ? 32.197 31.160 47.887 1.00 8.58 7 CYS B CA 1
ATOM 2722 C C . CYS B 1 7 ? 31.143 30.668 46.900 1.00 7.77 7 CYS B C 1
ATOM 2723 O O . CYS B 1 7 ? 30.864 29.477 46.831 1.00 8.17 7 CYS B O 1
ATOM 2726 N N . ILE B 1 8 ? 30.575 31.587 46.128 1.00 7.21 8 ILE B N 1
ATOM 2727 C CA . ILE B 1 8 ? 29.757 31.197 44.992 1.00 6.66 8 ILE B CA 1
ATOM 2728 C C . ILE B 1 8 ? 30.441 31.634 43.696 1.00 6.50 8 ILE B C 1
ATOM 2729 O O . ILE B 1 8 ? 30.832 32.789 43.558 1.00 6.78 8 ILE B O 1
ATOM 2734 N N . VAL B 1 9 ? 30.607 30.690 42.774 1.00 6.05 9 VAL B N 1
ATOM 2735 C CA . VAL B 1 9 ? 31.110 31.005 41.431 1.00 6.53 9 VAL B CA 1
ATOM 2736 C C . VAL B 1 9 ? 29.945 30.913 40.451 1.00 6.55 9 VAL B C 1
ATOM 2737 O O . VAL B 1 9 ? 29.216 29.932 40.451 1.00 6.67 9 VAL B O 1
ATOM 2741 N N . ILE B 1 10 ? 29.757 31.959 39.645 1.00 6.11 10 ILE B N 1
ATOM 2742 C CA . ILE B 1 10 ? 28.723 31.951 38.610 1.00 6.20 10 ILE B CA 1
ATOM 2743 C C . ILE B 1 10 ? 29.337 31.576 37.260 1.00 6.46 10 ILE B C 1
ATOM 2744 O O . ILE B 1 10 ? 30.126 32.324 36.707 1.00 7.09 10 ILE B O 1
ATOM 2749 N N . GLY B 1 11 ? 28.989 30.395 36.762 1.00 6.34 11 GLY B N 1
ATOM 2750 C CA . GLY B 1 11 ? 29.465 29.940 35.449 1.00 6.93 11 GLY B CA 1
ATOM 2751 C C . GLY B 1 11 ? 30.333 28.701 35.601 1.00 7.18 11 GLY B C 1
ATOM 2752 O O . GLY B 1 11 ? 31.305 28.702 36.370 1.00 8.28 11 GLY B O 1
ATOM 2753 N N . ALA B 1 12 ? 29.975 27.653 34.870 1.00 7.05 12 ALA B N 1
ATOM 2754 C CA . ALA B 1 12 ? 30.765 26.425 34.838 1.00 6.55 12 ALA B CA 1
ATOM 2755 C C . ALA B 1 12 ? 31.447 26.206 33.476 1.00 6.56 12 ALA B C 1
ATOM 2756 O O . ALA B 1 12 ? 31.498 25.088 32.962 1.00 7.28 12 ALA B O 1
ATOM 2758 N N . GLY B 1 13 ? 31.962 27.285 32.891 1.00 5.36 13 GLY B N 1
ATOM 2759 C CA . GLY B 1 13 ? 32.866 27.170 31.742 1.00 5.78 13 GLY B CA 1
ATOM 2760 C C . GLY B 1 13 ? 34.264 26.843 32.231 1.00 5.93 13 GLY B C 1
ATOM 2761 O O . GLY B 1 13 ? 34.484 26.656 33.422 1.00 5.84 13 GLY B O 1
ATOM 2762 N N . VAL B 1 14 ? 35.230 26.789 31.319 1.00 5.48 14 VAL B N 1
ATOM 2763 C CA . VAL B 1 14 ? 36.574 26.392 31.712 1.00 6.37 14 VAL B CA 1
ATOM 2764 C C . VAL B 1 14 ? 37.173 27.353 32.739 1.00 6.01 14 VAL B C 1
ATOM 2765 O O . VAL B 1 14 ? 37.942 26.951 33.589 1.00 5.64 14 VAL B O 1
ATOM 2769 N N . VAL B 1 15 ? 36.844 28.640 32.640 1.00 6.47 15 VAL B N 1
ATOM 2770 C CA . VAL B 1 15 ? 37.410 29.627 33.565 1.00 7.39 15 VAL B CA 1
ATOM 2771 C C . VAL B 1 15 ? 36.721 29.581 34.928 1.00 6.82 15 VAL B C 1
ATOM 2772 O O . VAL B 1 15 ? 37.394 29.529 35.964 1.00 6.83 15 VAL B O 1
ATOM 2776 N N . GLY B 1 16 ? 35.391 29.562 34.933 1.00 6.51 16 GLY B N 1
ATOM 2777 C CA . GLY B 1 16 ? 34.652 29.354 36.166 1.00 6.78 16 GLY B CA 1
ATOM 2778 C C . GLY B 1 16 ? 35.089 28.094 36.893 1.00 6.29 16 GLY B C 1
ATOM 2779 O O . GLY B 1 16 ? 35.278 28.114 38.114 1.00 6.47 16 GLY B O 1
ATOM 2780 N N . LEU B 1 17 ? 35.282 26.995 36.155 1.00 5.20 17 LEU B N 1
ATOM 2781 C CA . LEU B 1 17 ? 35.718 25.757 36.797 1.00 5.05 17 LEU B CA 1
ATOM 2782 C C . LEU B 1 17 ? 37.156 25.869 37.344 1.00 5.50 17 LEU B C 1
ATOM 2783 O O . LEU B 1 17 ? 37.438 25.364 38.437 1.00 6.02 17 LEU B O 1
ATOM 2788 N N . ALA B 1 18 ? 38.066 26.483 36.591 1.00 4.66 18 ALA B N 1
ATOM 2789 C CA . ALA B 1 18 ? 39.439 26.668 37.098 1.00 5.17 18 ALA B CA 1
ATOM 2790 C C . ALA B 1 18 ? 39.432 27.466 38.406 1.00 5.08 18 ALA B C 1
ATOM 2791 O O . ALA B 1 18 ? 40.140 27.151 39.349 1.00 5.01 18 ALA B O 1
ATOM 2793 N N . ILE B 1 19 ? 38.613 28.512 38.455 1.00 4.09 19 ILE B N 1
ATOM 2794 C CA . ILE B 1 19 ? 38.513 29.316 39.677 1.00 4.87 19 ILE B CA 1
ATOM 2795 C C . ILE B 1 19 ? 37.915 28.511 40.840 1.00 4.76 19 ILE B C 1
ATOM 2796 O O . ILE B 1 19 ? 38.428 28.542 41.966 1.00 5.41 19 ILE B O 1
ATOM 2801 N N . ALA B 1 20 ? 36.830 27.785 40.570 1.00 5.36 20 ALA B N 1
ATOM 2802 C CA . ALA B 1 20 ? 36.208 26.964 41.602 1.00 5.82 20 ALA B CA 1
ATOM 2803 C C . ALA B 1 20 ? 37.207 25.937 42.161 1.00 6.27 20 ALA B C 1
ATOM 2804 O O . ALA B 1 20 ? 37.302 25.725 43.375 1.00 6.62 20 ALA B O 1
ATOM 2806 N N . ARG B 1 21 ? 37.957 25.314 41.261 1.00 6.30 21 ARG B N 1
ATOM 2807 C CA . ARG B 1 21 ? 39.011 24.372 41.640 1.00 5.99 21 ARG B CA 1
ATOM 2808 C C . ARG B 1 21 ? 40.045 25.043 42.556 1.00 6.12 21 ARG B C 1
ATOM 2809 O O . ARG B 1 21 ? 40.430 24.499 43.596 1.00 6.28 21 ARG B O 1
ATOM 2817 N N . ALA B 1 22 ? 40.479 26.244 42.192 1.00 5.29 22 ALA B N 1
ATOM 2818 C CA . ALA B 1 22 ? 41.451 26.957 43.020 1.00 6.16 22 ALA B CA 1
ATOM 2819 C C . ALA B 1 22 ? 40.894 27.351 44.395 1.00 7.06 22 ALA B C 1
ATOM 2820 O O . ALA B 1 22 ? 41.571 27.215 45.418 1.00 7.51 22 ALA B O 1
ATOM 2822 N N . LEU B 1 23 ? 39.667 27.866 44.427 1.00 7.06 23 LEU B N 1
ATOM 2823 C CA . LEU B 1 23 ? 39.086 28.271 45.702 1.00 6.84 23 LEU B CA 1
ATOM 2824 C C . LEU B 1 23 ? 38.874 27.047 46.582 1.00 7.04 23 LEU B C 1
ATOM 2825 O O . LEU B 1 23 ? 39.112 27.108 47.785 1.00 7.72 23 LEU B O 1
ATOM 2830 N N . ALA B 1 24 ? 38.387 25.950 45.997 1.00 7.01 24 ALA B N 1
ATOM 2831 C CA . ALA B 1 24 ? 38.161 24.737 46.792 1.00 6.98 24 ALA B CA 1
ATOM 2832 C C . ALA B 1 24 ? 39.490 24.185 47.337 1.00 7.46 24 ALA B C 1
ATOM 2833 O O . ALA B 1 24 ? 39.566 23.758 48.502 1.00 8.50 24 ALA B O 1
ATOM 2835 N N . ALA B 1 25 ? 40.535 24.234 46.516 1.00 7.66 25 ALA B N 1
ATOM 2836 C CA . ALA B 1 25 ? 41.849 23.749 46.927 1.00 7.62 25 ALA B CA 1
ATOM 2837 C C . ALA B 1 25 ? 42.383 24.587 48.076 1.00 7.82 25 ALA B C 1
ATOM 2838 O O . ALA B 1 25 ? 43.130 24.080 48.927 1.00 7.71 25 ALA B O 1
ATOM 2840 N N . GLY B 1 26 ? 42.031 25.875 48.061 1.00 7.16 26 GLY B N 1
ATOM 2841 C CA . GLY B 1 26 ? 42.390 26.827 49.114 1.00 8.16 26 GLY B CA 1
ATOM 2842 C C . GLY B 1 26 ? 41.573 26.695 50.396 1.00 7.80 26 GLY B C 1
ATOM 2843 O O . GLY B 1 26 ? 41.740 27.481 51.338 1.00 9.12 26 GLY B O 1
ATOM 2844 N N . GLY B 1 27 ? 40.675 25.717 50.429 1.00 7.78 27 GLY B N 1
ATOM 2845 C CA . GLY B 1 27 ? 39.950 25.379 51.656 1.00 7.95 27 GLY B CA 1
ATOM 2846 C C . GLY B 1 27 ? 38.567 25.992 51.754 1.00 8.20 27 GLY B C 1
ATOM 2847 O O . GLY B 1 27 ? 37.860 25.793 52.744 1.00 9.39 27 GLY B O 1
ATOM 2848 N N . HIS B 1 28 ? 38.161 26.727 50.725 1.00 7.73 28 HIS B N 1
ATOM 2849 C CA . HIS B 1 28 ? 36.854 27.366 50.747 1.00 7.51 28 HIS B CA 1
ATOM 2850 C C . HIS B 1 28 ? 35.756 26.388 50.398 1.00 7.13 28 HIS B C 1
ATOM 2851 O O . HIS B 1 28 ? 35.899 25.603 49.486 1.00 7.62 28 HIS B O 1
ATOM 2858 N N . GLU B 1 29 ? 34.652 26.459 51.123 1.00 7.01 29 GLU B N 1
ATOM 2859 C CA . GLU B 1 29 ? 33.399 25.858 50.646 1.00 7.58 29 GLU B CA 1
ATOM 2860 C C . GLU B 1 29 ? 32.967 26.616 49.385 1.00 7.14 29 GLU B C 1
ATOM 2861 O O . GLU B 1 29 ? 32.841 27.846 49.413 1.00 8.06 29 GLU B O 1
ATOM 2867 N N . VAL B 1 30 ? 32.740 25.889 48.292 1.00 6.95 30 VAL B N 1
ATOM 2868 C CA . VAL B 1 30 ? 32.381 26.507 47.006 1.00 7.42 30 VAL B CA 1
ATOM 2869 C C . VAL B 1 30 ? 31.094 25.909 46.444 1.00 7.23 30 VAL B C 1
ATOM 2870 O O . VAL B 1 30 ? 30.908 24.674 46.440 1.00 7.84 30 VAL B O 1
ATOM 2874 N N . LEU B 1 31 ? 30.216 26.777 45.961 1.00 7.62 31 LEU B N 1
ATOM 2875 C CA . LEU B 1 31 ? 29.067 26.356 45.156 1.00 7.45 31 LEU B CA 1
ATOM 2876 C C . LEU B 1 31 ? 29.227 26.998 43.797 1.00 7.77 31 LEU B C 1
ATOM 2877 O O . LEU B 1 31 ? 29.444 28.206 43.717 1.00 8.43 31 LEU B O 1
ATOM 2882 N N . VAL B 1 32 ? 29.146 26.197 42.734 1.00 7.05 32 VAL B N 1
ATOM 2883 C CA . VAL B 1 32 ? 29.185 26.754 41.391 1.00 6.98 32 VAL B CA 1
ATOM 2884 C C . VAL B 1 32 ? 27.770 26.690 40.849 1.00 7.57 32 VAL B C 1
ATOM 2885 O O . VAL B 1 32 ? 27.165 25.617 40.824 1.00 7.67 32 VAL B O 1
ATOM 2889 N N . ALA B 1 33 ? 27.231 27.837 40.457 1.00 7.33 33 ALA B N 1
ATOM 2890 C CA . ALA B 1 33 ? 25.887 27.881 39.877 1.00 7.66 33 ALA B CA 1
ATOM 2891 C C . ALA B 1 33 ? 25.972 28.087 38.366 1.00 7.65 33 ALA B C 1
ATOM 2892 O O . ALA B 1 33 ? 26.627 29.015 37.902 1.00 8.32 33 ALA B O 1
ATOM 2894 N N . GLU B 1 34 ? 25.286 27.242 37.608 1.00 7.53 34 GLU B N 1
ATOM 2895 C CA . GLU B 1 34 ? 25.382 27.265 36.148 1.00 7.76 34 GLU B CA 1
ATOM 2896 C C . GLU B 1 34 ? 23.964 27.268 35.603 1.00 7.97 34 GLU B C 1
ATOM 2897 O O . GLU B 1 34 ? 23.138 26.469 36.042 1.00 8.15 34 GLU B O 1
ATOM 2903 N N . ALA B 1 35 ? 23.694 28.174 34.671 1.00 8.02 35 ALA B N 1
ATOM 2904 C CA . ALA B 1 35 ? 22.348 28.316 34.093 1.00 8.95 35 ALA B CA 1
ATOM 2905 C C . ALA B 1 35 ? 21.969 27.147 33.195 1.00 9.82 35 ALA B C 1
ATOM 2906 O O . ALA B 1 35 ? 20.800 26.755 33.118 1.00 9.99 35 ALA B O 1
ATOM 2908 N N . ALA B 1 36 ? 22.959 26.619 32.483 1.00 10.42 36 ALA B N 1
ATOM 2909 C CA . ALA B 1 36 ? 22.751 25.518 31.535 1.00 12.04 36 ALA B CA 1
ATOM 2910 C C . ALA B 1 36 ? 22.624 24.157 32.232 1.00 12.92 36 ALA B C 1
ATOM 2911 O O . ALA B 1 36 ? 22.714 24.062 33.450 1.00 12.45 36 ALA B O 1
ATOM 2913 N N . GLU B 1 37 ? 22.388 23.099 31.459 1.00 14.73 37 GLU B N 1
ATOM 2914 C CA . GLU B 1 37 ? 22.142 21.780 32.066 1.00 16.08 37 GLU B CA 1
ATOM 2915 C C . GLU B 1 37 ? 23.411 21.036 32.495 1.00 16.49 37 GLU B C 1
ATOM 2916 O O . GLU B 1 37 ? 23.348 20.090 33.290 1.00 17.10 37 GLU B O 1
ATOM 2922 N N . GLY B 1 38 ? 24.554 21.446 31.966 1.00 16.53 38 GLY B N 1
ATOM 2923 C CA . GLY B 1 38 ? 25.809 20.771 32.282 1.00 16.93 38 GLY B CA 1
ATOM 2924 C C . GLY B 1 38 ? 26.994 21.710 32.173 1.00 17.32 38 GLY B C 1
ATOM 2925 O O . GLY B 1 38 ? 26.827 22.904 31.939 1.00 16.88 38 GLY B O 1
ATOM 2926 N N . ILE B 1 39 ? 28.200 21.180 32.353 1.00 17.22 39 ILE B N 1
ATOM 2927 C CA . ILE B 1 39 ? 29.373 22.039 32.306 1.00 18.27 39 ILE B CA 1
ATOM 2928 C C . ILE B 1 39 ? 29.761 22.372 30.872 1.00 18.25 39 ILE B C 1
ATOM 2929 O O . ILE B 1 39 ? 29.472 21.606 29.935 1.00 17.23 39 ILE B O 1
ATOM 2934 N N . GLY B 1 40 ? 30.425 23.522 30.718 1.00 18.55 40 GLY B N 1
ATOM 2935 C CA . GLY B 1 40 ? 31.124 23.879 29.474 1.00 19.00 40 GLY B CA 1
ATOM 2936 C C . GLY B 1 40 ? 30.314 23.960 28.195 1.00 19.24 40 GLY B C 1
ATOM 2937 O O . GLY B 1 40 ? 30.860 23.766 27.093 1.00 19.49 40 GLY B O 1
ATOM 2938 N N . THR B 1 41 ? 29.026 24.269 28.319 1.00 18.94 41 THR B N 1
ATOM 2939 C CA . THR B 1 41 ? 28.158 24.365 27.142 1.00 19.18 41 THR B CA 1
ATOM 2940 C C . THR B 1 41 ? 28.242 25.716 26.454 1.00 18.85 41 THR B C 1
ATOM 2941 O O . THR B 1 41 ? 27.625 25.919 25.402 1.00 19.16 41 THR B O 1
ATOM 2945 N N . GLY B 1 42 ? 28.999 26.643 27.043 1.00 18.43 42 GLY B N 1
ATOM 2946 C CA . GLY B 1 42 ? 29.114 27.991 26.508 1.00 18.30 42 GLY B CA 1
ATOM 2947 C C . GLY B 1 42 ? 30.248 28.179 25.508 1.00 18.26 42 GLY B C 1
ATOM 2948 O O . GLY B 1 42 ? 30.479 27.343 24.635 1.00 18.42 42 GLY B O 1
ATOM 2949 N N . THR B 1 43 ? 30.950 29.299 25.616 1.00 17.97 43 THR B N 1
ATOM 2950 C CA . THR B 1 43 ? 32.076 29.569 24.714 1.00 17.77 43 THR B CA 1
ATOM 2951 C C . THR B 1 43 ? 33.123 28.465 24.839 1.00 17.39 43 THR B C 1
ATOM 2952 O O . THR B 1 43 ? 33.887 28.191 23.905 1.00 17.40 43 THR B O 1
ATOM 2956 N N . SER B 1 44 ? 33.135 27.809 25.991 1.00 16.75 44 SER B N 1
ATOM 2957 C CA . SER B 1 44 ? 34.090 26.713 26.205 1.00 16.27 44 SER B CA 1
ATOM 2958 C C . SER B 1 44 ? 33.832 25.486 25.316 1.00 17.31 44 SER B C 1
ATOM 2959 O O . SER B 1 44 ? 34.690 24.611 25.222 1.00 17.22 44 SER B O 1
ATOM 2962 N N . SER B 1 45 ? 32.668 25.418 24.674 1.00 17.54 45 SER B N 1
ATOM 2963 C CA . SER B 1 45 ? 32.377 24.325 23.721 1.00 18.44 45 SER B CA 1
ATOM 2964 C C . SER B 1 45 ? 32.510 24.748 22.251 1.00 18.79 45 SER B C 1
ATOM 2965 O O . SER B 1 45 ? 32.342 23.918 21.342 1.00 19.28 45 SER B O 1
ATOM 2968 N N . ARG B 1 46 ? 32.803 26.025 22.009 1.00 18.92 46 ARG B N 1
ATOM 2969 C CA . ARG B 1 46 ? 32.803 26.565 20.642 1.00 19.26 46 ARG B CA 1
ATOM 2970 C C . ARG B 1 46 ? 34.075 27.349 20.330 1.00 18.98 46 ARG B C 1
ATOM 2971 O O . ARG B 1 46 ? 34.022 28.536 20.003 1.00 18.68 46 ARG B O 1
ATOM 2979 N N . ASN B 1 47 ? 35.228 26.695 20.454 1.00 18.74 47 ASN B N 1
ATOM 2980 C CA . ASN B 1 47 ? 36.494 27.371 20.229 1.00 17.85 47 ASN B CA 1
ATOM 2981 C C . ASN B 1 47 ? 37.409 26.463 19.416 1.00 17.70 47 ASN B C 1
ATOM 2982 O O . ASN B 1 47 ? 36.997 25.361 19.039 1.00 16.86 47 ASN B O 1
ATOM 2987 N N . SER B 1 48 ? 38.633 26.921 19.155 1.00 16.82 48 SER B N 1
ATOM 2988 C CA . SER B 1 48 ? 39.616 26.173 18.343 1.00 16.51 48 SER B CA 1
ATOM 2989 C C . SER B 1 48 ? 40.346 25.076 19.129 1.00 15.74 48 SER B C 1
ATOM 2990 O O . SER B 1 48 ? 40.978 24.188 18.539 1.00 16.95 48 SER B O 1
ATOM 2993 N N . GLU B 1 49 ? 40.273 25.146 20.450 1.00 13.60 49 GLU B N 1
ATOM 2994 C CA . GLU B 1 49 ? 40.942 24.188 21.327 1.00 12.09 49 GLU B CA 1
ATOM 2995 C C . GLU B 1 49 ? 42.470 24.234 21.213 1.00 10.41 49 GLU B C 1
ATOM 2996 O O . GLU B 1 49 ? 43.140 23.233 21.469 1.00 10.32 49 GLU B O 1
ATOM 3002 N N . VAL B 1 50 ? 43.002 25.409 20.892 1.00 8.79 50 VAL B N 1
ATOM 3003 C CA . VAL B 1 50 ? 44.459 25.592 20.743 1.00 8.44 50 VAL B CA 1
ATOM 3004 C C . VAL B 1 50 ? 45.127 26.036 22.043 1.00 8.68 50 VAL B C 1
ATOM 3005 O O . VAL B 1 50 ? 44.678 26.977 22.701 1.00 9.46 50 VAL B O 1
ATOM 3009 N N . ILE B 1 51 ? 46.203 25.337 22.417 1.00 7.94 51 ILE B N 1
ATOM 3010 C CA . ILE B 1 51 ? 47.072 25.789 23.489 1.00 7.18 51 ILE B CA 1
ATOM 3011 C C . ILE B 1 51 ? 48.056 26.815 22.922 1.00 7.33 51 ILE B C 1
ATOM 3012 O O . ILE B 1 51 ? 48.998 26.473 22.194 1.00 7.62 51 ILE B O 1
ATOM 3017 N N . HIS B 1 52 ? 47.795 28.090 23.183 1.00 7.09 52 HIS B N 1
ATOM 3018 C CA . HIS B 1 52 ? 48.568 29.139 22.534 1.00 7.86 52 HIS B CA 1
ATOM 3019 C C . HIS B 1 52 ? 49.913 29.330 23.189 1.00 8.36 52 HIS B C 1
ATOM 3020 O O . HIS B 1 52 ? 50.045 29.159 24.392 1.00 8.70 52 HIS B O 1
ATOM 3027 N N . ALA B 1 53 ? 50.906 29.726 22.391 1.00 8.94 53 ALA B N 1
ATOM 3028 C CA . ALA B 1 53 ? 52.258 29.935 22.895 1.00 9.73 53 ALA B CA 1
ATOM 3029 C C . ALA B 1 53 ? 52.446 31.218 23.687 1.00 9.78 53 ALA B C 1
ATOM 3030 O O . ALA B 1 53 ? 53.280 31.255 24.591 1.00 9.87 53 ALA B O 1
ATOM 3032 N N . GLY B 1 54 ? 51.697 32.266 23.347 1.00 9.53 54 GLY B N 1
ATOM 3033 C CA . GLY B 1 54 ? 51.897 33.572 23.983 1.00 10.18 54 GLY B CA 1
ATOM 3034 C C . GLY B 1 54 ? 52.610 34.598 23.113 1.00 11.54 54 GLY B C 1
ATOM 3035 O O . GLY B 1 54 ? 53.280 35.503 23.631 1.00 11.57 54 GLY B O 1
ATOM 3036 N N . ILE B 1 55 ? 52.416 34.496 21.803 1.00 11.90 55 ILE B N 1
ATOM 3037 C CA . ILE B 1 55 ? 53.268 35.191 20.839 1.00 13.40 55 ILE B CA 1
ATOM 3038 C C . ILE B 1 55 ? 52.919 36.668 20.636 1.00 14.41 55 ILE B C 1
ATOM 3039 O O . ILE B 1 55 ? 53.773 37.542 20.765 1.00 15.73 55 ILE B O 1
ATOM 3044 N N . TYR B 1 56 ? 51.669 36.959 20.313 1.00 15.41 56 TYR B N 1
ATOM 3045 C CA . TYR B 1 56 ? 51.395 38.302 19.793 1.00 17.12 56 TYR B CA 1
ATOM 3046 C C . TYR B 1 56 ? 50.699 39.269 20.762 1.00 16.55 56 TYR B C 1
ATOM 3047 O O . TYR B 1 56 ? 50.489 40.433 20.428 1.00 16.81 56 TYR B O 1
ATOM 3056 N N . TYR B 1 57 ? 50.376 38.815 21.969 1.00 15.31 57 TYR B N 1
ATOM 3057 C CA . TYR B 1 57 ? 49.687 39.687 22.931 1.00 14.55 57 TYR B CA 1
ATOM 3058 C C . TYR B 1 57 ? 50.527 40.884 23.372 1.00 14.83 57 TYR B C 1
ATOM 3059 O O . TYR B 1 57 ? 51.764 40.814 23.439 1.00 14.44 57 TYR B O 1
ATOM 3068 N N . PRO B 1 58 ? 49.862 42.007 23.677 1.00 15.24 58 PRO B N 1
ATOM 3069 C CA . PRO B 1 58 ? 50.630 43.187 24.075 1.00 15.79 58 PRO B CA 1
ATOM 3070 C C . PRO B 1 58 ? 51.548 42.919 25.262 1.00 16.47 58 PRO B C 1
ATOM 3071 O O . PRO B 1 58 ? 51.165 42.222 26.198 1.00 16.11 58 PRO B O 1
ATOM 3075 N N . ALA B 1 59 ? 52.740 43.507 25.248 1.00 17.36 59 ALA B N 1
ATOM 3076 C CA . ALA B 1 59 ? 53.691 43.303 26.327 1.00 18.20 59 ALA B CA 1
ATOM 3077 C C . ALA B 1 59 ? 53.088 43.705 27.666 1.00 18.49 59 ALA B C 1
ATOM 3078 O O . ALA B 1 59 ? 52.427 44.742 27.765 1.00 19.07 59 ALA B O 1
ATOM 3080 N N . ASP B 1 60 ? 53.331 42.877 28.675 1.00 18.64 60 ASP B N 1
ATOM 3081 C CA . ASP B 1 60 ? 52.858 43.089 30.050 1.00 18.77 60 ASP B CA 1
ATOM 3082 C C . ASP B 1 60 ? 51.344 43.001 30.254 1.00 17.25 60 ASP B C 1
ATOM 3083 O O . ASP B 1 60 ? 50.869 43.240 31.363 1.00 18.29 60 ASP B O 1
ATOM 3088 N N . SER B 1 61 ? 50.589 42.671 29.216 1.00 14.73 61 SER B N 1
ATOM 3089 C CA . SER B 1 61 ? 49.142 42.501 29.357 1.00 12.43 61 SER B CA 1
ATOM 3090 C C . SER B 1 61 ? 48.827 41.239 30.137 1.00 11.66 61 SER B C 1
ATOM 3091 O O . SER B 1 61 ? 49.681 40.358 30.274 1.00 11.27 61 SER B O 1
ATOM 3094 N N . LEU B 1 62 ? 47.603 41.133 30.644 1.00 10.17 62 LEU B N 1
ATOM 3095 C CA . LEU B 1 62 ? 47.166 39.881 31.253 1.00 9.60 62 LEU B CA 1
ATOM 3096 C C . LEU B 1 62 ? 47.127 38.760 30.221 1.00 9.15 62 LEU B C 1
ATOM 3097 O O . LEU B 1 62 ? 47.461 37.604 30.528 1.00 9.37 62 LEU B O 1
ATOM 3102 N N . LYS B 1 63 ? 46.708 39.060 28.998 1.00 8.63 63 LYS B N 1
ATOM 3103 C CA . LYS B 1 63 ? 46.708 38.020 27.965 1.00 8.24 63 LYS B CA 1
ATOM 3104 C C . LYS B 1 63 ? 48.116 37.450 27.790 1.00 8.44 63 LYS B C 1
ATOM 3105 O O . LYS B 1 63 ? 48.302 36.241 27.728 1.00 8.96 63 LYS B O 1
ATOM 3111 N N . ALA B 1 64 ? 49.107 38.325 27.723 1.00 8.97 64 ALA B N 1
ATOM 3112 C CA . ALA B 1 64 ? 50.488 37.850 27.551 1.00 8.86 64 ALA B CA 1
ATOM 3113 C C . ALA B 1 64 ? 50.938 37.022 28.760 1.00 9.05 64 ALA B C 1
ATOM 3114 O O . ALA B 1 64 ? 51.350 35.852 28.622 1.00 9.03 64 ALA B O 1
ATOM 3116 N N . ARG B 1 65 ? 50.848 37.619 29.950 1.00 8.72 65 ARG B N 1
ATOM 3117 C CA . ARG B 1 65 ? 51.374 36.988 31.156 1.00 8.86 65 ARG B CA 1
ATOM 3118 C C . ARG B 1 65 ? 50.627 35.696 31.464 1.00 8.50 65 ARG B C 1
ATOM 3119 O O . ARG B 1 65 ? 51.234 34.690 31.806 1.00 7.52 65 ARG B O 1
ATOM 3127 N N . LEU B 1 66 ? 49.301 35.726 31.352 1.00 7.82 66 LEU B N 1
ATOM 3128 C CA . LEU B 1 66 ? 48.528 34.561 31.783 1.00 7.44 66 LEU B CA 1
ATOM 3129 C C . LEU B 1 66 ? 48.527 33.463 30.718 1.00 7.44 66 LEU B C 1
ATOM 3130 O O . LEU B 1 66 ? 48.404 32.273 31.040 1.00 7.86 66 LEU B O 1
ATOM 3135 N N . CYS B 1 67 ? 48.696 33.849 29.454 1.00 7.36 67 CYS B N 1
ATOM 3136 C CA . CYS B 1 67 ? 48.831 32.855 28.408 1.00 7.71 67 CYS B CA 1
ATOM 3137 C C . CYS B 1 67 ? 50.092 32.048 28.627 1.00 8.19 67 CYS B C 1
ATOM 3138 O O . CYS B 1 67 ? 50.077 30.825 28.549 1.00 7.97 67 CYS B O 1
ATOM 3141 N N . VAL B 1 68 ? 51.199 32.736 28.879 1.00 8.89 68 VAL B N 1
ATOM 3142 C CA . VAL B 1 68 ? 52.482 32.036 29.011 1.00 9.28 68 VAL B CA 1
ATOM 3143 C C . VAL B 1 68 ? 52.521 31.193 30.296 1.00 9.30 68 VAL B C 1
ATOM 3144 O O . VAL B 1 68 ? 52.869 30.008 30.259 1.00 9.19 68 VAL B O 1
ATOM 3148 N N . ARG B 1 69 ? 52.137 31.784 31.424 1.00 9.22 69 ARG B N 1
ATOM 3149 C CA . ARG B 1 69 ? 52.056 31.023 32.672 1.00 9.19 69 ARG B CA 1
ATOM 3150 C C . ARG B 1 69 ? 51.029 29.911 32.534 1.00 8.53 69 ARG B C 1
ATOM 3151 O O . ARG B 1 69 ? 51.269 28.757 32.940 1.00 8.67 69 ARG B O 1
ATOM 3159 N N . GLY B 1 70 ? 49.873 30.240 31.962 1.00 7.28 70 GLY B N 1
ATOM 3160 C CA . GLY B 1 70 ? 48.811 29.256 31.787 1.00 7.99 70 GLY B CA 1
ATOM 3161 C C . GLY B 1 70 ? 49.251 28.063 30.954 1.00 7.65 70 GLY B C 1
ATOM 3162 O O . GLY B 1 70 ? 48.908 26.921 31.263 1.00 7.73 70 GLY B O 1
ATOM 3163 N N . LYS B 1 71 ? 49.966 28.328 29.864 1.00 7.13 71 LYS B N 1
ATOM 3164 C CA . LYS B 1 71 ? 50.439 27.240 29.001 1.00 7.37 71 LYS B CA 1
ATOM 3165 C C . LYS B 1 71 ? 51.278 26.227 29.787 1.00 8.05 71 LYS B C 1
ATOM 3166 O O . LYS B 1 71 ? 51.091 25.007 29.657 1.00 7.13 71 LYS B O 1
ATOM 3172 N N . HIS B 1 72 ? 52.202 26.727 30.598 1.00 8.11 72 HIS B N 1
ATOM 3173 C CA . HIS B 1 72 ? 53.069 25.820 31.364 1.00 9.09 72 HIS B CA 1
ATOM 3174 C C . HIS B 1 72 ? 52.255 25.014 32.373 1.00 8.74 72 HIS B C 1
ATOM 3175 O O . HIS B 1 72 ? 52.401 23.785 32.478 1.00 8.50 72 HIS B O 1
ATOM 3182 N N . LEU B 1 73 ? 51.338 25.682 33.064 1.00 7.86 73 LEU B N 1
ATOM 3183 C CA . LEU B 1 73 ? 50.505 24.962 34.016 1.00 7.80 73 LEU B CA 1
ATOM 3184 C C . LEU B 1 73 ? 49.629 23.940 33.292 1.00 7.28 73 LEU B C 1
ATOM 3185 O O . LEU B 1 73 ? 49.408 22.846 33.793 1.00 7.75 73 LEU B O 1
ATOM 3190 N N . LEU B 1 74 ? 49.114 24.316 32.124 1.00 6.85 74 LEU B N 1
ATOM 3191 C CA . LEU B 1 74 ? 48.161 23.440 31.421 1.00 6.94 74 LEU B CA 1
ATOM 3192 C C . LEU B 1 74 ? 48.833 22.200 30.860 1.00 7.00 74 LEU B C 1
ATOM 3193 O O . LEU B 1 74 ? 48.314 21.091 30.995 1.00 7.57 74 LEU B O 1
ATOM 3198 N N . TYR B 1 75 ? 49.987 22.363 30.232 1.00 7.37 75 TYR B N 1
ATOM 3199 C CA . TYR B 1 75 ? 50.676 21.188 29.719 1.00 7.22 75 TYR B CA 1
ATOM 3200 C C . TYR B 1 75 ? 51.003 20.214 30.860 1.00 7.68 75 TYR B C 1
ATOM 3201 O O . TYR B 1 75 ? 50.836 19.000 30.712 1.00 7.81 75 TYR B O 1
ATOM 3210 N N . GLU B 1 76 ? 51.440 20.756 31.991 1.00 7.63 76 GLU B N 1
ATOM 3211 C CA . GLU B 1 76 ? 51.760 19.920 33.149 1.00 8.15 76 GLU B CA 1
ATOM 3212 C C . GLU B 1 76 ? 50.521 19.213 33.653 1.00 7.40 76 GLU B C 1
ATOM 3213 O O . GLU B 1 76 ? 50.544 18.009 33.919 1.00 7.39 76 GLU B O 1
ATOM 3219 N N . TYR B 1 77 ? 49.438 19.975 33.801 1.00 6.91 77 TYR B N 1
ATOM 3220 C CA . TYR B 1 77 ? 48.169 19.421 34.235 1.00 7.32 77 TYR B CA 1
ATOM 3221 C C . TYR B 1 77 ? 47.726 18.282 33.321 1.00 7.84 77 TYR B C 1
ATOM 3222 O O . TYR B 1 77 ? 47.307 17.226 33.784 1.00 7.94 77 TYR B O 1
ATOM 3231 N N . CYS B 1 78 ? 47.789 18.511 32.014 1.00 7.88 78 CYS B N 1
ATOM 3232 C CA . CYS B 1 78 ? 47.285 17.508 31.078 1.00 9.13 78 CYS B CA 1
ATOM 3233 C C . CYS B 1 78 ? 48.101 16.232 31.181 1.00 9.59 78 CYS B C 1
ATOM 3234 O O . CYS B 1 78 ? 47.550 15.130 31.200 1.00 10.36 78 CYS B O 1
ATOM 3237 N N . ALA B 1 79 ? 49.414 16.370 31.276 1.00 9.85 79 ALA B N 1
ATOM 3238 C CA . ALA B 1 79 ? 50.259 15.175 31.362 1.00 10.51 79 ALA B CA 1
ATOM 3239 C C . ALA B 1 79 ? 50.081 14.450 32.694 1.00 11.21 79 ALA B C 1
ATOM 3240 O O . ALA B 1 79 ? 50.086 13.209 32.765 1.00 11.74 79 ALA B O 1
ATOM 3242 N N . ALA B 1 80 ? 49.920 15.219 33.759 1.00 11.45 80 ALA B N 1
ATOM 3243 C CA . ALA B 1 80 ? 49.784 14.649 35.095 1.00 12.00 80 ALA B CA 1
ATOM 3244 C C . ALA B 1 80 ? 48.473 13.890 35.247 1.00 13.04 80 ALA B C 1
ATOM 3245 O O . ALA B 1 80 ? 48.434 12.859 35.929 1.00 13.11 80 ALA B O 1
ATOM 3247 N N . ARG B 1 81 ? 47.415 14.384 34.601 1.00 13.26 81 ARG B N 1
ATOM 3248 C CA . ARG B 1 81 ? 46.066 13.822 34.779 1.00 15.19 81 ARG B CA 1
ATOM 3249 C C . ARG B 1 81 ? 45.547 12.945 33.644 1.00 15.35 81 ARG B C 1
ATOM 3250 O O . ARG B 1 81 ? 44.486 12.314 33.775 1.00 16.91 81 ARG B O 1
ATOM 3258 N N . GLY B 1 82 ? 46.252 12.932 32.526 1.00 15.00 82 GLY B N 1
ATOM 3259 C CA . GLY B 1 82 ? 45.818 12.164 31.363 1.00 14.36 82 GLY B CA 1
ATOM 3260 C C . GLY B 1 82 ? 44.764 12.844 30.500 1.00 14.15 82 GLY B C 1
ATOM 3261 O O . GLY B 1 82 ? 44.002 12.173 29.787 1.00 14.46 82 GLY B O 1
ATOM 3262 N N . VAL B 1 83 ? 44.711 14.175 30.540 1.00 12.37 83 VAL B N 1
ATOM 3263 C CA . VAL B 1 83 ? 43.801 14.894 29.661 1.00 11.68 83 VAL B CA 1
ATOM 3264 C C . VAL B 1 83 ? 44.367 14.878 28.245 1.00 11.46 83 VAL B C 1
ATOM 3265 O O . VAL B 1 83 ? 45.495 15.312 28.032 1.00 11.35 83 VAL B O 1
ATOM 3269 N N . PRO B 1 84 ? 43.595 14.374 27.264 1.00 11.35 84 PRO B N 1
ATOM 3270 C CA . PRO B 1 84 ? 44.117 14.306 25.889 1.00 11.27 84 PRO B CA 1
ATOM 3271 C C . PRO B 1 84 ? 44.555 15.684 25.356 1.00 11.13 84 PRO B C 1
ATOM 3272 O O . PRO B 1 84 ? 43.847 16.673 25.487 1.00 11.20 84 PRO B O 1
ATOM 3276 N N . HIS B 1 85 ? 45.736 15.720 24.767 1.00 11.07 85 HIS B N 1
ATOM 3277 C CA . HIS B 1 85 ? 46.287 16.932 24.205 1.00 10.81 85 HIS B CA 1
ATOM 3278 C C . HIS B 1 85 ? 47.445 16.522 23.306 1.00 10.83 85 HIS B C 1
ATOM 3279 O O . HIS B 1 85 ? 47.960 15.385 23.407 1.00 11.68 85 HIS B O 1
ATOM 3286 N N . GLN B 1 86 ? 47.853 17.431 22.432 1.00 10.74 86 GLN B N 1
ATOM 3287 C CA . GLN B 1 86 ? 48.995 17.190 21.526 1.00 11.52 86 GLN B CA 1
ATOM 3288 C C . GLN B 1 86 ? 49.812 18.466 21.365 1.00 11.78 86 GLN B C 1
ATOM 3289 O O . GLN B 1 86 ? 49.266 19.520 21.028 1.00 11.66 86 GLN B O 1
ATOM 3295 N N . ARG B 1 87 ? 51.121 18.382 21.600 1.00 11.96 87 ARG B N 1
ATOM 3296 C CA . ARG B 1 87 ? 51.999 19.506 21.291 1.00 1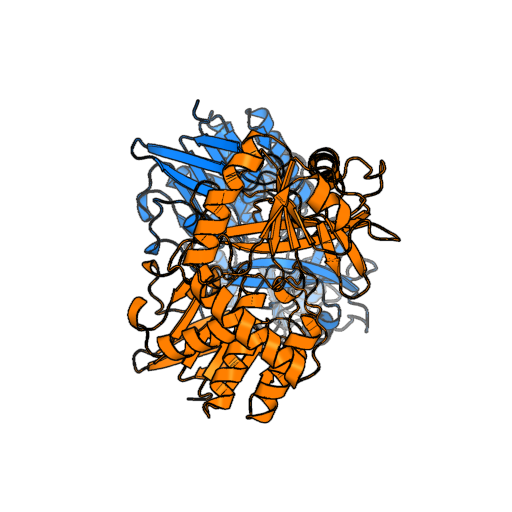2.92 87 ARG B CA 1
ATOM 3297 C C . ARG B 1 87 ? 52.379 19.457 19.805 1.00 13.03 87 ARG B C 1
ATOM 3298 O O . ARG B 1 87 ? 53.515 19.126 19.474 1.00 13.76 87 ARG B O 1
ATOM 3306 N N . LEU B 1 88 ? 51.437 19.795 18.920 1.00 12.55 88 LEU B N 1
ATOM 3307 C CA . LEU B 1 88 ? 51.615 19.629 17.470 1.00 13.02 88 LEU B CA 1
ATOM 3308 C C . LEU B 1 88 ? 52.540 20.645 16.834 1.00 12.30 88 LEU B C 1
ATOM 3309 O O . LEU B 1 88 ? 53.142 20.382 15.776 1.00 12.08 88 LEU B O 1
ATOM 3314 N N . GLY B 1 89 ? 52.622 21.827 17.429 1.00 11.05 89 GLY B N 1
ATOM 3315 C CA . GLY B 1 89 ? 53.388 22.908 16.836 1.00 10.25 89 GLY B CA 1
ATOM 3316 C C . GLY B 1 89 ? 52.554 23.696 15.837 1.00 10.05 89 GLY B C 1
ATOM 3317 O O . GLY B 1 89 ? 51.476 23.266 15.446 1.00 9.54 89 GLY B O 1
ATOM 3318 N N . LYS B 1 90 ? 53.071 24.850 15.442 1.00 10.09 90 LYS B N 1
ATOM 3319 C CA . LYS B 1 90 ? 52.365 25.789 14.580 1.00 10.68 90 LYS B CA 1
ATOM 3320 C C . LYS B 1 90 ? 53.368 26.503 13.693 1.00 10.92 90 LYS B C 1
ATOM 3321 O O . LYS B 1 90 ? 54.498 26.789 14.116 1.00 10.70 90 LYS B O 1
ATOM 3327 N N . LEU B 1 91 ? 52.958 26.804 12.467 1.00 10.77 91 LEU B N 1
ATOM 3328 C CA . LEU B 1 91 ? 53.723 27.713 11.627 1.00 11.51 91 LEU B CA 1
ATOM 3329 C C . LEU B 1 91 ? 52.957 29.009 11.466 1.00 11.00 91 LEU B C 1
ATOM 3330 O O . LEU B 1 91 ? 51.773 28.973 11.153 1.00 10.89 91 LEU B O 1
ATOM 3335 N N . ILE B 1 92 ? 53.628 30.137 11.676 1.00 10.81 92 ILE B N 1
ATOM 3336 C CA . ILE B 1 92 ? 53.108 31.447 11.248 1.00 10.86 92 ILE B CA 1
ATOM 3337 C C . ILE B 1 92 ? 53.727 31.694 9.879 1.00 11.65 92 ILE B C 1
ATOM 3338 O O . ILE B 1 92 ? 54.962 31.759 9.758 1.00 11.20 92 ILE B O 1
ATOM 3343 N N . VAL B 1 93 ? 52.876 31.825 8.853 1.00 11.95 93 VAL B N 1
ATOM 3344 C CA . VAL B 1 93 ? 53.360 31.789 7.478 1.00 12.78 93 VAL B CA 1
ATOM 3345 C C . VAL B 1 93 ? 53.183 33.130 6.772 1.00 13.64 93 VAL B C 1
ATOM 3346 O O . VAL B 1 93 ? 52.098 33.733 6.817 1.00 13.70 93 VAL B O 1
ATOM 3350 N N . ALA B 1 94 ? 54.254 33.594 6.131 1.00 14.32 94 ALA B N 1
ATOM 3351 C CA . ALA B 1 94 ? 54.225 34.829 5.355 1.00 15.22 94 ALA B CA 1
ATOM 3352 C C . ALA B 1 94 ? 54.098 34.421 3.900 1.00 16.20 94 ALA B C 1
ATOM 3353 O O . ALA B 1 94 ? 54.834 33.549 3.439 1.00 16.02 94 ALA B O 1
ATOM 3355 N N . THR B 1 95 ? 53.166 35.054 3.190 1.00 17.98 95 THR B N 1
ATOM 3356 C CA . THR B 1 95 ? 52.847 34.683 1.813 1.00 19.56 95 THR B CA 1
ATOM 3357 C C . THR B 1 95 ? 53.200 35.794 0.823 1.00 20.65 95 THR B C 1
ATOM 3358 O O . THR B 1 95 ? 52.705 35.821 -0.308 1.00 20.77 95 THR B O 1
ATOM 3362 N N . SER B 1 96 ? 54.059 36.707 1.258 1.00 21.09 96 SER B N 1
ATOM 3363 C CA . SER B 1 96 ? 54.584 37.745 0.386 1.00 22.25 96 SER B CA 1
ATOM 3364 C C . SER B 1 96 ? 55.884 38.260 0.966 1.00 22.78 96 SER B C 1
ATOM 3365 O O . SER B 1 96 ? 56.186 38.030 2.136 1.00 22.99 96 SER B O 1
ATOM 3368 N N . ASP B 1 97 ? 56.649 38.971 0.148 1.00 23.57 97 ASP B N 1
ATOM 3369 C CA . ASP B 1 97 ? 57.881 39.570 0.605 1.00 24.38 97 ASP B CA 1
ATOM 3370 C C . ASP B 1 97 ? 57.619 40.553 1.747 1.00 24.00 97 ASP B C 1
ATOM 3371 O O . ASP B 1 97 ? 58.398 40.622 2.699 1.00 24.48 97 ASP B O 1
ATOM 3376 N N . ALA B 1 98 ? 56.520 41.301 1.671 1.00 23.49 98 ALA B N 1
ATOM 3377 C CA . ALA B 1 98 ? 56.192 42.253 2.734 1.00 22.91 98 ALA B CA 1
ATOM 3378 C C . ALA B 1 98 ? 55.825 41.543 4.037 1.00 22.50 98 ALA B C 1
ATOM 3379 O O . ALA B 1 98 ? 56.211 41.981 5.116 1.00 22.16 98 ALA B O 1
ATOM 3381 N N . GLU B 1 99 ? 55.079 40.449 3.938 1.00 21.70 99 GLU B N 1
ATOM 3382 C CA . GLU B 1 99 ? 54.715 39.711 5.140 1.00 21.68 99 GLU B CA 1
ATOM 3383 C C . GLU B 1 99 ? 55.947 39.093 5.768 1.00 21.10 99 GLU B C 1
ATOM 3384 O O . GLU B 1 99 ? 56.097 39.090 6.989 1.00 21.20 99 GLU B O 1
ATOM 3390 N N . ALA B 1 100 ? 56.837 38.584 4.927 1.00 20.89 100 ALA B N 1
ATOM 3391 C CA . ALA B 1 100 ? 58.055 37.962 5.422 1.00 20.78 100 ALA B CA 1
ATOM 3392 C C . ALA B 1 100 ? 58.886 38.973 6.211 1.00 20.83 100 ALA B C 1
ATOM 3393 O O . ALA B 1 100 ? 59.571 38.614 7.167 1.00 20.46 100 ALA B O 1
ATOM 3395 N N . SER B 1 101 ? 58.821 40.242 5.813 1.00 21.13 101 SER B N 1
ATOM 3396 C CA . SER B 1 101 ? 59.583 41.279 6.488 1.00 21.83 101 SER B CA 1
ATOM 3397 C C . SER B 1 101 ? 59.031 41.610 7.876 1.00 21.73 101 SER B C 1
ATOM 3398 O O . SER B 1 101 ? 59.693 42.284 8.667 1.00 22.18 101 SER B O 1
ATOM 3401 N N . GLN B 1 102 ? 57.821 41.138 8.168 1.00 21.21 102 GLN B N 1
ATOM 3402 C CA . GLN B 1 102 ? 57.190 41.362 9.466 1.00 21.06 102 GLN B CA 1
ATOM 3403 C C . GLN B 1 102 ? 57.576 40.330 10.532 1.00 20.59 102 GLN B C 1
ATOM 3404 O O . GLN B 1 102 ? 57.385 40.568 11.730 1.00 20.51 102 GLN B O 1
ATOM 3410 N N . LEU B 1 103 ? 58.119 39.196 10.095 1.00 20.13 103 LEU B N 1
ATOM 3411 C CA . LEU B 1 103 ? 58.372 38.064 10.996 1.00 19.50 103 LEU B CA 1
ATOM 3412 C C . LEU B 1 103 ? 59.377 38.364 12.109 1.00 20.10 103 LEU B C 1
ATOM 3413 O O . LEU B 1 103 ? 59.221 37.881 13.226 1.00 19.37 103 LEU B O 1
ATOM 3418 N N . ASP B 1 104 ? 60.421 39.139 11.807 1.00 20.67 104 ASP B N 1
ATOM 3419 C CA . ASP B 1 104 ? 61.415 39.483 12.834 1.00 21.55 104 ASP B CA 1
ATOM 3420 C C . ASP B 1 104 ? 60.788 40.174 14.053 1.00 21.69 104 ASP B C 1
ATOM 3421 O O . ASP B 1 104 ? 61.113 39.831 15.192 1.00 21.91 104 ASP B O 1
ATOM 3426 N N . SER B 1 105 ? 59.911 41.150 13.811 1.00 21.67 105 SER B N 1
ATOM 3427 C CA . SER B 1 105 ? 59.265 41.899 14.891 1.00 22.04 105 SER B CA 1
ATOM 3428 C C . SER B 1 105 ? 58.276 41.025 15.652 1.00 21.23 105 SER B C 1
ATOM 3429 O O . SER B 1 105 ? 58.076 41.199 16.850 1.00 21.07 105 SER B O 1
ATOM 3432 N N . ILE B 1 106 ? 57.646 40.089 14.951 1.00 20.33 106 ILE B N 1
ATOM 3433 C CA . ILE B 1 106 ? 56.753 39.152 15.625 1.00 19.34 106 ILE B CA 1
ATOM 3434 C C . ILE B 1 106 ? 57.558 38.290 16.607 1.00 18.88 106 ILE B C 1
ATOM 3435 O O . ILE B 1 106 ? 57.160 38.089 17.756 1.00 19.09 106 ILE B O 1
ATOM 3440 N N . ALA B 1 107 ? 58.708 37.809 16.159 1.00 17.95 107 ALA B N 1
ATOM 3441 C CA . ALA B 1 107 ? 59.587 37.004 17.005 1.00 17.97 107 ALA B CA 1
ATOM 3442 C C . ALA B 1 107 ? 60.125 37.798 18.196 1.00 18.07 107 ALA B C 1
ATOM 3443 O O . ALA B 1 107 ? 60.314 37.250 19.282 1.00 18.08 107 ALA B O 1
ATOM 3445 N N . ARG B 1 108 ? 60.379 39.087 17.990 1.00 18.82 108 ARG B N 1
ATOM 3446 C CA . ARG B 1 108 ? 60.862 39.936 19.068 1.00 18.90 108 ARG B CA 1
ATOM 3447 C C . ARG B 1 108 ? 59.794 40.119 20.135 1.00 18.48 108 ARG B C 1
ATOM 3448 O O . ARG B 1 108 ? 60.095 40.056 21.333 1.00 18.08 108 ARG B O 1
ATOM 3456 N N . ARG B 1 109 ? 58.549 40.324 19.700 1.00 18.26 109 ARG B N 1
ATOM 3457 C CA . ARG B 1 109 ? 57.418 40.418 20.626 1.00 18.93 109 ARG B CA 1
ATOM 3458 C C . ARG B 1 109 ? 57.269 39.141 21.438 1.00 18.03 109 ARG B C 1
ATOM 3459 O O . ARG B 1 109 ? 57.132 39.195 22.654 1.00 18.21 109 ARG B O 1
ATOM 3467 N N . ALA B 1 110 ? 57.271 37.996 20.756 1.00 17.31 110 ALA B N 1
ATOM 3468 C CA . ALA B 1 110 ? 57.226 36.696 21.434 1.00 16.59 110 ALA B CA 1
ATOM 3469 C C . ALA B 1 110 ? 58.321 36.600 22.491 1.00 16.47 110 ALA B C 1
ATOM 3470 O O . ALA B 1 110 ? 58.062 36.235 23.624 1.00 15.97 110 ALA B O 1
ATOM 3472 N N . GLY B 1 111 ? 59.555 36.935 22.120 1.00 16.51 111 GLY B N 1
ATOM 3473 C CA . GLY B 1 111 ? 60.653 36.836 23.060 1.00 16.88 111 GLY B CA 1
ATOM 3474 C C . GLY B 1 111 ? 60.413 37.675 24.304 1.00 17.39 111 GLY B C 1
ATOM 3475 O O . GLY B 1 111 ? 60.726 37.255 25.414 1.00 17.03 111 GLY B O 1
ATOM 3476 N N . ALA B 1 112 ? 59.853 38.862 24.108 1.00 17.43 112 ALA B N 1
ATOM 3477 C CA . ALA B 1 112 ? 59.601 39.792 25.203 1.00 17.93 112 ALA B CA 1
ATOM 3478 C C . ALA B 1 112 ? 58.531 39.234 26.136 1.00 18.20 112 ALA B C 1
ATOM 3479 O O . ALA B 1 112 ? 58.523 39.540 27.333 1.00 18.79 112 ALA B O 1
ATOM 3481 N N . ASN B 1 113 ? 57.642 38.408 25.582 1.00 17.59 113 ASN B N 1
ATOM 3482 C CA . ASN B 1 113 ? 56.566 37.774 26.360 1.00 17.40 113 ASN B CA 1
ATOM 3483 C C . ASN B 1 113 ? 57.038 36.487 27.035 1.00 17.25 113 ASN B C 1
ATOM 3484 O O . ASN B 1 113 ? 56.274 35.852 27.769 1.00 17.56 113 ASN B O 1
ATOM 3489 N N . GLY B 1 114 ? 58.276 36.086 26.760 1.00 16.69 114 GLY B N 1
ATOM 3490 C CA . GLY B 1 114 ? 58.849 34.890 27.369 1.00 16.93 114 GLY B CA 1
ATOM 3491 C C . GLY B 1 114 ? 58.648 33.653 26.520 1.00 16.56 114 GLY B C 1
ATOM 3492 O O . GLY B 1 114 ? 58.586 32.528 27.036 1.00 16.53 114 GLY B O 1
ATOM 3493 N N . VAL B 1 115 ? 58.528 33.860 25.211 1.00 16.33 115 VAL B N 1
ATOM 3494 C CA . VAL B 1 115 ? 58.408 32.755 24.268 1.00 15.89 115 VAL B CA 1
ATOM 3495 C C . VAL B 1 115 ? 59.688 32.779 23.449 1.00 15.61 115 VAL B C 1
ATOM 3496 O O . VAL B 1 115 ? 59.857 33.614 22.560 1.00 15.82 115 VAL B O 1
ATOM 3500 N N . ASP B 1 116 ? 60.608 31.885 23.793 1.00 15.97 116 ASP B N 1
ATOM 3501 C CA . ASP B 1 116 ? 61.964 32.003 23.295 1.00 16.06 116 ASP B CA 1
ATOM 3502 C C . ASP B 1 116 ? 62.293 30.988 22.216 1.00 15.15 116 ASP B C 1
ATOM 3503 O O . ASP B 1 116 ? 63.404 30.998 21.707 1.00 14.96 116 ASP B O 1
ATOM 3508 N N . ASP B 1 117 ? 61.326 30.139 21.860 1.00 13.70 117 ASP B N 1
ATOM 3509 C CA . ASP B 1 117 ? 61.585 28.994 20.991 1.00 13.28 117 ASP B CA 1
ATOM 3510 C C . ASP B 1 117 ? 61.111 29.099 19.528 1.00 12.42 117 ASP B C 1
ATOM 3511 O O . ASP B 1 117 ? 61.011 28.076 18.837 1.00 11.85 117 ASP B O 1
ATOM 3516 N N . LEU B 1 118 ? 60.828 30.306 19.051 1.00 11.73 118 LEU B N 1
ATOM 3517 C CA . LEU B 1 118 ? 60.372 30.428 17.670 1.00 11.58 118 LEU B CA 1
ATOM 3518 C C . LEU B 1 118 ? 61.552 30.260 16.733 1.00 11.86 118 LEU B C 1
ATOM 3519 O O . LEU B 1 118 ? 62.646 30.748 17.024 1.00 13.71 118 LEU B O 1
ATOM 3524 N N . GLN B 1 119 ? 61.332 29.574 15.616 1.00 11.82 119 GLN B N 1
ATOM 3525 C CA . GLN B 1 119 ? 62.361 29.403 14.597 1.00 11.49 119 GLN B CA 1
ATOM 3526 C C . GLN B 1 119 ? 61.983 30.176 13.351 1.00 12.15 119 GLN B C 1
ATOM 3527 O O . GLN B 1 119 ? 60.924 29.948 12.781 1.00 12.69 119 GLN B O 1
ATOM 3533 N N . HIS B 1 120 ? 62.864 31.065 12.920 1.00 12.65 120 HIS B N 1
ATOM 3534 C CA . HIS B 1 120 ? 62.637 31.824 11.705 1.00 13.72 120 HIS B CA 1
ATOM 3535 C C . HIS B 1 120 ? 63.278 31.076 10.536 1.00 14.09 120 HIS B C 1
ATOM 3536 O O . HIS B 1 120 ? 64.492 30.883 10.522 1.00 14.48 120 HIS B O 1
ATOM 3543 N N . ILE B 1 121 ? 62.464 30.622 9.581 1.00 13.81 121 ILE B N 1
ATOM 3544 C CA . ILE B 1 121 ? 62.954 29.836 8.450 1.00 14.42 121 ILE B CA 1
ATOM 3545 C C . ILE B 1 121 ? 62.418 30.349 7.108 1.00 15.13 121 ILE B C 1
ATOM 3546 O O . ILE B 1 121 ? 61.435 31.094 7.068 1.00 15.07 121 ILE B O 1
ATOM 3551 N N . ASP B 1 122 ? 63.061 29.932 6.017 1.00 16.11 122 ASP B N 1
ATOM 3552 C CA . ASP B 1 122 ? 62.572 30.268 4.667 1.00 16.71 122 ASP B CA 1
ATOM 3553 C C . ASP B 1 122 ? 61.503 29.314 4.129 1.00 16.59 122 ASP B C 1
ATOM 3554 O O . ASP B 1 122 ? 61.204 28.290 4.734 1.00 15.87 122 ASP B O 1
ATOM 3559 N N . GLY B 1 123 ? 60.931 29.661 2.976 1.00 16.67 123 GLY B N 1
ATOM 3560 C CA . GLY B 1 123 ? 59.832 28.879 2.408 1.00 15.98 123 GLY B CA 1
ATOM 3561 C C . GLY B 1 123 ? 60.165 27.433 2.087 1.00 15.74 123 GLY B C 1
ATOM 3562 O O . GLY B 1 123 ? 59.332 26.549 2.264 1.00 15.44 123 GLY B O 1
ATOM 3563 N N . ALA B 1 124 ? 61.382 27.180 1.600 1.00 16.27 124 ALA B N 1
ATOM 3564 C CA . ALA B 1 124 ? 61.786 25.823 1.284 1.00 15.92 124 ALA B CA 1
ATOM 3565 C C . ALA B 1 124 ? 61.868 25.007 2.552 1.00 16.04 124 ALA B C 1
ATOM 3566 O O . ALA B 1 124 ? 61.405 23.853 2.606 1.00 15.84 124 ALA B O 1
ATOM 3568 N N . ALA B 1 125 ? 62.464 25.611 3.576 1.00 15.12 125 ALA B N 1
ATOM 3569 C CA . ALA B 1 125 ? 62.574 24.967 4.869 1.00 15.40 125 ALA B CA 1
ATOM 3570 C C . ALA B 1 125 ? 61.174 24.656 5.389 1.00 14.83 125 ALA B C 1
ATOM 3571 O O . ALA B 1 125 ? 60.906 23.572 5.896 1.00 14.25 125 ALA B O 1
ATOM 3573 N N . ALA B 1 126 ? 60.268 25.610 5.224 1.00 14.98 126 ALA B N 1
ATOM 3574 C CA . ALA B 1 126 ? 58.895 25.434 5.685 1.00 15.42 126 ALA B CA 1
ATOM 3575 C C . ALA B 1 126 ? 58.203 24.283 4.943 1.00 16.02 126 ALA B C 1
ATOM 3576 O O . ALA B 1 126 ? 57.500 23.481 5.549 1.00 15.92 126 ALA B O 1
ATOM 3578 N N . ARG B 1 127 ? 58.438 24.198 3.636 1.00 16.91 127 ARG B N 1
ATOM 3579 C CA . ARG B 1 127 ? 57.933 23.096 2.804 1.00 18.35 127 ARG B CA 1
ATOM 3580 C C . ARG B 1 127 ? 58.482 21.721 3.193 1.00 17.71 127 ARG B C 1
ATOM 3581 O O . ARG B 1 127 ? 57.799 20.707 3.027 1.00 17.39 127 ARG B O 1
ATOM 3589 N N . ARG B 1 128 ? 59.712 21.672 3.701 1.00 17.99 128 ARG B N 1
ATOM 3590 C CA . ARG B 1 128 ? 60.240 20.409 4.184 1.00 18.17 128 ARG B CA 1
ATOM 3591 C C . ARG B 1 128 ? 59.437 19.926 5.380 1.00 18.00 128 ARG B C 1
ATOM 3592 O O . ARG B 1 128 ? 59.207 18.734 5.534 1.00 17.93 128 ARG B O 1
ATOM 3600 N N . LEU B 1 129 ? 59.014 20.860 6.233 1.00 17.55 129 LEU B N 1
ATOM 3601 C CA . LEU B 1 129 ? 58.189 20.513 7.384 1.00 17.65 129 LEU B CA 1
ATOM 3602 C C . LEU B 1 129 ? 56.769 20.174 6.950 1.00 17.22 129 LEU B C 1
ATOM 3603 O O . LEU B 1 129 ? 56.150 19.224 7.443 1.00 17.43 129 LEU B O 1
ATOM 3608 N N . GLU B 1 130 ? 56.263 20.973 6.020 1.00 17.57 130 GLU B N 1
ATOM 3609 C CA . GLU B 1 130 ? 54.890 20.865 5.544 1.00 16.98 130 GLU B CA 1
ATOM 3610 C C . GLU B 1 130 ? 54.847 20.926 4.011 1.00 17.55 130 GLU B C 1
ATOM 3611 O O . GLU B 1 130 ? 54.730 22.001 3.437 1.00 17.10 130 GLU B O 1
ATOM 3617 N N . PRO B 1 131 ? 54.922 19.754 3.353 1.00 18.15 131 PRO B N 1
ATOM 3618 C CA . PRO B 1 131 ? 55.048 19.626 1.895 1.00 18.61 131 PRO B CA 1
ATOM 3619 C C . PRO B 1 131 ? 53.957 20.337 1.078 1.00 18.59 131 PRO B C 1
ATOM 3620 O O . PRO B 1 131 ? 54.187 20.642 -0.089 1.00 19.16 131 PRO B O 1
ATOM 3624 N N . ALA B 1 132 ? 52.798 20.607 1.673 1.00 18.22 132 ALA B N 1
ATOM 3625 C CA . ALA B 1 132 ? 51.696 21.255 0.937 1.00 18.43 132 ALA B CA 1
ATOM 3626 C C . ALA B 1 132 ? 51.684 22.782 1.061 1.00 18.62 132 ALA B C 1
ATOM 3627 O O . ALA B 1 132 ? 50.845 23.455 0.450 1.00 19.09 132 ALA B O 1
ATOM 3629 N N . LEU B 1 133 ? 52.620 23.326 1.831 1.00 18.31 133 LEU B N 1
ATOM 3630 C CA . LEU B 1 133 ? 52.675 24.759 2.119 1.00 18.72 133 LEU B CA 1
ATOM 3631 C C . LEU B 1 133 ? 53.329 25.580 1.019 1.00 19.50 133 LEU B C 1
ATOM 3632 O O . LEU B 1 133 ? 54.338 25.171 0.442 1.00 20.60 133 LEU B O 1
ATOM 3637 N N . HIS B 1 134 ? 52.748 26.741 0.738 1.00 19.27 134 HIS B N 1
ATOM 3638 C CA . HIS B 1 134 ? 53.318 27.716 -0.178 1.00 19.78 134 HIS B CA 1
ATOM 3639 C C . HIS B 1 134 ? 53.515 29.013 0.612 1.00 19.06 134 HIS B C 1
ATOM 3640 O O . HIS B 1 134 ? 52.554 29.687 0.969 1.00 18.50 134 HIS B O 1
ATOM 3647 N N . CYS B 1 135 ? 54.758 29.336 0.940 1.00 18.10 135 CYS B N 1
ATOM 3648 C CA . CYS B 1 135 ? 55.028 30.580 1.648 1.00 17.42 135 CYS B CA 1
ATOM 3649 C C . CYS B 1 135 ? 56.412 31.085 1.317 1.00 17.31 135 CYS B C 1
ATOM 3650 O O . CYS B 1 135 ? 57.222 30.361 0.748 1.00 16.92 135 CYS B O 1
ATOM 3653 N N . THR B 1 136 ? 56.656 32.331 1.689 1.00 16.77 136 THR B N 1
ATOM 3654 C CA . THR B 1 136 ? 57.933 33.004 1.477 1.00 17.52 136 THR B CA 1
ATOM 3655 C C . THR B 1 136 ? 58.886 32.736 2.640 1.00 17.19 136 THR B C 1
ATOM 3656 O O . THR B 1 136 ? 60.097 32.600 2.452 1.00 17.42 136 THR B O 1
ATOM 3660 N N . ALA B 1 137 ? 58.323 32.666 3.842 1.00 15.96 137 ALA B N 1
ATOM 3661 C CA . ALA B 1 137 ? 59.086 32.399 5.057 1.00 15.26 137 ALA B CA 1
ATOM 3662 C C . ALA B 1 137 ? 58.107 32.071 6.170 1.00 14.62 137 ALA B C 1
ATOM 3663 O O . ALA B 1 137 ? 56.912 32.269 6.032 1.00 14.51 137 ALA B O 1
ATOM 3665 N N . ALA B 1 138 ? 58.617 31.586 7.293 1.00 14.40 138 ALA B N 1
ATOM 3666 C CA . ALA B 1 138 ? 57.719 31.268 8.390 1.00 12.88 138 ALA B CA 1
ATOM 3667 C C . ALA B 1 138 ? 58.417 31.348 9.738 1.00 12.48 138 ALA B C 1
ATOM 3668 O O . ALA B 1 138 ? 59.643 31.309 9.815 1.00 11.64 138 ALA B O 1
ATOM 3670 N N . LEU B 1 139 ? 57.610 31.462 10.796 1.00 11.85 139 LEU B N 1
ATOM 3671 C CA . LEU B 1 139 ? 58.076 31.203 12.155 1.00 11.26 139 LEU B CA 1
ATOM 3672 C C . LEU B 1 139 ? 57.472 29.888 12.620 1.00 10.44 139 LEU B C 1
ATOM 3673 O O . LEU B 1 139 ? 56.256 29.681 12.523 1.00 9.25 139 LEU B O 1
ATOM 3678 N N . VAL B 1 140 ? 58.325 28.992 13.120 1.00 9.94 140 VAL B N 1
ATOM 3679 C CA . VAL B 1 140 ? 57.868 27.759 13.747 1.00 10.22 140 VAL B CA 1
ATOM 3680 C C . VAL B 1 140 ? 57.678 28.042 15.237 1.00 10.08 140 VAL B C 1
ATOM 3681 O O . VAL B 1 140 ? 58.570 28.624 15.886 1.00 10.47 140 VAL B O 1
ATOM 3685 N N . SER B 1 141 ? 56.507 27.669 15.757 1.00 10.00 141 SER B N 1
ATOM 3686 C CA . SER B 1 141 ? 56.188 27.780 17.197 1.00 9.43 141 SER B CA 1
ATOM 3687 C C . SER B 1 141 ? 55.979 26.372 17.748 1.00 9.64 141 SER B C 1
ATOM 3688 O O . SER B 1 141 ? 54.879 25.822 17.724 1.00 9.35 141 SER B O 1
ATOM 3691 N N . PRO B 1 142 ? 57.056 25.771 18.250 1.00 9.49 142 PRO B N 1
ATOM 3692 C CA . PRO B 1 142 ? 56.961 24.376 18.642 1.00 10.29 142 PRO B CA 1
ATOM 3693 C C . PRO B 1 142 ? 56.116 24.107 19.893 1.00 10.47 142 PRO B C 1
ATOM 3694 O O . PRO B 1 142 ? 55.681 22.970 20.099 1.00 12.00 142 PRO B O 1
ATOM 3698 N N . SER B 1 143 ? 55.885 25.119 20.724 1.00 10.23 143 SER B N 1
ATOM 3699 C CA . SER B 1 143 ? 55.158 24.881 21.977 1.00 10.10 143 SER B CA 1
ATOM 3700 C C . SER B 1 143 ? 53.641 24.995 21.816 1.00 9.67 143 SER B C 1
ATOM 3701 O O . SER B 1 143 ? 52.893 24.708 22.749 1.00 10.42 143 SER B O 1
ATOM 3704 N N . THR B 1 144 ? 53.195 25.449 20.650 1.00 8.54 144 THR B N 1
ATOM 3705 C CA . THR B 1 144 ? 51.759 25.549 20.378 1.00 8.34 144 THR B CA 1
ATOM 3706 C C . THR B 1 144 ? 51.156 24.153 20.296 1.00 8.52 144 THR B C 1
ATOM 3707 O O . THR B 1 144 ? 51.767 23.241 19.725 1.00 8.83 144 THR B O 1
ATOM 3711 N N . GLY B 1 145 ? 49.987 23.958 20.902 1.00 7.72 145 GLY B N 1
ATOM 3712 C CA . GLY B 1 145 ? 49.359 22.640 20.877 1.00 7.51 145 GLY B CA 1
ATOM 3713 C C . GLY B 1 145 ? 47.851 22.697 20.791 1.00 8.06 145 GLY B C 1
ATOM 3714 O O . GLY B 1 145 ? 47.268 23.749 20.498 1.00 8.07 145 GLY B O 1
ATOM 3715 N N . ILE B 1 146 ? 47.224 21.553 21.044 1.00 8.07 146 ILE B N 1
ATOM 3716 C CA . ILE B 1 146 ? 45.756 21.458 21.070 1.00 8.44 146 ILE B CA 1
ATOM 3717 C C . ILE B 1 146 ? 45.350 20.620 22.267 1.00 8.69 146 ILE B C 1
ATOM 3718 O O . ILE B 1 146 ? 46.116 19.764 22.728 1.00 8.01 146 ILE B O 1
ATOM 3723 N N . VAL B 1 147 ? 44.147 20.857 22.776 1.00 8.49 147 VAL B N 1
ATOM 3724 C CA . VAL B 1 147 ? 43.676 20.155 23.974 1.00 9.27 147 VAL B CA 1
ATOM 3725 C C . VAL B 1 147 ? 42.214 19.737 23.818 1.00 10.10 147 VAL B C 1
ATOM 3726 O O . VAL B 1 147 ? 41.450 20.399 23.111 1.00 11.09 147 VAL B O 1
ATOM 3730 N N . ASP B 1 148 ? 41.861 18.612 24.442 1.00 11.08 148 ASP B N 1
ATOM 3731 C CA . ASP B 1 148 ? 40.467 18.164 24.594 1.00 12.11 148 ASP B CA 1
ATOM 3732 C C . ASP B 1 148 ? 39.828 19.014 25.687 1.00 12.47 148 ASP B C 1
ATOM 3733 O O . ASP B 1 148 ? 39.963 18.718 26.869 1.00 13.32 148 ASP B O 1
ATOM 3738 N N . SER B 1 149 ? 39.145 20.090 25.305 1.00 13.08 149 SER B N 1
ATOM 3739 C CA . SER B 1 149 ? 38.632 21.030 26.310 1.00 13.53 149 SER B CA 1
ATOM 3740 C C . SER B 1 149 ? 37.498 20.462 27.167 1.00 13.46 149 SER B C 1
ATOM 3741 O O . SER B 1 149 ? 37.372 20.815 28.337 1.00 13.10 149 SER B O 1
ATOM 3744 N N . HIS B 1 150 ? 36.675 19.583 26.599 1.00 13.10 150 HIS B N 1
ATOM 3745 C CA . HIS B 1 150 ? 35.649 18.941 27.426 1.00 13.59 150 HIS B CA 1
ATOM 3746 C C . HIS B 1 150 ? 36.263 18.044 28.509 1.00 12.58 150 HIS B C 1
ATOM 3747 O O . HIS B 1 150 ? 35.857 18.098 29.646 1.00 11.98 150 HIS B O 1
ATOM 3754 N N . ALA B 1 151 ? 37.244 17.223 28.149 1.00 11.32 151 ALA B N 1
ATOM 3755 C CA . ALA B 1 151 ? 37.924 16.414 29.144 1.00 11.81 151 ALA B CA 1
ATOM 3756 C C . ALA B 1 151 ? 38.609 17.311 30.167 1.00 11.10 151 ALA B C 1
ATOM 3757 O O . ALA B 1 151 ? 38.587 17.017 31.354 1.00 12.21 151 ALA B O 1
ATOM 3759 N N . LEU B 1 152 ? 39.195 18.412 29.709 1.00 10.27 152 LEU B N 1
ATOM 3760 C CA . LEU B 1 152 ? 39.862 19.336 30.630 1.00 9.98 152 LEU B CA 1
ATOM 3761 C C . LEU B 1 152 ? 38.883 19.856 31.694 1.00 10.23 152 LEU B C 1
ATOM 3762 O O . LEU B 1 152 ? 39.180 19.845 32.891 1.00 10.11 152 LEU B O 1
ATOM 3767 N N . MET B 1 153 ? 37.699 20.264 31.247 1.00 9.57 153 MET B N 1
ATOM 3768 C CA . MET B 1 153 ? 36.704 20.817 32.160 1.00 10.17 153 MET B CA 1
ATOM 3769 C C . MET B 1 153 ? 36.207 19.752 33.125 1.00 9.81 153 MET B C 1
ATOM 3770 O O . MET B 1 153 ? 35.994 20.035 34.292 1.00 9.24 153 MET B O 1
ATOM 3775 N N . LEU B 1 154 ? 36.021 18.526 32.639 1.00 10.25 154 LEU B N 1
ATOM 3776 C CA . LEU B 1 154 ? 35.604 17.439 33.521 1.00 10.57 154 LEU B CA 1
ATOM 3777 C C . LEU B 1 154 ? 36.657 17.192 34.596 1.00 10.42 154 LEU B C 1
ATOM 3778 O O . LEU B 1 154 ? 36.323 16.925 35.754 1.00 10.31 154 LEU B O 1
ATOM 3783 N N . ALA B 1 155 ? 37.930 17.285 34.207 1.00 9.96 155 ALA B N 1
ATOM 3784 C CA . ALA B 1 155 ? 39.034 17.137 35.142 1.00 9.48 155 ALA B CA 1
ATOM 3785 C C . ALA B 1 155 ? 39.026 18.250 36.189 1.00 9.12 155 ALA B C 1
ATOM 3786 O O . ALA B 1 155 ? 39.215 17.981 37.375 1.00 8.72 155 ALA B O 1
ATOM 3788 N N . TYR B 1 156 ? 38.824 19.492 35.761 1.00 8.73 156 TYR B N 1
ATOM 3789 C CA . TYR B 1 156 ? 38.746 20.596 36.711 1.00 7.77 156 TYR B CA 1
ATOM 3790 C C . TYR B 1 156 ? 37.585 20.358 37.670 1.00 7.97 156 TYR B C 1
ATOM 3791 O O . TYR B 1 156 ? 37.722 20.559 38.862 1.00 8.19 156 TYR B O 1
ATOM 3800 N N . GLN B 1 157 ? 36.426 19.954 37.138 1.00 7.72 157 GLN B N 1
ATOM 3801 C CA . GLN B 1 157 ? 35.263 19.712 37.982 1.00 8.02 157 GLN B CA 1
ATOM 3802 C C . GLN B 1 157 ? 35.567 18.636 39.025 1.00 7.79 157 GLN B C 1
ATOM 3803 O O . GLN B 1 157 ? 35.224 18.784 40.199 1.00 7.48 157 GLN B O 1
ATOM 3809 N N . GLY B 1 158 ? 36.200 17.546 38.589 1.00 8.95 158 GLY B N 1
ATOM 3810 C CA . GLY B 1 158 ? 36.558 16.450 39.503 1.00 9.15 158 GLY B CA 1
ATOM 3811 C C . GLY B 1 158 ? 37.452 16.920 40.642 1.00 9.88 158 GLY B C 1
ATOM 3812 O O . GLY B 1 158 ? 37.261 16.555 41.804 1.00 9.70 158 GLY B O 1
ATOM 3813 N N . ASP B 1 159 ? 38.413 17.768 40.310 1.00 9.55 159 ASP B N 1
ATOM 3814 C CA . ASP B 1 159 ? 39.295 18.318 41.323 1.00 9.33 159 ASP B CA 1
ATOM 3815 C C . ASP B 1 159 ? 38.517 19.139 42.339 1.00 9.28 159 ASP B C 1
ATOM 3816 O O . ASP B 1 159 ? 38.666 18.950 43.539 1.00 8.81 159 ASP B O 1
ATOM 3821 N N . ALA B 1 160 ? 37.705 20.086 41.859 1.00 8.56 160 ALA B N 1
ATOM 3822 C CA . ALA B 1 160 ? 36.920 20.927 42.762 1.00 8.50 160 ALA B CA 1
ATOM 3823 C C . ALA B 1 160 ? 36.033 20.098 43.676 1.00 8.64 160 ALA B C 1
ATOM 3824 O O . ALA B 1 160 ? 35.953 20.362 44.876 1.00 9.77 160 ALA B O 1
ATOM 3826 N N . GLU B 1 161 ? 35.350 19.113 43.097 1.00 9.04 161 GLU B N 1
AT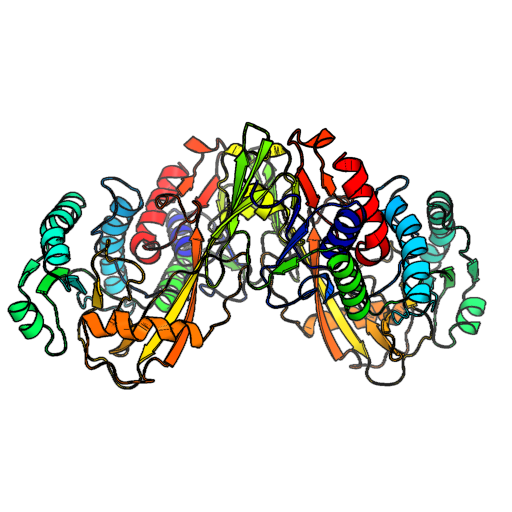OM 3827 C CA . GLU B 1 161 ? 34.491 18.202 43.866 1.00 9.78 161 GLU B CA 1
ATOM 3828 C C . GLU B 1 161 ? 35.256 17.386 44.906 1.00 10.37 161 GLU B C 1
ATOM 3829 O O . GLU B 1 161 ? 34.737 17.103 45.990 1.00 10.76 161 GLU B O 1
ATOM 3835 N N . SER B 1 162 ? 36.494 17.021 44.591 1.00 10.64 162 SER B N 1
ATOM 3836 C CA . SER B 1 162 ? 37.326 16.291 45.546 1.00 11.50 162 SER B CA 1
ATOM 3837 C C . SER B 1 162 ? 37.610 17.146 46.775 1.00 11.24 162 SER B C 1
ATOM 3838 O O . SER B 1 162 ? 37.781 16.621 47.880 1.00 12.02 162 SER B O 1
ATOM 3841 N N . ASP B 1 163 ? 37.642 18.464 46.582 1.00 10.09 163 ASP B N 1
ATOM 3842 C CA . ASP B 1 163 ? 37.826 19.410 47.681 1.00 9.74 163 ASP B CA 1
ATOM 3843 C C . ASP B 1 163 ? 36.507 20.022 48.179 1.00 10.03 163 ASP B C 1
ATOM 3844 O O . ASP B 1 163 ? 36.490 21.121 48.714 1.00 10.32 163 ASP B O 1
ATOM 3849 N N . GLY B 1 164 ? 35.404 19.294 48.011 1.00 9.60 164 GLY B N 1
ATOM 3850 C CA . GLY B 1 164 ? 34.147 19.658 48.666 1.00 9.90 164 GLY B CA 1
ATOM 3851 C C . GLY B 1 164 ? 33.213 20.517 47.842 1.00 10.03 164 GLY B C 1
ATOM 3852 O O . GLY B 1 164 ? 32.104 20.840 48.280 1.00 10.45 164 GLY B O 1
ATOM 3853 N N . ALA B 1 165 ? 33.641 20.911 46.647 1.00 9.58 165 ALA B N 1
ATOM 3854 C CA . ALA B 1 165 ? 32.820 21.835 45.872 1.00 9.54 165 ALA B CA 1
ATOM 3855 C C . ALA B 1 165 ? 31.527 21.178 45.395 1.00 10.15 165 ALA B C 1
ATOM 3856 O O . ALA B 1 165 ? 31.486 19.975 45.107 1.00 9.00 165 ALA B O 1
ATOM 3858 N N . GLN B 1 166 ? 30.466 21.975 45.311 1.00 9.90 166 GLN B N 1
ATOM 3859 C CA . GLN B 1 166 ? 29.215 21.475 44.732 1.00 10.92 166 GLN B CA 1
ATOM 3860 C C . GLN B 1 166 ? 28.873 22.278 43.481 1.00 11.06 166 GLN B C 1
ATOM 3861 O O . GLN B 1 166 ? 29.064 23.480 43.450 1.00 10.53 166 GLN B O 1
ATOM 3867 N N . LEU B 1 167 ? 28.377 21.605 42.453 1.00 10.94 167 LEU B N 1
ATOM 3868 C CA . LEU B 1 167 ? 27.947 22.295 41.248 1.00 11.36 167 LEU B CA 1
ATOM 3869 C C . LEU B 1 167 ? 26.450 22.103 41.107 1.00 11.27 167 LEU B C 1
ATOM 3870 O O . LEU B 1 167 ? 25.963 20.985 41.271 1.00 11.42 167 LEU B O 1
ATOM 3875 N N . VAL B 1 168 ? 25.727 23.175 40.797 1.00 10.82 168 VAL B N 1
ATOM 3876 C CA . VAL B 1 168 ? 24.293 23.068 40.542 1.00 11.12 168 VAL B CA 1
ATOM 3877 C C . VAL B 1 168 ? 23.942 23.614 39.161 1.00 11.18 168 VAL B C 1
ATOM 3878 O O . VAL B 1 168 ? 24.370 24.706 38.791 1.00 11.51 168 VAL B O 1
ATOM 3882 N N . PHE B 1 169 ? 23.165 22.845 38.407 1.00 10.91 169 PHE B N 1
ATOM 3883 C CA . PHE B 1 169 ? 22.855 23.200 37.033 1.00 11.56 169 PHE B CA 1
ATOM 3884 C C . PHE B 1 169 ? 21.413 23.685 36.896 1.00 11.29 169 PHE B C 1
ATOM 3885 O O . PHE B 1 169 ? 20.610 23.537 37.835 1.00 11.36 169 PHE B O 1
ATOM 3893 N N . HIS B 1 170 ? 21.091 24.264 35.745 1.00 11.64 170 HIS B N 1
ATOM 3894 C CA . HIS B 1 170 ? 19.769 24.857 35.517 1.00 12.39 170 HIS B CA 1
ATOM 3895 C C . HIS B 1 170 ? 19.426 25.777 36.676 1.00 11.54 170 HIS B C 1
ATOM 3896 O O . HIS B 1 170 ? 18.298 25.779 37.185 1.00 10.90 170 HIS B O 1
ATOM 3903 N N . THR B 1 171 ? 20.415 26.560 37.094 1.00 10.22 171 THR B N 1
ATOM 3904 C CA . THR B 1 171 ? 20.293 27.429 38.251 1.00 9.96 171 THR B CA 1
ATOM 3905 C C . THR B 1 171 ? 20.865 28.808 37.892 1.00 9.56 171 THR B C 1
ATOM 3906 O O . THR B 1 171 ? 21.956 29.183 38.328 1.00 9.59 171 THR B O 1
ATOM 3910 N N . PRO B 1 172 ? 20.118 29.574 37.090 1.00 9.38 172 PRO B N 1
ATOM 3911 C CA . PRO B 1 172 ? 20.566 30.894 36.654 1.00 9.00 172 PRO B CA 1
ATOM 3912 C C . PRO B 1 172 ? 20.519 31.927 37.783 1.00 9.18 172 PRO B C 1
ATOM 3913 O O . PRO B 1 172 ? 19.539 31.998 38.531 1.00 9.54 172 PRO B O 1
ATOM 3917 N N . LEU B 1 173 ? 21.577 32.728 37.904 1.00 8.58 173 LEU B N 1
ATOM 3918 C CA . LEU B 1 173 ? 21.539 33.891 38.783 1.00 8.49 173 LEU B CA 1
ATOM 3919 C C . LEU B 1 173 ? 20.770 34.979 38.055 1.00 8.90 173 LEU B C 1
ATOM 3920 O O . LEU B 1 173 ? 21.139 35.358 36.940 1.00 8.77 173 LEU B O 1
ATOM 3925 N N . ILE B 1 174 ? 19.684 35.450 38.669 1.00 8.77 174 ILE B N 1
ATOM 3926 C CA . ILE B 1 174 ? 18.819 36.436 38.021 1.00 9.96 174 ILE B CA 1
ATOM 3927 C C . ILE B 1 174 ? 19.119 37.845 38.464 1.00 9.82 174 ILE B C 1
ATOM 3928 O O . ILE B 1 174 ? 19.243 38.755 37.645 1.00 10.08 174 ILE B O 1
ATOM 3933 N N . ALA B 1 175 ? 19.227 38.029 39.772 1.00 10.55 175 ALA B N 1
ATOM 3934 C CA . ALA B 1 175 ? 19.532 39.346 40.323 1.00 10.11 175 ALA B CA 1
ATOM 3935 C C . ALA B 1 175 ? 20.265 39.157 41.636 1.00 10.59 175 ALA B C 1
ATOM 3936 O O . ALA B 1 175 ? 20.219 38.082 42.238 1.00 10.35 175 ALA B O 1
ATOM 3938 N N . GLY B 1 176 ? 20.929 40.203 42.096 1.00 10.72 176 GLY B N 1
ATOM 3939 C CA . GLY B 1 176 ? 21.552 40.127 43.408 1.00 11.04 176 GLY B CA 1
ATOM 3940 C C . GLY B 1 176 ? 21.791 41.494 43.981 1.00 11.35 176 GLY B C 1
ATOM 3941 O O . GLY B 1 176 ? 21.444 42.506 43.369 1.00 10.84 176 GLY B O 1
ATOM 3942 N N . ARG B 1 177 ? 22.399 41.523 45.161 1.00 11.56 177 ARG B N 1
ATOM 3943 C CA . ARG B 1 177 ? 22.794 42.785 45.773 1.00 11.99 177 ARG B CA 1
ATOM 3944 C C . ARG B 1 177 ? 24.029 42.575 46.641 1.00 11.83 177 ARG B C 1
ATOM 3945 O O . ARG B 1 177 ? 24.206 41.509 47.254 1.00 11.83 177 ARG B O 1
ATOM 3953 N N . VAL B 1 178 ? 24.877 43.592 46.673 1.00 11.15 178 VAL B N 1
ATOM 3954 C CA . VAL B 1 178 ? 25.989 43.650 47.608 1.00 11.61 178 VAL B CA 1
ATOM 3955 C C . VAL B 1 178 ? 25.412 44.053 48.967 1.00 11.66 178 VAL B C 1
ATOM 3956 O O . VAL B 1 178 ? 24.722 45.071 49.068 1.00 12.13 178 VAL B O 1
ATOM 3960 N N . ARG B 1 179 ? 25.670 43.268 50.005 1.00 11.63 179 ARG B N 1
ATOM 3961 C CA . ARG B 1 179 ? 25.236 43.639 51.361 1.00 12.63 179 ARG B CA 1
ATOM 3962 C C . ARG B 1 179 ? 26.183 44.700 51.895 1.00 13.91 179 ARG B C 1
ATOM 3963 O O . ARG B 1 179 ? 27.389 44.576 51.762 1.00 13.88 179 ARG B O 1
ATOM 3971 N N . PRO B 1 180 ? 25.636 45.767 52.483 1.00 15.61 180 PRO B N 1
ATOM 3972 C CA . PRO B 1 180 ? 26.543 46.820 52.925 1.00 16.27 180 PRO B CA 1
ATOM 3973 C C . PRO B 1 180 ? 27.549 46.316 53.958 1.00 16.40 180 PRO B C 1
ATOM 3974 O O . PRO B 1 180 ? 28.669 46.823 54.009 1.00 17.26 180 PRO B O 1
ATOM 3978 N N . GLU B 1 181 ? 27.154 45.338 54.767 1.00 16.12 181 GLU B N 1
ATOM 3979 C CA . GLU B 1 181 ? 28.046 44.821 55.806 1.00 15.95 181 GLU B CA 1
ATOM 3980 C C . GLU B 1 181 ? 29.073 43.837 55.260 1.00 15.64 181 GLU B C 1
ATOM 3981 O O . GLU B 1 181 ? 29.915 43.329 56.018 1.00 15.72 181 GLU B O 1
ATOM 3987 N N . GLY B 1 182 ? 29.023 43.577 53.951 1.00 14.41 182 GLY B N 1
ATOM 3988 C CA . GLY B 1 182 ? 29.901 42.589 53.341 1.00 13.64 182 GLY B CA 1
ATOM 3989 C C . GLY B 1 182 ? 29.130 41.367 52.886 1.00 12.93 182 GLY B C 1
ATOM 3990 O O . GLY B 1 182 ? 28.102 41.023 53.468 1.00 13.06 182 GLY B O 1
ATOM 3991 N N . GLY B 1 183 ? 29.627 40.703 51.845 1.00 11.83 183 GLY B N 1
ATOM 3992 C CA . GLY B 1 183 ? 28.938 39.552 51.272 1.00 10.74 183 GLY B CA 1
ATOM 3993 C C . GLY B 1 183 ? 27.848 39.965 50.295 1.00 10.79 183 GLY B C 1
ATOM 3994 O O . GLY B 1 183 ? 27.755 41.129 49.916 1.00 10.74 183 GLY B O 1
ATOM 3995 N N . PHE B 1 184 ? 27.033 38.998 49.881 1.00 10.06 184 PHE B N 1
ATOM 3996 C CA . PHE B 1 184 ? 26.073 39.189 48.786 1.00 10.57 184 PHE B CA 1
ATOM 3997 C C . PHE B 1 184 ? 24.802 38.413 49.054 1.00 10.46 184 PHE B C 1
ATOM 3998 O O . PHE B 1 184 ? 24.828 37.405 49.745 1.00 10.44 184 PHE B O 1
ATOM 4006 N N . GLU B 1 185 ? 23.690 38.907 48.512 1.00 10.75 185 GLU B N 1
ATOM 4007 C CA . GLU B 1 185 ? 22.431 38.178 48.519 1.00 12.00 185 GLU B CA 1
ATOM 4008 C C . GLU B 1 185 ? 22.028 38.007 47.062 1.00 11.35 185 GLU B C 1
ATOM 4009 O O . GLU B 1 185 ? 22.043 38.977 46.289 1.00 11.90 185 GLU B O 1
ATOM 4015 N N . LEU B 1 186 ? 21.729 36.771 46.684 1.00 11.41 186 LEU B N 1
ATOM 4016 C CA . LEU B 1 186 ? 21.583 36.391 45.279 1.00 10.78 186 LEU B CA 1
ATOM 4017 C C . LEU B 1 186 ? 20.259 35.680 45.012 1.00 11.14 186 LEU B C 1
ATOM 4018 O O . LEU B 1 186 ? 19.896 34.754 45.742 1.00 11.84 186 LEU B O 1
ATOM 4023 N N . ASP B 1 187 ? 19.546 36.112 43.971 1.00 10.70 187 ASP B N 1
ATOM 4024 C CA . ASP B 1 187 ? 18.269 35.508 43.604 1.00 11.06 187 ASP B CA 1
ATOM 4025 C C . ASP B 1 187 ? 18.455 34.587 42.406 1.00 10.42 187 ASP B C 1
ATOM 4026 O O . ASP B 1 187 ? 18.731 35.059 41.294 1.00 10.11 187 ASP B O 1
ATOM 4031 N N . PHE B 1 188 ? 18.313 33.285 42.640 1.00 10.64 188 PHE B N 1
ATOM 4032 C CA . PHE B 1 188 ? 18.446 32.276 41.583 1.00 11.49 188 PHE B CA 1
ATOM 4033 C C . PHE B 1 188 ? 17.112 31.778 41.032 1.00 12.42 188 PHE B C 1
ATOM 4034 O O . PHE B 1 188 ? 16.116 31.666 41.768 1.00 13.13 188 PHE B O 1
ATOM 4042 N N . GLY B 1 189 ? 17.104 31.452 39.747 1.00 12.91 189 GLY B N 1
ATOM 4043 C CA . GLY B 1 189 ? 15.913 30.884 39.121 1.00 13.27 189 GLY B CA 1
ATOM 4044 C C . GLY B 1 189 ? 16.039 29.378 39.040 1.00 14.18 189 GLY B C 1
ATOM 4045 O O . GLY B 1 189 ? 16.764 28.762 39.836 1.00 14.44 189 GLY B O 1
ATOM 4046 N N . GLY B 1 190 ? 15.348 28.776 38.077 1.00 14.31 190 GLY B N 1
ATOM 4047 C CA . GLY B 1 190 ? 15.363 27.325 37.932 1.00 15.89 190 GLY B CA 1
ATOM 4048 C C . GLY B 1 190 ? 14.071 26.728 38.456 1.00 17.41 190 GLY B C 1
ATOM 4049 O O . GLY B 1 190 ? 13.143 27.459 38.814 1.00 18.03 190 GLY B O 1
ATOM 4050 N N . ALA B 1 191 ? 14.014 25.403 38.499 1.00 17.87 191 ALA B N 1
ATOM 4051 C CA . ALA B 1 191 ? 12.815 24.693 38.943 1.00 19.17 191 ALA B CA 1
ATOM 4052 C C . ALA B 1 191 ? 12.335 25.166 40.313 1.00 19.86 191 ALA B C 1
ATOM 4053 O O . ALA B 1 191 ? 11.128 25.357 40.531 1.00 20.19 191 ALA B O 1
ATOM 4055 N N . GLU B 1 192 ? 13.271 25.330 41.245 1.00 20.34 192 GLU B N 1
ATOM 4056 C CA . GLU B 1 192 ? 12.935 25.896 42.553 1.00 20.86 192 GLU B CA 1
ATOM 4057 C C . GLU B 1 192 ? 13.761 27.140 42.846 1.00 20.06 192 GLU B C 1
ATOM 4058 O O . GLU B 1 192 ? 14.871 27.040 43.375 1.00 19.41 192 GLU B O 1
ATOM 4064 N N . PRO B 1 193 ? 13.224 28.312 42.480 1.00 19.16 193 PRO B N 1
ATOM 4065 C CA . PRO B 1 193 ? 13.940 29.550 42.716 1.00 18.98 193 PRO B CA 1
ATOM 4066 C C . PRO B 1 193 ? 14.284 29.667 44.191 1.00 19.11 193 PRO B C 1
ATOM 4067 O O . PRO B 1 193 ? 13.515 29.213 45.052 1.00 19.66 193 PRO B O 1
ATOM 4071 N N . MET B 1 194 ? 15.435 30.257 44.484 1.00 17.96 194 MET B N 1
ATOM 4072 C CA . MET B 1 194 ? 15.885 30.394 45.857 1.00 17.89 194 MET B CA 1
ATOM 4073 C C . MET B 1 194 ? 16.763 31.625 45.947 1.00 17.02 194 MET B C 1
ATOM 4074 O O . MET B 1 194 ? 17.308 32.076 44.941 1.00 16.55 194 MET B O 1
ATOM 4079 N N . THR B 1 195 ? 16.880 32.162 47.157 1.00 16.72 195 THR B N 1
ATOM 4080 C CA . THR B 1 195 ? 17.821 33.228 47.451 1.00 15.96 195 THR B CA 1
ATOM 4081 C C . THR B 1 195 ? 18.892 32.643 48.374 1.00 15.39 195 THR B C 1
ATOM 4082 O O . THR B 1 195 ? 18.585 31.939 49.339 1.00 15.15 195 THR B O 1
ATOM 4086 N N . LEU B 1 196 ? 20.151 32.901 48.047 1.00 14.43 196 LEU B N 1
ATOM 4087 C CA . LEU B 1 196 ? 21.271 32.491 48.888 1.00 13.64 196 LEU B CA 1
ATOM 4088 C C . LEU B 1 196 ? 22.145 33.687 49.182 1.00 13.45 196 LEU B C 1
ATOM 4089 O O . LEU B 1 196 ? 22.266 34.574 48.350 1.00 14.15 196 LEU B O 1
ATOM 4094 N N . SER B 1 197 ? 22.770 33.691 50.357 1.00 12.60 197 SER B N 1
ATOM 4095 C CA . SER B 1 197 ? 23.820 34.667 50.670 1.00 12.06 197 SER B CA 1
ATOM 4096 C C . SER B 1 197 ? 25.189 33.976 50.646 1.00 11.06 197 SER B C 1
ATOM 4097 O O . SER B 1 197 ? 25.302 32.765 50.872 1.00 10.86 197 SER B O 1
ATOM 4100 N N . CYS B 1 198 ? 26.227 34.754 50.342 1.00 10.40 198 CYS B N 1
ATOM 4101 C CA . CYS B 1 198 ? 27.598 34.237 50.345 1.00 10.42 198 CYS B CA 1
ATOM 4102 C C . CYS B 1 198 ? 28.575 35.339 50.736 1.00 10.27 198 CYS B C 1
ATOM 4103 O O . CYS B 1 198 ? 28.216 36.517 50.766 1.00 9.95 198 CYS B O 1
ATOM 4106 N N . ARG B 1 199 ? 29.812 34.944 51.046 1.00 10.01 199 ARG B N 1
ATOM 4107 C CA . ARG B 1 199 ? 30.844 35.893 51.442 1.00 10.15 199 ARG B CA 1
ATOM 4108 C C . ARG B 1 199 ? 31.630 36.379 50.229 1.00 10.05 199 ARG B C 1
ATOM 4109 O O . ARG B 1 199 ? 32.064 37.542 50.165 1.00 10.28 199 ARG B O 1
ATOM 4117 N N . VAL B 1 200 ? 31.830 35.472 49.285 1.00 8.81 200 VAL B N 1
ATOM 4118 C CA . VAL B 1 200 ? 32.656 35.749 48.103 1.00 8.80 200 VAL B CA 1
ATOM 4119 C C . VAL B 1 200 ? 31.846 35.412 46.862 1.00 8.32 200 VAL B C 1
ATOM 4120 O O . VAL B 1 200 ? 31.199 34.371 46.822 1.00 8.39 200 VAL B O 1
ATOM 4124 N N . LEU B 1 201 ? 31.876 36.303 45.867 1.00 7.73 201 LEU B N 1
ATOM 4125 C CA . LEU B 1 201 ? 31.153 36.089 44.612 1.00 6.64 201 LEU B CA 1
ATOM 4126 C C . LEU B 1 201 ? 32.131 36.249 43.453 1.00 6.61 201 LEU B C 1
ATOM 4127 O O . LEU B 1 201 ? 32.812 37.268 43.342 1.00 7.17 201 LEU B O 1
ATOM 4132 N N . ILE B 1 202 ? 32.206 35.220 42.613 1.00 5.21 202 ILE B N 1
ATOM 4133 C CA . ILE B 1 202 ? 33.024 35.268 41.414 1.00 5.26 202 ILE B CA 1
ATOM 4134 C C . ILE B 1 202 ? 32.088 35.257 40.222 1.00 5.33 202 ILE B C 1
ATOM 4135 O O . ILE B 1 202 ? 31.343 34.306 40.015 1.00 5.24 202 ILE B O 1
ATOM 4140 N N . ASN B 1 203 ? 32.110 36.330 39.444 1.00 5.03 203 ASN B N 1
ATOM 4141 C CA . ASN B 1 203 ? 31.294 36.414 38.244 1.00 5.96 203 ASN B CA 1
ATOM 4142 C C . ASN B 1 203 ? 32.106 35.954 37.036 1.00 5.81 203 ASN B C 1
ATOM 4143 O O . ASN B 1 203 ? 32.930 36.694 36.500 1.00 6.58 203 ASN B O 1
ATOM 4148 N N . ALA B 1 204 ? 31.891 34.713 36.635 1.00 5.28 204 ALA B N 1
ATOM 4149 C CA . ALA B 1 204 ? 32.623 34.143 35.521 1.00 5.53 204 ALA B CA 1
ATOM 4150 C C . ALA B 1 204 ? 31.635 33.792 34.421 1.00 6.38 204 ALA B C 1
ATOM 4151 O O . ALA B 1 204 ? 31.700 32.735 33.795 1.00 6.79 204 ALA B O 1
ATOM 4153 N N . ALA B 1 205 ? 30.693 34.705 34.202 1.00 6.48 205 ALA B N 1
ATOM 4154 C CA . ALA B 1 205 ? 29.546 34.409 33.344 1.00 7.31 205 ALA B CA 1
ATOM 4155 C C . ALA B 1 205 ? 29.783 34.593 31.832 1.00 7.41 205 ALA B C 1
ATOM 4156 O O . ALA B 1 205 ? 28.835 34.557 31.044 1.00 7.81 205 ALA B O 1
ATOM 4158 N N . GLY B 1 206 ? 31.035 34.811 31.434 1.00 6.71 206 GLY B N 1
ATOM 4159 C CA . GLY B 1 206 ? 31.401 34.794 30.008 1.00 7.07 206 GLY B CA 1
ATOM 4160 C C . GLY B 1 206 ? 30.782 35.911 29.184 1.00 7.33 206 GLY B C 1
ATOM 4161 O O . GLY B 1 206 ? 30.941 37.095 29.497 1.00 7.81 206 GLY B O 1
ATOM 4162 N N . LEU B 1 207 ? 30.106 35.529 28.107 1.00 7.07 207 LEU B N 1
ATOM 4163 C CA . LEU B 1 207 ? 29.416 36.489 27.253 1.00 7.19 207 LEU B CA 1
ATOM 4164 C C . LEU B 1 207 ? 28.507 37.426 28.039 1.00 7.85 207 LEU B C 1
ATOM 4165 O O . LEU B 1 207 ? 28.238 38.540 27.606 1.00 8.60 207 LEU B O 1
ATOM 4170 N N . HIS B 1 208 ? 28.013 36.956 29.178 1.00 7.40 208 HIS B N 1
ATOM 4171 C CA . HIS B 1 208 ? 27.019 37.732 29.938 1.00 8.57 208 HIS B CA 1
ATOM 4172 C C . HIS B 1 208 ? 27.579 38.338 31.213 1.00 7.35 208 HIS B C 1
ATOM 4173 O O . HIS B 1 208 ? 26.809 38.835 32.037 1.00 7.11 208 HIS B O 1
ATOM 4180 N N . ALA B 1 209 ? 28.901 38.301 31.394 1.00 6.29 209 ALA B N 1
ATOM 4181 C CA . ALA B 1 209 ? 29.455 38.804 32.654 1.00 6.30 209 ALA B CA 1
ATOM 4182 C C . ALA B 1 209 ? 29.159 40.292 32.913 1.00 6.31 209 ALA B C 1
ATOM 4183 O O . ALA B 1 209 ? 28.782 40.663 34.028 1.00 6.11 209 ALA B O 1
ATOM 4185 N N . PRO B 1 210 ? 29.316 41.148 31.892 1.00 7.06 210 PRO B N 1
ATOM 4186 C CA . PRO B 1 210 ? 29.058 42.569 32.173 1.00 7.06 210 PRO B CA 1
ATOM 4187 C C . PRO B 1 210 ? 27.576 42.819 32.476 1.00 7.99 210 PRO B C 1
ATOM 4188 O O . PRO B 1 210 ? 27.248 43.545 33.432 1.00 7.81 210 PRO B O 1
ATOM 4192 N N . GLY B 1 211 ? 26.693 42.241 31.667 1.00 7.71 211 GLY B N 1
ATOM 4193 C CA . GLY B 1 211 ? 25.254 42.347 31.912 1.00 7.72 211 GLY B CA 1
ATOM 4194 C C . GLY B 1 211 ? 24.837 41.846 33.274 1.00 8.27 211 GLY B C 1
ATOM 4195 O O . GLY B 1 211 ? 23.974 42.429 33.958 1.00 7.26 211 GLY B O 1
ATOM 4196 N N . LEU B 1 212 ? 25.471 40.765 33.701 1.00 7.32 212 LEU B N 1
ATOM 4197 C CA . LEU B 1 212 ? 25.167 40.205 35.003 1.00 7.19 212 LEU B CA 1
ATOM 4198 C C . LEU B 1 212 ? 25.637 41.117 36.124 1.00 7.43 212 LEU B C 1
ATOM 4199 O O . LEU B 1 212 ? 24.934 41.296 37.113 1.00 7.46 212 LEU B O 1
ATOM 4204 N N . ALA B 1 213 ? 26.821 41.698 35.964 1.00 7.85 213 ALA B N 1
ATOM 4205 C CA . ALA B 1 213 ? 27.317 42.663 36.945 1.00 7.72 213 ALA B CA 1
ATOM 4206 C C . ALA B 1 213 ? 26.324 43.820 37.107 1.00 8.47 213 ALA B C 1
ATOM 4207 O O . ALA B 1 213 ? 26.104 44.306 38.219 1.00 8.39 213 ALA B O 1
ATOM 4209 N N . ARG B 1 214 ? 25.748 44.238 35.998 1.00 8.75 214 ARG B N 1
ATOM 4210 C CA . ARG B 1 214 ? 24.764 45.309 36.049 1.00 9.79 214 ARG B CA 1
ATOM 4211 C C . ARG B 1 214 ? 23.471 44.914 36.784 1.00 9.78 214 ARG B C 1
ATOM 4212 O O . ARG B 1 214 ? 22.740 45.760 37.187 1.00 10.96 214 ARG B O 1
ATOM 4220 N N . ARG B 1 215 ? 23.222 43.627 36.873 1.00 9.20 215 ARG B N 1
ATOM 4221 C CA . ARG B 1 215 ? 22.070 43.099 37.614 1.00 9.26 215 ARG B CA 1
ATOM 4222 C C . ARG B 1 215 ? 22.371 42.855 39.094 1.00 9.89 215 ARG B C 1
ATOM 4223 O O . ARG B 1 215 ? 21.519 42.361 39.826 1.00 11.42 215 ARG B O 1
ATOM 4231 N N . ILE B 1 216 ? 23.567 43.216 39.542 1.00 9.42 216 ILE B N 1
ATOM 4232 C CA . ILE B 1 216 ? 23.886 43.110 40.964 1.00 9.85 216 ILE B CA 1
ATOM 4233 C C . ILE B 1 216 ? 23.924 44.504 41.567 1.00 9.85 216 ILE B C 1
ATOM 4234 O O . ILE B 1 216 ? 24.844 45.270 41.300 1.00 10.18 216 ILE B O 1
ATOM 4239 N N . GLU B 1 217 ? 22.928 44.845 42.379 1.00 10.47 217 GLU B N 1
ATOM 4240 C CA . GLU B 1 217 ? 22.895 46.179 42.971 1.00 12.17 217 GLU B CA 1
ATOM 4241 C C . GLU B 1 217 ? 24.107 46.358 43.870 1.00 11.97 217 GLU B C 1
ATOM 4242 O O . GLU B 1 217 ? 24.422 45.480 44.678 1.00 12.63 217 GLU B O 1
ATOM 4248 N N . GLY B 1 218 ? 24.787 47.492 43.745 1.00 11.93 218 GLY B N 1
ATOM 4249 C CA . GLY B 1 218 ? 25.956 47.746 44.571 1.00 12.04 218 GLY B CA 1
ATOM 4250 C C . GLY B 1 218 ? 27.272 47.632 43.824 1.00 12.14 218 GLY B C 1
ATOM 4251 O O . GLY B 1 218 ? 28.297 48.134 44.282 1.00 12.98 218 GLY B O 1
ATOM 4252 N N . ILE B 1 219 ? 27.272 46.971 42.674 1.00 11.98 219 ILE B N 1
ATOM 4253 C CA . ILE B 1 219 ? 28.467 46.990 41.843 1.00 11.26 219 ILE B CA 1
ATOM 4254 C C . ILE B 1 219 ? 28.501 48.313 41.072 1.00 11.42 219 ILE B C 1
ATOM 4255 O O . ILE B 1 219 ? 27.585 48.595 40.316 1.00 11.37 219 ILE B O 1
ATOM 4260 N N . PRO B 1 220 ? 29.542 49.145 41.276 1.00 11.68 220 PRO B N 1
ATOM 4261 C CA . PRO B 1 220 ? 29.550 50.476 40.644 1.00 12.35 220 PRO B CA 1
ATOM 4262 C C . PRO B 1 220 ? 29.329 50.406 39.139 1.00 13.25 220 PRO B C 1
ATOM 4263 O O . PRO B 1 220 ? 30.061 49.719 38.433 1.00 12.51 220 PRO B O 1
ATOM 4267 N N . ARG B 1 221 ? 28.314 51.113 38.658 1.00 14.20 221 ARG B N 1
ATOM 4268 C CA . ARG B 1 221 ? 27.952 51.046 37.252 1.00 15.71 221 ARG B CA 1
ATOM 4269 C C . ARG B 1 221 ? 29.042 51.559 36.314 1.00 15.92 221 ARG B C 1
ATOM 4270 O O . ARG B 1 221 ? 29.186 51.069 35.195 1.00 15.00 221 ARG B O 1
ATOM 4278 N N . ASP B 1 222 ? 29.821 52.542 36.758 1.00 16.82 222 ASP B N 1
ATOM 4279 C CA . ASP B 1 222 ? 30.874 53.064 35.886 1.00 18.45 222 ASP B CA 1
ATOM 4280 C C . ASP B 1 222 ? 32.011 52.036 35.691 1.00 18.04 222 ASP B C 1
ATOM 4281 O O . ASP B 1 222 ? 32.778 52.132 34.726 1.00 20.64 222 ASP B O 1
ATOM 4286 N N . SER B 1 223 ? 32.099 51.065 36.594 1.00 16.77 223 SER B N 1
ATOM 4287 C CA . SER B 1 223 ? 33.155 50.031 36.597 1.00 16.08 223 SER B CA 1
ATOM 4288 C C . SER B 1 223 ? 32.895 48.966 35.516 1.00 14.37 223 SER B C 1
ATOM 4289 O O . SER B 1 223 ? 33.803 48.242 35.106 1.00 14.78 223 SER B O 1
ATOM 4292 N N . ILE B 1 224 ? 31.658 48.884 35.051 1.00 11.91 224 ILE B N 1
ATOM 4293 C CA . ILE B 1 224 ? 31.237 47.723 34.252 1.00 10.67 224 ILE B CA 1
ATOM 4294 C C . ILE B 1 224 ? 31.319 48.065 32.770 1.00 10.16 224 ILE B C 1
ATOM 4295 O O . ILE B 1 224 ? 30.689 49.042 32.308 1.00 10.03 224 ILE B O 1
ATOM 4300 N N . PRO B 1 225 ? 32.097 47.285 31.997 1.00 9.60 225 PRO B N 1
ATOM 4301 C CA . PRO B 1 225 ? 32.252 47.638 30.587 1.00 8.65 225 PRO B CA 1
ATOM 4302 C C . PRO B 1 225 ? 31.003 47.261 29.777 1.00 8.74 225 PRO B C 1
ATOM 4303 O O . PRO B 1 225 ? 30.142 46.526 30.279 1.00 8.32 225 PRO B O 1
ATOM 4307 N N . PRO B 1 226 ? 30.881 47.800 28.555 1.00 9.31 226 PRO B N 1
ATOM 4308 C CA . PRO B 1 226 ? 29.810 47.388 27.648 1.00 9.73 226 PRO B CA 1
ATOM 4309 C C . PRO B 1 226 ? 30.015 45.931 27.276 1.00 9.93 226 PRO B C 1
ATOM 4310 O O . PRO B 1 226 ? 31.135 45.415 27.381 1.00 9.92 226 PRO B O 1
ATOM 4314 N N . GLU B 1 227 ? 28.941 45.262 26.874 1.00 9.57 227 GLU B N 1
ATOM 4315 C CA . GLU B 1 227 ? 28.994 43.849 26.545 1.00 9.96 227 GLU B CA 1
ATOM 4316 C C . GLU B 1 227 ? 28.768 43.711 25.041 1.00 10.30 227 GLU B C 1
ATOM 4317 O O . GLU B 1 227 ? 27.670 43.986 24.547 1.00 10.32 227 GLU B O 1
ATOM 4323 N N . TYR B 1 228 ? 29.822 43.352 24.304 1.00 9.33 228 TYR B N 1
ATOM 4324 C CA . TYR B 1 228 ? 29.700 43.156 22.865 1.00 8.23 228 TYR B CA 1
ATOM 4325 C C . TYR B 1 228 ? 29.843 41.674 22.528 1.00 8.69 228 TYR B C 1
ATOM 4326 O O . TYR B 1 228 ? 30.276 40.868 23.362 1.00 8.47 228 TYR B O 1
ATOM 4335 N N . LEU B 1 229 ? 29.451 41.324 21.312 1.00 8.41 229 LEU B N 1
ATOM 4336 C CA . LEU B 1 229 ? 29.493 39.935 20.860 1.00 7.94 229 LEU B CA 1
ATOM 4337 C C . LEU B 1 229 ? 30.180 39.875 19.512 1.00 8.52 229 LEU B C 1
ATOM 4338 O O . LEU B 1 229 ? 29.781 40.559 18.579 1.00 8.87 229 LEU B O 1
ATOM 4343 N N . CYS B 1 230 ? 31.219 39.055 19.405 1.00 8.02 230 CYS B N 1
ATOM 4344 C CA . CYS B 1 230 ? 31.922 38.940 18.136 1.00 8.02 230 CYS B CA 1
ATOM 4345 C C . CYS B 1 230 ? 31.980 37.475 17.741 1.00 7.67 230 CYS B C 1
ATOM 4346 O O . CYS B 1 230 ? 32.809 36.706 18.243 1.00 7.86 230 CYS B O 1
ATOM 4349 N N . LYS B 1 231 ? 31.084 37.096 16.839 1.00 7.69 231 LYS B N 1
ATOM 4350 C CA . LYS B 1 231 ? 30.936 35.722 16.407 1.00 7.53 231 LYS B CA 1
ATOM 4351 C C . LYS B 1 231 ? 32.060 35.299 15.461 1.00 7.98 231 LYS B C 1
ATOM 4352 O O . LYS B 1 231 ? 32.671 36.130 14.797 1.00 7.49 231 LYS B O 1
ATOM 4358 N N . GLY B 1 232 ? 32.339 34.000 15.434 1.00 8.32 232 GLY B N 1
ATOM 4359 C CA . GLY B 1 232 ? 33.344 33.456 14.532 1.00 8.88 232 GLY B CA 1
ATOM 4360 C C . GLY B 1 232 ? 32.803 32.157 13.972 1.00 8.72 232 GLY B C 1
ATOM 4361 O O . GLY B 1 232 ? 32.267 31.340 14.721 1.00 9.32 232 GLY B O 1
ATOM 4362 N N . SER B 1 233 ? 32.941 31.972 12.659 1.00 9.14 233 SER B N 1
ATOM 4363 C CA . SER B 1 233 ? 32.492 30.751 12.001 1.00 9.52 233 SER B CA 1
ATOM 4364 C C . SER B 1 233 ? 33.664 29.862 11.565 1.00 10.18 233 SER B C 1
ATOM 4365 O O . SER B 1 233 ? 34.715 30.367 11.140 1.00 9.35 233 SER B O 1
ATOM 4368 N N . TYR B 1 234 ? 33.461 28.542 11.672 1.00 10.32 234 TYR B N 1
ATOM 4369 C CA . TYR B 1 234 ? 34.448 27.548 11.254 1.00 11.24 234 TYR B CA 1
ATOM 4370 C C . TYR B 1 234 ? 33.875 26.660 10.169 1.00 11.74 234 TYR B C 1
ATOM 4371 O O . TYR B 1 234 ? 32.682 26.335 10.176 1.00 12.64 234 TYR B O 1
ATOM 4380 N N . PHE B 1 235 ? 34.742 26.223 9.265 1.00 11.74 235 PHE B N 1
ATOM 4381 C CA . PHE B 1 235 ? 34.356 25.245 8.254 1.00 12.67 235 PHE B CA 1
ATOM 4382 C C . PHE B 1 235 ? 35.319 24.070 8.301 1.00 13.12 235 PHE B C 1
ATOM 4383 O O . PHE B 1 235 ? 36.478 24.231 8.648 1.00 14.19 235 PHE B O 1
ATOM 4391 N N . THR B 1 236 ? 34.822 22.872 8.023 1.00 13.57 236 THR B N 1
ATOM 4392 C CA . THR B 1 236 ? 35.657 21.698 8.213 1.00 13.58 236 THR B CA 1
ATOM 4393 C C . THR B 1 236 ? 36.103 21.133 6.872 1.00 13.68 236 THR B C 1
ATOM 4394 O O . THR B 1 236 ? 35.502 21.404 5.829 1.00 13.08 236 THR B O 1
ATOM 4398 N N . LEU B 1 237 ? 37.159 20.336 6.919 1.00 12.89 237 LEU B N 1
ATOM 4399 C CA . LEU B 1 237 ? 37.663 19.657 5.731 1.00 13.44 237 LEU B CA 1
ATOM 4400 C C . LEU B 1 237 ? 37.513 18.149 5.922 1.00 13.71 237 LEU B C 1
ATOM 4401 O O . LEU B 1 237 ? 38.165 17.562 6.777 1.00 13.76 237 LEU B O 1
ATOM 4406 N N . ALA B 1 238 ? 36.639 17.525 5.140 1.00 14.56 238 ALA B N 1
ATOM 4407 C CA . ALA B 1 238 ? 36.474 16.081 5.210 1.00 15.32 238 ALA B CA 1
ATOM 4408 C C . ALA B 1 238 ? 37.742 15.378 4.770 1.00 16.05 238 ALA B C 1
ATOM 4409 O O . ALA B 1 238 ? 38.469 15.845 3.887 1.00 15.99 238 ALA B O 1
ATOM 4411 N N . GLY B 1 239 ? 38.003 14.235 5.381 1.00 16.70 239 GLY B N 1
ATOM 4412 C CA . GLY B 1 239 ? 39.148 13.431 4.990 1.00 17.38 239 GLY B CA 1
ATOM 4413 C C . GLY B 1 239 ? 40.514 13.863 5.490 1.00 17.84 239 GLY B C 1
ATOM 4414 O O . GLY B 1 239 ? 40.651 14.492 6.542 1.00 17.37 239 GLY B O 1
ATOM 4415 N N . ARG B 1 240 ? 41.540 13.494 4.729 1.00 18.03 240 ARG B N 1
ATOM 4416 C CA . ARG B 1 240 ? 42.934 13.710 5.132 1.00 18.75 240 ARG B CA 1
ATOM 4417 C C . ARG B 1 240 ? 43.292 15.181 5.257 1.00 17.91 240 ARG B C 1
ATOM 4418 O O . ARG B 1 240 ? 43.136 15.938 4.304 1.00 18.05 240 ARG B O 1
ATOM 4426 N N . ALA B 1 241 ? 43.817 15.586 6.411 1.00 17.54 241 ALA B N 1
ATOM 4427 C CA . ALA B 1 241 ? 44.287 16.965 6.570 1.00 16.63 241 ALA B CA 1
ATOM 4428 C C . ALA B 1 241 ? 45.585 17.195 5.802 1.00 16.31 241 ALA B C 1
ATOM 4429 O O . ALA B 1 241 ? 46.446 16.306 5.763 1.00 16.33 241 ALA B O 1
ATOM 4431 N N . PRO B 1 242 ? 45.744 18.392 5.202 1.00 15.62 242 PRO B N 1
ATOM 4432 C CA . PRO B 1 242 ? 46.919 18.669 4.387 1.00 15.05 242 PRO B CA 1
ATOM 4433 C C . PRO B 1 242 ? 48.185 18.961 5.173 1.00 14.76 242 PRO B C 1
ATOM 4434 O O . PRO B 1 242 ? 49.274 18.858 4.609 1.00 15.36 242 PRO B O 1
ATOM 4438 N N . PHE B 1 243 ? 48.048 19.327 6.451 1.00 14.12 243 PHE B N 1
ATOM 4439 C CA . PHE B 1 243 ? 49.170 19.780 7.259 1.00 13.70 243 PHE B CA 1
ATOM 4440 C C . PHE B 1 243 ? 49.190 19.028 8.581 1.00 13.23 243 PHE B C 1
ATOM 4441 O O . PHE B 1 243 ? 48.147 18.538 9.034 1.00 14.28 243 PHE B O 1
ATOM 4449 N N . SER B 1 244 ? 50.373 18.930 9.185 1.00 13.41 244 SER B N 1
ATOM 4450 C CA . SER B 1 244 ? 50.512 18.214 10.455 1.00 13.84 244 SER B CA 1
ATOM 4451 C C . SER B 1 244 ? 50.693 19.186 11.629 1.00 13.39 244 SER B C 1
ATOM 4452 O O . SER B 1 244 ? 50.717 18.773 12.790 1.00 14.06 244 SER B O 1
ATOM 4455 N N . ARG B 1 245 ? 50.813 20.472 11.315 1.00 12.83 245 ARG B N 1
ATOM 4456 C CA . ARG B 1 245 ? 50.900 21.516 12.336 1.00 11.50 245 ARG B CA 1
ATOM 4457 C C . ARG B 1 245 ? 49.781 22.503 12.085 1.00 10.96 245 ARG B C 1
ATOM 4458 O O . ARG B 1 245 ? 49.193 22.514 11.007 1.00 10.91 245 ARG B O 1
ATOM 4466 N N . LEU B 1 246 ? 49.498 23.347 13.069 1.00 9.97 246 LEU B N 1
ATOM 4467 C CA . LEU B 1 246 ? 48.566 24.450 12.823 1.00 9.23 246 LEU B CA 1
ATOM 4468 C C . LEU B 1 246 ? 49.218 25.457 11.892 1.00 9.41 246 LEU B C 1
ATOM 4469 O O . LEU B 1 246 ? 50.441 25.647 11.936 1.00 9.58 246 LEU B O 1
ATOM 4474 N N . ILE B 1 247 ? 48.407 26.139 11.074 1.00 9.04 247 ILE B N 1
ATOM 4475 C CA . ILE B 1 247 ? 48.941 27.143 10.159 1.00 9.83 247 ILE B CA 1
ATOM 4476 C C . ILE B 1 247 ? 48.197 28.443 10.372 1.00 10.58 247 ILE B C 1
ATOM 4477 O O . ILE B 1 247 ? 46.972 28.481 10.242 1.00 10.89 247 ILE B O 1
ATOM 4482 N N . TYR B 1 248 ? 48.930 29.489 10.735 1.00 11.16 248 TYR B N 1
ATOM 4483 C CA . TYR B 1 248 ? 48.336 30.818 10.904 1.00 11.87 248 TYR B CA 1
ATOM 4484 C C . TYR B 1 248 ? 49.006 31.787 9.935 1.00 12.84 248 TYR B C 1
ATOM 4485 O O . TYR B 1 248 ? 50.231 31.844 9.848 1.00 12.51 248 TYR B O 1
ATOM 4494 N N . PRO B 1 249 ? 48.215 32.580 9.215 1.00 13.26 249 PRO B N 1
ATOM 4495 C CA . PRO B 1 249 ? 48.834 33.659 8.448 1.00 14.38 249 P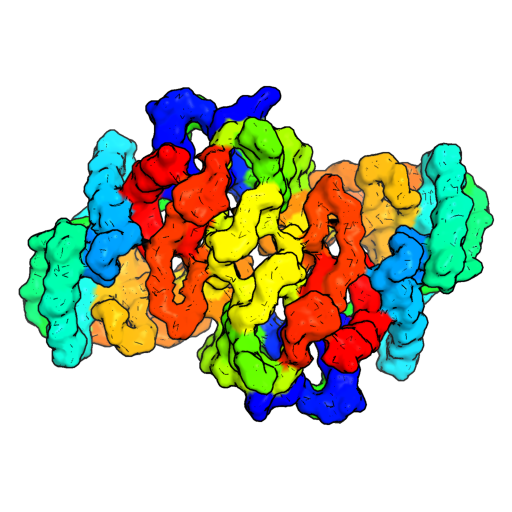RO B CA 1
ATOM 4496 C C . PRO B 1 249 ? 49.330 34.742 9.405 1.00 15.15 249 PRO B C 1
ATOM 4497 O O . PRO B 1 249 ? 48.970 34.738 10.571 1.00 15.02 249 PRO B O 1
ATOM 4501 N N . VAL B 1 250 ? 50.166 35.656 8.939 1.00 17.30 250 VAL B N 1
ATOM 4502 C CA . VAL B 1 250 ? 50.669 36.686 9.840 1.00 19.27 250 VAL B CA 1
ATOM 4503 C C . VAL B 1 250 ? 49.508 37.590 10.260 1.00 21.91 250 VAL B C 1
ATOM 4504 O O . VAL B 1 250 ? 48.542 37.726 9.517 1.00 21.98 250 VAL B O 1
ATOM 4508 N N . PRO B 1 251 ? 49.589 38.184 11.464 1.00 24.23 251 PRO B N 1
ATOM 4509 C CA . PRO B 1 251 ? 48.519 39.027 11.981 1.00 26.44 251 PRO B CA 1
ATOM 4510 C C . PRO B 1 251 ? 48.121 40.112 10.995 1.00 28.23 251 PRO B C 1
ATOM 4511 O O . PRO B 1 251 ? 46.935 40.284 10.697 1.00 29.09 251 PRO B O 1
ATOM 4515 N N . GLN B 1 252 ? 49.106 40.849 10.499 1.00 30.05 252 GLN B N 1
ATOM 4516 C CA . GLN B 1 252 ? 48.805 41.993 9.648 1.00 31.87 252 GLN B CA 1
ATOM 4517 C C . GLN B 1 252 ? 48.456 41.553 8.237 1.00 32.53 252 GLN B C 1
ATOM 4518 O O . GLN B 1 252 ? 48.502 42.357 7.299 1.00 33.05 252 GLN B O 1
ATOM 4524 N N . HIS B 1 253 ? 48.109 40.275 8.084 1.00 33.08 253 HIS B N 1
ATOM 4525 C CA . HIS B 1 253 ? 47.665 39.782 6.784 1.00 33.11 253 HIS B CA 1
ATOM 4526 C C . HIS B 1 253 ? 46.458 40.600 6.356 1.00 32.79 253 HIS B C 1
ATOM 4527 O O . HIS B 1 253 ? 45.571 40.882 7.168 1.00 33.02 253 HIS B O 1
ATOM 4534 N N . ALA B 1 254 ? 46.447 40.989 5.084 1.00 32.20 254 ALA B N 1
ATOM 4535 C CA . ALA B 1 254 ? 45.419 41.874 4.544 1.00 31.24 254 ALA B CA 1
ATOM 4536 C C . ALA B 1 254 ? 44.073 41.176 4.427 1.00 30.58 254 ALA B C 1
ATOM 4537 O O . ALA B 1 254 ? 43.955 40.115 3.798 1.00 30.53 254 ALA B O 1
ATOM 4539 N N . GLY B 1 255 ? 43.060 41.798 5.029 1.00 29.58 255 GLY B N 1
ATOM 4540 C CA . GLY B 1 255 ? 41.696 41.285 5.005 1.00 27.50 255 GLY B CA 1
ATOM 4541 C C . GLY B 1 255 ? 41.517 40.163 6.004 1.00 25.91 255 GLY B C 1
ATOM 4542 O O . GLY B 1 255 ? 42.007 40.235 7.134 1.00 26.54 255 GLY B O 1
ATOM 4543 N N . LEU B 1 256 ? 40.824 39.115 5.584 1.00 23.65 256 LEU B N 1
ATOM 4544 C CA . LEU B 1 256 ? 40.549 37.999 6.458 1.00 21.83 256 LEU B CA 1
ATOM 4545 C C . LEU B 1 256 ? 41.766 37.082 6.541 1.00 20.15 256 LEU B C 1
ATOM 4546 O O . LEU B 1 256 ? 42.323 36.688 5.524 1.00 20.10 256 LEU B O 1
ATOM 4551 N N . GLY B 1 257 ? 42.188 36.762 7.754 1.00 19.11 257 GLY B N 1
ATOM 4552 C CA . GLY B 1 257 ? 43.227 35.754 7.938 1.00 17.09 257 GLY B CA 1
ATOM 4553 C C . GLY B 1 257 ? 42.533 34.496 8.401 1.00 16.01 257 GLY B C 1
ATOM 4554 O O . GLY B 1 257 ? 41.866 34.505 9.449 1.00 16.93 257 GLY B O 1
ATOM 4555 N N . VAL B 1 258 ? 42.671 33.411 7.643 1.00 13.42 258 VAL B N 1
ATOM 4556 C CA . VAL B 1 258 ? 42.024 32.160 8.014 1.00 11.96 258 VAL B CA 1
ATOM 4557 C C . VAL B 1 258 ? 43.022 31.191 8.643 1.00 11.21 258 VAL B C 1
ATOM 4558 O O . VAL B 1 258 ? 43.996 30.825 8.011 1.00 11.53 258 VAL B O 1
ATOM 4562 N N . HIS B 1 259 ? 42.783 30.801 9.889 1.00 10.79 259 HIS B N 1
ATOM 4563 C CA . HIS B 1 259 ? 43.643 29.815 10.540 1.00 10.71 259 HIS B CA 1
ATOM 4564 C C . HIS B 1 259 ? 43.265 28.427 10.066 1.00 11.04 259 HIS B C 1
ATOM 4565 O O . HIS B 1 259 ? 42.093 28.140 9.844 1.00 10.99 259 HIS B O 1
ATOM 4572 N N . LEU B 1 260 ? 44.252 27.543 9.944 1.00 11.15 260 LEU B N 1
ATOM 4573 C CA . LEU B 1 260 ? 43.970 26.141 9.709 1.00 12.71 260 LEU B CA 1
ATOM 4574 C C . LEU B 1 260 ? 44.383 25.409 10.974 1.00 13.13 260 LEU B C 1
ATOM 4575 O O . LEU B 1 260 ? 45.563 25.404 11.350 1.00 14.47 260 LEU B O 1
ATOM 4580 N N . THR B 1 261 ? 43.420 24.842 11.675 1.00 12.12 261 THR B N 1
ATOM 4581 C CA . THR B 1 261 ? 43.772 24.115 12.873 1.00 12.94 261 THR B CA 1
ATOM 4582 C C . THR B 1 261 ? 43.353 22.651 12.764 1.00 12.92 261 THR B C 1
ATOM 4583 O O . THR B 1 261 ? 42.654 22.253 11.821 1.00 12.50 261 THR B O 1
ATOM 4587 N N . LEU B 1 262 ? 43.833 21.848 13.705 1.00 12.31 262 LEU B N 1
ATOM 4588 C CA . LEU B 1 262 ? 43.601 20.419 13.684 1.00 12.98 262 LEU B CA 1
ATOM 4589 C C . LEU B 1 262 ? 42.926 20.033 14.971 1.00 13.03 262 LEU B C 1
ATOM 4590 O O . LEU B 1 262 ? 43.165 20.662 15.994 1.00 12.75 262 LEU B O 1
ATOM 4595 N N . ASP B 1 263 ? 42.083 19.008 14.934 1.00 13.59 263 ASP B N 1
ATOM 4596 C CA . ASP B 1 263 ? 41.543 18.450 16.170 1.00 14.69 263 ASP B CA 1
ATOM 4597 C C . ASP B 1 263 ? 42.356 17.214 16.564 1.00 14.88 263 ASP B C 1
ATOM 4598 O O . ASP B 1 263 ? 43.297 16.838 15.858 1.00 14.79 263 ASP B O 1
ATOM 4603 N N . LEU B 1 264 ? 42.052 16.610 17.708 1.00 15.21 264 LEU B N 1
ATOM 4604 C CA . LEU B 1 264 ? 42.902 15.508 18.190 1.00 15.91 264 LEU B CA 1
ATOM 4605 C C . LEU B 1 264 ? 42.771 14.274 17.317 1.00 16.34 264 LEU B C 1
ATOM 4606 O O . LEU B 1 264 ? 43.671 13.436 17.284 1.00 16.83 264 LEU B O 1
ATOM 4611 N N . GLY B 1 265 ? 41.658 14.179 16.602 1.00 17.12 265 GLY B N 1
ATOM 4612 C CA . GLY B 1 265 ? 41.461 13.098 15.633 1.00 17.34 265 GLY B CA 1
ATOM 4613 C C . GLY B 1 265 ? 42.179 13.293 14.307 1.00 17.32 265 GLY B C 1
ATOM 4614 O O . GLY B 1 265 ? 42.123 12.422 13.427 1.00 18.13 265 GLY B O 1
ATOM 4615 N N . GLY B 1 266 ? 42.855 14.431 14.148 1.00 16.55 266 GLY B N 1
ATOM 4616 C CA . GLY B 1 266 ? 43.603 14.730 12.926 1.00 16.74 266 GLY B CA 1
ATOM 4617 C C . GLY B 1 266 ? 42.849 15.437 11.807 1.00 16.24 266 GLY B C 1
ATOM 4618 O O . GLY B 1 266 ? 43.389 15.627 10.708 1.00 17.00 266 GLY B O 1
ATOM 4619 N N . GLN B 1 267 ? 41.602 15.823 12.060 1.00 16.20 267 GLN B N 1
ATOM 4620 C CA . GLN B 1 267 ? 40.820 16.523 11.026 1.00 15.84 267 GLN B CA 1
ATOM 4621 C C . GLN B 1 267 ? 41.069 18.025 11.042 1.00 15.26 267 GLN B C 1
ATOM 4622 O O . GLN B 1 267 ? 41.198 18.622 12.111 1.00 15.99 267 GLN B O 1
ATOM 4628 N N . ALA B 1 268 ? 41.147 18.627 9.861 1.00 13.43 268 ALA B N 1
ATOM 4629 C CA . ALA B 1 268 ? 41.430 20.056 9.743 1.00 12.56 268 ALA B CA 1
ATOM 4630 C C . ALA B 1 268 ? 40.153 20.897 9.770 1.00 11.96 268 ALA B C 1
ATOM 4631 O O . ALA B 1 268 ? 39.091 20.462 9.317 1.00 12.08 268 ALA B O 1
ATOM 4633 N N . LYS B 1 269 ? 40.255 22.104 10.309 1.00 11.40 269 LYS B N 1
ATOM 4634 C CA . LYS B 1 269 ? 39.156 23.046 10.190 1.00 10.87 269 LYS B CA 1
ATOM 4635 C C . LYS B 1 269 ? 39.726 24.416 9.939 1.00 10.14 269 LYS B C 1
ATOM 4636 O O . LYS B 1 269 ? 40.898 24.692 10.213 1.00 10.26 269 LYS B O 1
ATOM 4642 N N . PHE B 1 270 ? 38.896 25.271 9.378 1.00 9.10 270 PHE B N 1
ATOM 4643 C CA . PHE B 1 270 ? 39.347 26.582 8.955 1.00 9.31 270 PHE B CA 1
ATOM 4644 C C . PHE B 1 270 ? 38.532 27.631 9.676 1.00 8.75 270 PHE B C 1
ATOM 4645 O O . PHE B 1 270 ? 37.321 27.479 9.816 1.00 9.07 270 PHE B O 1
ATOM 4653 N N . GLY B 1 271 ? 39.203 28.679 10.142 1.00 8.85 271 GLY B N 1
ATOM 4654 C CA . GLY B 1 271 ? 38.511 29.736 10.866 1.00 9.46 271 GLY B CA 1
ATOM 4655 C C . GLY B 1 271 ? 39.130 29.947 12.230 1.00 10.24 271 GLY B C 1
ATOM 4656 O O . GLY B 1 271 ? 40.154 29.356 12.552 1.00 9.65 271 GLY B O 1
ATOM 4657 N N . PRO B 1 272 ? 38.487 30.762 13.072 1.00 10.49 272 PRO B N 1
ATOM 4658 C CA . PRO B 1 272 ? 37.185 31.379 12.851 1.00 10.59 272 PRO B CA 1
ATOM 4659 C C . PRO B 1 272 ? 37.291 32.727 12.175 1.00 10.54 272 PRO B C 1
ATOM 4660 O O . PRO B 1 272 ? 38.343 33.359 12.236 1.00 10.93 272 PRO B O 1
ATOM 4664 N N . ASP B 1 273 ? 36.208 33.168 11.533 1.00 10.72 273 ASP B N 1
ATOM 4665 C CA . ASP B 1 273 ? 36.173 34.534 11.003 1.00 10.63 273 ASP B CA 1
ATOM 4666 C C . ASP B 1 273 ? 35.703 35.516 12.073 1.00 10.67 273 ASP B C 1
ATOM 4667 O O . ASP B 1 273 ? 35.662 35.169 13.254 1.00 10.20 273 ASP B O 1
ATOM 4672 N N . THR B 1 274 ? 35.357 36.738 11.672 1.00 10.55 274 THR B N 1
ATOM 4673 C CA . THR B 1 274 ? 34.925 37.752 12.640 1.00 11.46 274 THR B CA 1
ATOM 4674 C C . THR B 1 274 ? 33.651 38.436 12.164 1.00 10.93 274 THR B C 1
ATOM 4675 O O . THR B 1 274 ? 33.586 38.931 11.040 1.00 11.07 274 THR B O 1
ATOM 4679 N N . GLU B 1 275 ? 32.645 38.474 13.030 1.00 10.10 275 GLU B N 1
ATOM 4680 C CA . GLU B 1 275 ? 31.345 39.011 12.663 1.00 10.15 275 GLU B CA 1
ATOM 4681 C C . GLU B 1 275 ? 30.709 39.570 13.930 1.00 9.50 275 GLU B C 1
ATOM 4682 O O . GLU B 1 275 ? 30.329 38.808 14.814 1.00 9.38 275 GLU B O 1
ATOM 4688 N N . TRP B 1 276 ? 30.587 40.895 14.025 1.00 8.47 276 TRP B N 1
ATOM 4689 C CA . TRP B 1 276 ? 30.024 41.482 15.233 1.00 8.57 276 TRP B CA 1
ATOM 4690 C C . TRP B 1 276 ? 28.504 41.392 15.142 1.00 8.79 276 TRP B C 1
ATOM 4691 O O . TRP B 1 276 ? 27.922 41.741 14.110 1.00 9.75 276 TRP B O 1
ATOM 4702 N N . ILE B 1 277 ? 27.863 40.919 16.203 1.00 8.41 277 ILE B N 1
ATOM 4703 C CA . ILE B 1 277 ? 26.424 40.648 16.159 1.00 8.91 277 ILE B CA 1
ATOM 4704 C C . ILE B 1 277 ? 25.715 41.223 17.375 1.00 8.93 277 ILE B C 1
ATOM 4705 O O . ILE B 1 277 ? 26.358 41.614 18.350 1.00 8.52 277 ILE B O 1
ATOM 4710 N N . ALA B 1 278 ? 24.390 41.256 17.287 1.00 9.97 278 ALA B N 1
ATOM 4711 C CA . ALA B 1 278 ? 23.536 41.919 18.280 1.00 10.59 278 ALA B CA 1
ATOM 4712 C C . ALA B 1 278 ? 23.026 41.001 19.368 1.00 11.63 278 ALA B C 1
ATOM 4713 O O . ALA B 1 278 ? 22.731 41.452 20.478 1.00 11.65 278 ALA B O 1
ATOM 4715 N N . THR B 1 279 ? 22.884 39.725 19.037 1.00 12.53 279 THR B N 1
ATOM 4716 C CA . THR B 1 279 ? 22.268 38.755 19.920 1.00 14.25 279 THR B CA 1
ATOM 4717 C C . THR B 1 279 ? 23.039 37.453 19.841 1.00 14.61 279 THR B C 1
ATOM 4718 O O . THR B 1 279 ? 23.798 37.240 18.902 1.00 15.00 279 THR B O 1
ATOM 4722 N N . GLU B 1 280 ? 22.829 36.584 20.822 1.00 14.57 280 GLU B N 1
ATOM 4723 C CA . GLU B 1 280 ? 23.550 35.321 20.899 1.00 15.88 280 GLU B CA 1
ATOM 4724 C C . GLU B 1 280 ? 22.913 34.292 19.964 1.00 16.44 280 GLU B C 1
ATOM 4725 O O . GLU B 1 280 ? 21.998 33.560 20.353 1.00 17.73 280 GLU B O 1
ATOM 4731 N N . ASP B 1 281 ? 23.383 34.258 18.722 1.00 16.40 281 ASP B N 1
ATOM 4732 C CA . ASP B 1 281 ? 22.839 33.378 17.697 1.00 16.90 281 ASP B CA 1
ATOM 4733 C C . ASP B 1 281 ? 23.968 32.539 17.117 1.00 16.62 281 ASP B C 1
ATOM 4734 O O . ASP B 1 281 ? 24.887 33.087 16.509 1.00 16.37 281 ASP B O 1
ATOM 4739 N N . TYR B 1 282 ? 23.908 31.220 17.311 1.00 16.52 282 TYR B N 1
ATOM 4740 C CA . TYR B 1 282 ? 24.987 30.328 16.843 1.00 16.97 282 TYR B CA 1
ATOM 4741 C C . TYR B 1 282 ? 24.733 29.707 15.472 1.00 17.62 282 TYR B C 1
ATOM 4742 O O . TYR B 1 282 ? 25.518 28.880 15.004 1.00 17.61 282 TYR B O 1
ATOM 4751 N N . THR B 1 283 ? 23.642 30.097 14.827 1.00 18.24 283 THR B N 1
ATOM 4752 C CA . THR B 1 283 ? 23.330 29.556 13.512 1.00 19.16 283 THR B CA 1
ATOM 4753 C C . THR B 1 283 ? 24.490 29.750 12.536 1.00 18.66 283 THR B C 1
ATOM 4754 O O . THR B 1 283 ? 24.983 30.865 12.360 1.00 18.03 283 THR B O 1
ATOM 4758 N N . LEU B 1 284 ? 24.924 28.655 11.907 1.00 18.93 284 LEU B N 1
ATOM 4759 C CA . LEU B 1 284 ? 25.991 28.721 10.898 1.00 19.04 284 LEU B CA 1
ATOM 4760 C C . LEU B 1 284 ? 25.438 29.150 9.539 1.00 19.32 284 LEU B C 1
ATOM 4761 O O . LEU B 1 284 ? 24.454 28.583 9.046 1.00 19.52 284 LEU B O 1
ATOM 4766 N N . ASP B 1 285 ? 26.049 30.173 8.950 1.00 18.66 285 ASP B N 1
ATOM 4767 C CA . ASP B 1 285 ? 25.699 30.589 7.601 1.00 19.29 285 ASP B CA 1
ATOM 4768 C C . ASP B 1 285 ? 26.769 30.108 6.625 1.00 18.77 285 ASP B C 1
ATOM 4769 O O . ASP B 1 285 ? 27.877 30.647 6.598 1.00 18.08 285 ASP B O 1
ATOM 4774 N N . PRO B 1 286 ? 26.440 29.082 5.825 1.00 18.47 286 PRO B N 1
ATOM 4775 C CA . PRO B 1 286 ? 27.416 28.465 4.926 1.00 18.67 286 PRO B CA 1
ATOM 4776 C C . PRO B 1 286 ? 27.994 29.447 3.913 1.00 18.60 286 PRO B C 1
ATOM 4777 O O . PRO B 1 286 ? 29.094 29.217 3.405 1.00 18.60 286 PRO B O 1
ATOM 4781 N N . ARG B 1 287 ? 27.264 30.526 3.628 1.00 18.48 287 ARG B N 1
ATOM 4782 C CA . ARG B 1 287 ? 27.730 31.543 2.675 1.00 18.65 287 ARG B CA 1
ATOM 4783 C C . ARG B 1 287 ? 29.029 32.210 3.122 1.00 17.55 287 ARG B C 1
ATOM 4784 O O . ARG B 1 287 ? 29.788 32.741 2.295 1.00 16.73 287 ARG B O 1
ATOM 4792 N N . ARG B 1 288 ? 29.281 32.177 4.425 1.00 16.27 288 ARG B N 1
ATOM 4793 C CA . ARG B 1 288 ? 30.461 32.827 4.987 1.00 15.44 288 ARG B CA 1
ATOM 4794 C C . ARG B 1 288 ? 31.764 32.130 4.594 1.00 14.62 288 ARG B C 1
ATOM 4795 O O . ARG B 1 288 ? 32.835 32.709 4.747 1.00 14.18 288 ARG B O 1
ATOM 4803 N N . ALA B 1 289 ? 31.667 30.893 4.097 1.00 14.29 289 ALA B N 1
ATOM 4804 C CA . ALA B 1 289 ? 32.841 30.173 3.599 1.00 14.10 289 ALA B CA 1
ATOM 4805 C C . ALA B 1 289 ? 33.377 30.745 2.286 1.00 13.75 289 ALA B C 1
ATOM 4806 O O . ALA B 1 289 ? 34.528 30.524 1.925 1.00 13.12 289 ALA B O 1
ATOM 4808 N N . ASP B 1 290 ? 32.536 31.469 1.555 1.00 13.86 290 ASP B N 1
ATOM 4809 C CA . ASP B 1 290 ? 32.922 31.865 0.206 1.00 14.26 290 ASP B CA 1
ATOM 4810 C C . ASP B 1 290 ? 34.238 32.623 0.204 1.00 13.49 290 ASP B C 1
ATOM 4811 O O . ASP B 1 290 ? 35.100 32.358 -0.636 1.00 13.67 290 ASP B O 1
ATOM 4816 N N . VAL B 1 291 ? 34.391 33.570 1.135 1.00 13.21 291 VAL B N 1
ATOM 4817 C CA . VAL B 1 291 ? 35.605 34.383 1.203 1.00 12.41 291 VAL B CA 1
ATOM 4818 C C . VAL B 1 291 ? 36.818 33.638 1.782 1.00 11.33 291 VAL B C 1
ATOM 4819 O O . VAL B 1 291 ? 37.937 34.133 1.683 1.00 11.39 291 VAL B O 1
ATOM 4823 N N . PHE B 1 292 ? 36.594 32.480 2.400 1.00 10.72 292 PHE B N 1
ATOM 4824 C CA . PHE B 1 292 ? 37.694 31.686 2.977 1.00 10.60 292 PHE B CA 1
ATOM 4825 C C . PHE B 1 292 ? 38.627 31.185 1.873 1.00 11.00 292 PHE B C 1
ATOM 4826 O O . PHE B 1 292 ? 39.843 31.089 2.081 1.00 10.73 292 PHE B O 1
ATOM 4834 N N . TYR B 1 293 ? 38.058 30.829 0.720 1.00 10.76 293 TYR B N 1
ATOM 4835 C CA . TYR B 1 293 ? 38.844 30.147 -0.320 1.00 11.10 293 TYR B CA 1
ATOM 4836 C C . TYR B 1 293 ? 40.081 30.927 -0.727 1.00 11.05 293 TYR B C 1
ATOM 4837 O O . TYR B 1 293 ? 41.199 30.404 -0.722 1.00 11.07 293 TYR B O 1
ATOM 4846 N N . ALA B 1 294 ? 39.902 32.197 -1.075 1.00 11.16 294 ALA B N 1
ATOM 4847 C CA . ALA B 1 294 ? 41.039 33.000 -1.490 1.00 11.29 294 ALA B CA 1
ATOM 4848 C C . ALA B 1 294 ? 42.060 33.197 -0.361 1.00 11.39 294 ALA B C 1
ATOM 4849 O O . ALA B 1 294 ? 43.273 33.225 -0.610 1.00 11.97 294 ALA B O 1
ATOM 4851 N N . ALA B 1 295 ? 41.561 33.339 0.868 1.00 10.95 295 ALA B N 1
ATOM 4852 C CA . ALA B 1 295 ? 42.406 33.557 2.033 1.00 10.56 295 ALA B CA 1
ATOM 4853 C C . ALA B 1 295 ? 43.239 32.311 2.318 1.00 10.84 295 ALA B C 1
ATOM 4854 O O . ALA B 1 295 ? 44.450 32.385 2.561 1.00 12.02 295 ALA B O 1
ATOM 4856 N N . VAL B 1 296 ? 42.589 31.162 2.291 1.00 10.50 296 VAL B N 1
ATOM 4857 C CA . VAL B 1 296 ? 43.313 29.921 2.575 1.00 9.97 296 VAL B CA 1
ATOM 4858 C C . VAL B 1 296 ? 44.331 29.643 1.461 1.00 10.81 296 VAL B C 1
ATOM 4859 O O . VAL B 1 296 ? 45.464 29.239 1.728 1.00 10.42 296 VAL B O 1
ATOM 4863 N N . ARG B 1 297 ? 43.938 29.903 0.214 1.00 10.59 297 ARG B N 1
ATOM 4864 C CA . ARG B 1 297 ? 44.817 29.592 -0.911 1.00 11.12 297 ARG B CA 1
ATOM 4865 C C . ARG B 1 297 ? 46.095 30.434 -0.973 1.00 11.96 297 ARG B C 1
ATOM 4866 O O . ARG B 1 297 ? 47.031 30.096 -1.719 1.00 12.75 297 ARG B O 1
ATOM 4874 N N . SER B 1 298 ? 46.174 31.501 -0.180 1.00 12.10 298 SER B N 1
ATOM 4875 C CA . SER B 1 298 ? 47.413 32.265 -0.120 1.00 12.57 298 SER B CA 1
ATOM 4876 C C . SER B 1 298 ? 48.550 31.352 0.352 1.00 12.80 298 SER B C 1
ATOM 4877 O O . SER B 1 298 ? 49.665 31.449 -0.143 1.00 12.87 298 SER B O 1
ATOM 4880 N N . TYR B 1 299 ? 48.247 30.437 1.275 1.00 12.37 299 TYR B N 1
ATOM 4881 C CA . TYR B 1 299 ? 49.260 29.501 1.798 1.00 12.51 299 TYR B CA 1
ATOM 4882 C C . TYR B 1 299 ? 49.020 28.025 1.452 1.00 12.52 299 TYR B C 1
ATOM 4883 O O . TYR B 1 299 ? 49.947 27.200 1.541 1.00 12.75 299 TYR B O 1
ATOM 4892 N N . TRP B 1 300 ? 47.785 27.672 1.096 1.00 11.26 300 TRP B N 1
ATOM 4893 C CA . TRP B 1 300 ? 47.472 26.330 0.629 1.00 10.98 300 TRP B CA 1
ATOM 4894 C C . TRP B 1 300 ? 46.722 26.429 -0.696 1.00 11.31 300 TRP B C 1
ATOM 4895 O O . TRP B 1 300 ? 45.515 26.216 -0.778 1.00 10.33 300 TRP B O 1
ATOM 4906 N N . PRO B 1 301 ? 47.455 26.746 -1.759 1.00 11.87 301 PRO B N 1
ATOM 4907 C CA . PRO B 1 301 ? 46.713 26.978 -3.006 1.00 11.89 301 PRO B CA 1
ATOM 4908 C C . PRO B 1 301 ? 45.965 25.741 -3.518 1.00 11.97 301 PRO B C 1
ATOM 4909 O O . PRO B 1 301 ? 45.018 25.878 -4.281 1.00 11.55 301 PRO B O 1
ATOM 4913 N N . ALA B 1 302 ? 46.370 24.553 -3.074 1.00 11.59 302 ALA B N 1
ATOM 4914 C CA . ALA B 1 302 ? 45.728 23.302 -3.480 1.00 12.03 302 ALA B CA 1
ATOM 4915 C C . ALA B 1 302 ? 44.410 22.977 -2.743 1.00 11.94 302 ALA B C 1
ATOM 4916 O O . ALA B 1 302 ? 43.794 21.924 -2.975 1.00 11.79 302 ALA B O 1
ATOM 4918 N N . LEU B 1 303 ? 43.950 23.884 -1.880 1.00 11.28 303 LEU B N 1
ATOM 4919 C CA . LEU B 1 303 ? 42.595 23.764 -1.346 1.00 12.25 303 LEU B CA 1
ATOM 4920 C C . LEU B 1 303 ? 41.605 23.503 -2.484 1.00 12.37 303 LEU B C 1
ATOM 4921 O O . LEU B 1 303 ? 41.438 24.349 -3.361 1.00 12.90 303 LEU B O 1
ATOM 4926 N N . PRO B 1 304 ? 40.926 22.352 -2.477 1.00 13.47 304 PRO B N 1
ATOM 4927 C CA . PRO B 1 304 ? 40.024 22.070 -3.593 1.00 13.99 304 PRO B CA 1
ATOM 4928 C C . PRO B 1 304 ? 38.744 22.903 -3.603 1.00 15.34 304 PRO B C 1
ATOM 4929 O O . PRO B 1 304 ? 38.227 23.252 -2.539 1.00 15.26 304 PRO B O 1
ATOM 4933 N N . ASP B 1 305 ? 38.216 23.194 -4.799 1.00 15.63 305 ASP B N 1
ATOM 4934 C CA . ASP B 1 305 ? 36.912 23.843 -4.902 1.00 16.66 305 ASP B CA 1
ATOM 4935 C C . ASP B 1 305 ? 35.877 23.084 -4.089 1.00 16.31 305 ASP B C 1
ATOM 4936 O O . ASP B 1 305 ? 35.853 21.844 -4.104 1.00 15.98 305 ASP B O 1
ATOM 4941 N N . GLY B 1 306 ? 35.034 23.827 -3.374 1.00 16.05 306 GLY B N 1
ATOM 4942 C CA . GLY B 1 306 ? 33.916 23.244 -2.635 1.00 16.40 306 GLY B CA 1
ATOM 4943 C C . GLY B 1 306 ? 34.241 22.450 -1.377 1.00 16.32 306 GLY B C 1
ATOM 4944 O O . GLY B 1 306 ? 33.335 21.888 -0.762 1.00 16.74 306 GLY B O 1
ATOM 4945 N N . ALA B 1 307 ? 35.512 22.412 -0.975 1.00 15.82 307 ALA B N 1
ATOM 4946 C CA . ALA B 1 307 ? 35.933 21.486 0.095 1.00 16.12 307 ALA B CA 1
ATOM 4947 C C . ALA B 1 307 ? 35.616 21.952 1.523 1.00 16.16 307 ALA B C 1
ATOM 4948 O O . ALA B 1 307 ? 35.758 21.180 2.486 1.00 15.70 307 ALA B O 1
ATOM 4950 N N . LEU B 1 308 ? 35.166 23.199 1.655 1.00 16.23 308 LEU B N 1
ATOM 4951 C CA . LEU B 1 308 ? 34.870 23.779 2.974 1.00 16.78 308 LEU B CA 1
ATOM 4952 C C . LEU B 1 308 ? 33.446 23.447 3.451 1.00 17.02 308 LEU B C 1
ATOM 4953 O O . LEU B 1 308 ? 32.470 24.105 3.073 1.00 17.91 308 LEU B O 1
ATOM 4958 N N . ALA B 1 309 ? 33.345 22.422 4.289 1.00 16.30 309 ALA B N 1
ATOM 4959 C CA . ALA B 1 309 ? 32.060 21.936 4.761 1.00 16.58 309 ALA B CA 1
ATOM 4960 C C . ALA B 1 309 ? 31.598 22.710 6.000 1.00 16.71 309 ALA B C 1
ATOM 4961 O O . ALA B 1 309 ? 32.418 23.234 6.768 1.00 16.11 309 ALA B O 1
ATOM 4963 N N . PRO B 1 310 ? 30.280 22.789 6.197 1.00 16.96 310 PRO B N 1
ATOM 4964 C CA . PRO B 1 310 ? 29.793 23.553 7.338 1.00 17.39 310 PRO B CA 1
ATOM 4965 C C . PRO B 1 310 ? 30.378 23.002 8.635 1.00 17.29 310 PRO B C 1
ATOM 4966 O O . PRO B 1 310 ? 30.397 21.783 8.847 1.00 18.63 310 PRO B O 1
ATOM 4970 N N . GLY B 1 311 ? 30.885 23.893 9.484 1.00 16.20 311 GLY B N 1
ATOM 4971 C CA . GLY B 1 311 ? 31.449 23.493 10.752 1.00 15.15 311 GLY B CA 1
ATOM 4972 C C . GLY B 1 311 ? 30.541 23.928 11.879 1.00 14.40 311 GLY B C 1
ATOM 4973 O O . GLY B 1 311 ? 29.489 23.328 12.105 1.00 14.88 311 GLY B O 1
ATOM 4974 N N . TYR B 1 312 ? 30.943 24.982 12.582 1.00 13.21 312 TYR B N 1
ATOM 4975 C CA . TYR B 1 312 ? 30.178 25.459 13.722 1.00 12.51 312 TYR B CA 1
ATOM 4976 C C . TYR B 1 312 ? 30.594 26.883 14.001 1.00 12.10 312 TYR B C 1
ATOM 4977 O O . TYR B 1 312 ? 31.496 27.411 13.353 1.00 11.24 312 TYR B O 1
ATOM 4986 N N . THR B 1 313 ? 29.924 27.513 14.958 1.00 11.85 313 THR B N 1
ATOM 4987 C CA . THR B 1 313 ? 30.275 28.886 15.323 1.00 11.20 313 THR B CA 1
ATOM 4988 C C . THR B 1 313 ? 30.551 28.996 16.814 1.00 10.84 313 THR B C 1
ATOM 4989 O O . THR B 1 313 ? 30.158 28.130 17.617 1.00 10.92 313 THR B O 1
ATOM 4993 N N . GLY B 1 314 ? 31.257 30.059 17.177 1.00 9.43 314 GLY B N 1
ATOM 4994 C CA . GLY B 1 314 ? 31.439 30.409 18.585 1.00 8.92 314 GLY B CA 1
ATOM 4995 C C . GLY B 1 314 ? 31.274 31.908 18.664 1.00 7.72 314 GLY B C 1
ATOM 4996 O O . GLY B 1 314 ? 31.339 32.591 17.641 1.00 8.15 314 GLY B O 1
ATOM 4997 N N . ILE B 1 315 ? 31.040 32.424 19.867 1.00 7.69 315 ILE B N 1
ATOM 4998 C CA . ILE B 1 315 ? 30.951 33.875 20.057 1.00 7.41 315 ILE B CA 1
ATOM 4999 C C . ILE B 1 315 ? 31.946 34.341 21.125 1.00 7.34 315 ILE B C 1
ATOM 5000 O O . ILE B 1 315 ? 31.991 33.794 22.240 1.00 8.34 315 ILE B O 1
ATOM 5005 N N . ARG B 1 316 ? 32.743 35.338 20.775 1.00 7.49 316 ARG B N 1
ATOM 5006 C CA . ARG B 1 316 ? 33.742 35.903 21.683 1.00 7.40 316 ARG B CA 1
ATOM 5007 C C . ARG B 1 316 ? 33.135 36.971 22.594 1.00 7.98 316 ARG B C 1
ATOM 5008 O O . ARG B 1 316 ? 32.411 37.851 22.102 1.00 7.77 316 ARG B O 1
ATOM 5016 N N . PRO B 1 317 ? 33.429 36.909 23.907 1.00 8.48 317 PRO B N 1
ATOM 5017 C CA . PRO B 1 317 ? 33.016 37.987 24.797 1.00 8.69 317 PRO B CA 1
ATOM 5018 C C . PRO B 1 317 ? 33.927 39.196 24.573 1.00 9.29 317 PRO B C 1
ATOM 5019 O O . PRO B 1 317 ? 35.142 39.118 24.800 1.00 10.39 317 PRO B O 1
ATOM 5023 N N . LYS B 1 318 ? 33.351 40.294 24.094 1.00 8.93 318 LYS B N 1
ATOM 5024 C CA . LYS B 1 318 ? 34.116 41.518 23.859 1.00 8.41 318 LYS B CA 1
ATOM 5025 C C . LYS B 1 318 ? 33.667 42.631 24.803 1.00 8.70 318 LYS B C 1
ATOM 5026 O O . LYS B 1 318 ? 32.484 42.714 25.156 1.00 9.10 318 LYS B O 1
ATOM 5032 N N . ILE B 1 319 ? 34.623 43.476 25.192 1.00 8.18 319 ILE B N 1
ATOM 5033 C CA . ILE B 1 319 ? 34.366 44.613 26.079 1.00 8.74 319 ILE B CA 1
ATOM 5034 C C . ILE B 1 319 ? 34.920 45.902 25.472 1.00 9.53 319 ILE B C 1
ATOM 5035 O O . ILE B 1 319 ? 34.993 46.949 26.138 1.00 10.06 319 ILE B O 1
ATOM 5040 N N . SER B 1 320 ? 35.325 45.799 24.201 1.00 9.62 320 SER B N 1
ATOM 5041 C CA . SER B 1 320 ? 35.643 46.971 23.369 1.00 9.72 320 SER B CA 1
ATOM 5042 C C . SER B 1 320 ? 35.016 46.744 21.988 1.00 9.84 320 SER B C 1
ATOM 5043 O O . SER B 1 320 ? 34.748 45.599 21.612 1.00 9.02 320 SER B O 1
ATOM 5046 N N . GLY B 1 321 ? 34.770 47.824 21.242 1.00 10.04 321 GLY B N 1
ATOM 5047 C CA . GLY B 1 321 ? 33.985 47.728 20.008 1.00 10.41 321 GLY B CA 1
ATOM 5048 C C . GLY B 1 321 ? 34.799 47.500 18.745 1.00 11.25 321 GLY B C 1
ATOM 5049 O O . GLY B 1 321 ? 36.025 47.409 18.799 1.00 10.46 321 GLY B O 1
ATOM 5050 N N . PRO B 1 322 ? 34.118 47.426 17.596 1.00 11.83 322 PRO B N 1
ATOM 5051 C CA . PRO B 1 322 ? 34.792 47.009 16.362 1.00 12.47 322 PRO B CA 1
ATOM 5052 C C . PRO B 1 322 ? 35.915 47.934 15.905 1.00 13.60 322 PRO B C 1
ATOM 5053 O O . PRO B 1 322 ? 36.833 47.465 15.218 1.00 14.50 322 PRO B O 1
ATOM 5057 N N . HIS B 1 323 ? 35.854 49.218 16.256 1.00 14.18 323 HIS B N 1
ATOM 5058 C CA . HIS B 1 323 ? 36.928 50.129 15.854 1.00 15.61 323 HIS B CA 1
ATOM 5059 C C . HIS B 1 323 ? 37.863 50.547 16.980 1.00 16.19 323 HIS B C 1
ATOM 5060 O O . HIS B 1 323 ? 38.542 51.569 16.893 1.00 17.89 323 HIS B O 1
ATOM 5067 N N . GLU B 1 324 ? 37.902 49.754 18.037 1.00 15.72 324 GLU B N 1
ATOM 5068 C CA . GLU B 1 324 ? 38.828 50.013 19.125 1.00 15.59 324 GLU B CA 1
ATOM 5069 C C . GLU B 1 324 ? 39.857 48.900 19.187 1.00 15.00 324 GLU B C 1
ATOM 5070 O O . GLU B 1 324 ? 39.586 47.774 18.756 1.00 14.52 324 GLU B O 1
ATOM 5076 N N . PRO B 1 325 ? 41.035 49.203 19.756 1.00 15.30 325 PRO B N 1
ATOM 5077 C CA . PRO B 1 325 ? 42.015 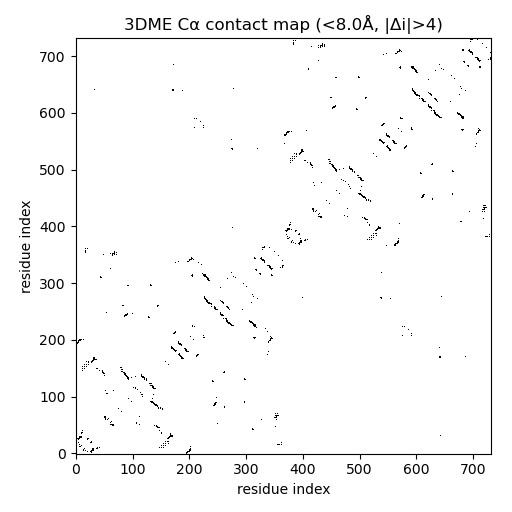48.160 20.013 1.00 15.13 325 PRO B CA 1
ATOM 5078 C C . PRO B 1 325 ? 41.383 47.093 20.893 1.00 14.76 325 PRO B C 1
ATOM 5079 O O . PRO B 1 325 ? 40.533 47.411 21.732 1.00 14.85 325 PRO B O 1
ATOM 5083 N N . ALA B 1 326 ? 41.788 45.845 20.706 1.00 14.68 326 ALA B N 1
ATOM 5084 C CA . ALA B 1 326 ? 41.216 44.752 21.477 1.00 13.92 326 ALA B CA 1
ATOM 5085 C C . ALA B 1 326 ? 41.577 44.920 22.940 1.00 13.37 326 ALA B C 1
ATOM 5086 O O . ALA B 1 326 ? 42.757 44.915 23.305 1.00 13.87 326 ALA B O 1
ATOM 5088 N N . ALA B 1 327 ? 40.559 45.063 23.788 1.00 12.07 327 ALA B N 1
ATOM 5089 C CA . ALA B 1 327 ? 40.786 45.181 25.227 1.00 11.01 327 ALA B CA 1
ATOM 5090 C C . ALA B 1 327 ? 41.476 43.930 25.795 1.00 10.30 327 ALA B C 1
ATOM 5091 O O . ALA B 1 327 ? 41.276 42.813 25.290 1.00 9.24 327 ALA B O 1
ATOM 5093 N N . ASP B 1 328 ? 42.245 44.130 26.865 1.00 8.79 328 ASP B N 1
ATOM 5094 C CA . ASP B 1 328 ? 42.891 43.024 27.592 1.00 8.03 328 ASP B CA 1
ATOM 5095 C C . ASP B 1 328 ? 41.810 42.244 28.319 1.00 8.56 328 ASP B C 1
ATOM 5096 O O . ASP B 1 328 ? 40.664 42.702 28.419 1.00 8.29 328 ASP B O 1
ATOM 5101 N N . PHE B 1 329 ? 42.168 41.069 28.834 1.00 7.83 329 PHE B N 1
ATOM 5102 C CA . PHE B 1 329 ? 41.328 40.410 29.821 1.00 7.85 329 PHE B CA 1
ATOM 5103 C C . PHE B 1 329 ? 41.056 41.424 30.935 1.00 8.36 329 PHE B C 1
ATOM 5104 O O . PHE B 1 329 ? 41.954 42.202 31.314 1.00 8.83 329 PHE B O 1
ATOM 5112 N N . ALA B 1 330 ? 39.843 41.315 31.489 1.00 9.18 330 ALA B N 1
ATOM 5113 C CA . ALA B 1 330 ? 39.225 42.114 32.540 1.00 11.36 330 ALA B CA 1
ATOM 5114 C C . ALA B 1 330 ? 39.188 41.246 33.789 1.00 10.49 330 ALA B C 1
ATOM 5115 O O . ALA B 1 330 ? 38.372 40.354 33.827 1.00 9.71 330 ALA B O 1
ATOM 5117 N N . ILE B 1 331 ? 40.030 41.478 34.793 1.00 10.41 331 ILE B N 1
ATOM 5118 C CA . ILE B 1 331 ? 39.821 40.785 36.049 1.00 10.81 331 ILE B CA 1
ATOM 5119 C C . ILE B 1 331 ? 39.748 41.583 37.360 1.00 10.08 331 ILE B C 1
ATOM 5120 O O . ILE B 1 331 ? 40.783 42.076 37.825 1.00 10.17 331 ILE B O 1
ATOM 5125 N N . ALA B 1 332 ? 38.564 41.928 37.862 1.00 10.30 332 ALA B N 1
ATOM 5126 C CA . ALA B 1 332 ? 38.213 43.270 38.306 1.00 9.55 332 ALA B CA 1
ATOM 5127 C C . ALA B 1 332 ? 37.905 42.832 39.756 1.00 9.89 332 ALA B C 1
ATOM 5128 O O . ALA B 1 332 ? 36.825 42.269 40.028 1.00 9.60 332 ALA B O 1
ATOM 5130 N N . GLY B 1 333 ? 38.865 43.024 40.672 1.00 9.94 333 GLY B N 1
ATOM 5131 C CA . GLY B 1 333 ? 38.697 42.641 42.074 1.00 10.39 333 GLY B CA 1
ATOM 5132 C C . GLY B 1 333 ? 38.443 43.864 42.940 1.00 11.10 333 GLY B C 1
ATOM 5133 O O . GLY B 1 333 ? 38.252 44.955 42.408 1.00 11.33 333 GLY B O 1
ATOM 5134 N N . PRO B 1 334 ? 38.434 43.684 44.274 1.00 12.02 334 PRO B N 1
ATOM 5135 C CA . PRO B 1 334 ? 38.123 44.765 45.212 1.00 13.04 334 PRO B CA 1
ATOM 5136 C C . PRO B 1 334 ? 39.056 45.965 45.087 1.00 14.62 334 PRO B C 1
ATOM 5137 O O . PRO B 1 334 ? 38.641 47.097 45.397 1.00 15.33 334 PRO B O 1
ATOM 5141 N N . ALA B 1 335 ? 40.293 45.753 44.636 1.00 15.82 335 ALA B N 1
ATOM 5142 C CA . ALA B 1 335 ? 41.228 46.891 44.512 1.00 17.44 335 ALA B CA 1
ATOM 5143 C C . ALA B 1 335 ? 40.801 47.860 43.422 1.00 18.34 335 ALA B C 1
ATOM 5144 O O . ALA B 1 335 ? 41.185 49.040 43.449 1.00 19.66 335 ALA B O 1
ATOM 5146 N N . SER B 1 336 ? 40.008 47.376 42.470 1.00 18.30 336 SER B N 1
ATOM 5147 C CA . SER B 1 336 ? 39.537 48.229 41.387 1.00 19.08 336 SER B CA 1
ATOM 5148 C C . SER B 1 336 ? 38.119 48.766 41.584 1.00 18.35 336 SER B C 1
ATOM 5149 O O . SER B 1 336 ? 37.896 49.960 41.404 1.00 19.27 336 SER B O 1
ATOM 5152 N N . HIS B 1 337 ? 37.164 47.913 41.951 1.00 16.53 337 HIS B N 1
ATOM 5153 C CA . HIS B 1 337 ? 35.777 48.369 42.093 1.00 14.88 337 HIS B CA 1
ATOM 5154 C C . HIS B 1 337 ? 35.350 48.670 43.535 1.00 14.86 337 HIS B C 1
ATOM 5155 O O . HIS B 1 337 ? 34.250 49.190 43.768 1.00 15.08 337 HIS B O 1
ATOM 5162 N N . GLY B 1 338 ? 36.199 48.318 44.496 1.00 14.02 338 GLY B N 1
ATOM 5163 C CA . GLY B 1 338 ? 35.936 48.599 45.898 1.00 13.44 338 GLY B CA 1
ATOM 5164 C C . GLY B 1 338 ? 35.006 47.635 46.607 1.00 13.16 338 GLY B C 1
ATOM 5165 O O . GLY B 1 338 ? 34.792 47.754 47.812 1.00 13.89 338 GLY B O 1
ATOM 5166 N N . VAL B 1 339 ? 34.436 46.679 45.875 1.00 12.40 339 VAL B N 1
ATOM 5167 C CA . VAL B 1 339 ? 33.472 45.763 46.479 1.00 12.11 339 VAL B CA 1
ATOM 5168 C C . VAL B 1 339 ? 34.155 44.554 47.113 1.00 12.11 339 VAL B C 1
ATOM 5169 O O . VAL B 1 339 ? 34.752 43.735 46.422 1.00 11.54 339 VAL B O 1
ATOM 5173 N N . ALA B 1 340 ? 34.055 44.457 48.438 1.00 11.75 340 ALA B N 1
ATOM 5174 C CA . ALA B 1 340 ? 34.683 43.377 49.186 1.00 11.45 340 ALA B CA 1
ATOM 5175 C C . ALA B 1 340 ? 34.227 42.016 48.681 1.00 10.41 340 ALA B C 1
ATOM 5176 O O . ALA B 1 340 ? 33.031 41.782 48.505 1.00 10.61 340 ALA B O 1
ATOM 5178 N N . GLY B 1 341 ? 35.191 41.112 48.494 1.00 9.73 341 GLY B N 1
ATOM 5179 C CA . GLY B 1 341 ? 34.884 39.725 48.124 1.00 9.70 341 GLY B CA 1
ATOM 5180 C C . GLY B 1 341 ? 34.305 39.473 46.740 1.00 9.09 341 GLY B C 1
ATOM 5181 O O . GLY B 1 341 ? 33.810 38.365 46.463 1.00 8.30 341 GLY B O 1
ATOM 5182 N N . LEU B 1 342 ? 34.358 40.483 45.871 1.00 8.72 342 LEU B N 1
ATOM 5183 C CA . LEU B 1 342 ? 33.846 40.347 44.517 1.00 8.29 342 LEU B CA 1
ATOM 5184 C C . LEU B 1 342 ? 34.948 40.361 43.470 1.00 7.87 342 LEU B C 1
ATOM 5185 O O . LEU B 1 342 ? 35.792 41.264 43.466 1.00 8.18 342 LEU B O 1
ATOM 5190 N N . VAL B 1 343 ? 34.940 39.373 42.579 1.00 7.47 343 VAL B N 1
ATOM 5191 C CA . VAL B 1 343 ? 35.759 39.451 41.372 1.00 7.57 343 VAL B CA 1
ATOM 5192 C C . VAL B 1 343 ? 34.856 39.251 40.159 1.00 6.90 343 VAL B C 1
ATOM 5193 O O . VAL B 1 343 ? 34.134 38.259 40.066 1.00 7.61 343 VAL B O 1
ATOM 5197 N N . ASN B 1 344 ? 34.893 40.215 39.249 1.00 6.66 344 ASN B N 1
ATOM 5198 C CA . ASN B 1 344 ? 34.226 40.115 37.951 1.00 7.14 344 ASN B CA 1
ATOM 5199 C C . ASN B 1 344 ? 35.250 39.838 36.873 1.00 7.53 344 ASN B C 1
ATOM 5200 O O . ASN B 1 344 ? 36.254 40.553 36.762 1.00 7.81 344 ASN B O 1
ATOM 5205 N N . LEU B 1 345 ? 34.998 38.808 36.080 1.00 7.10 345 LEU B N 1
ATOM 5206 C CA . LEU B 1 345 ? 35.861 38.537 34.927 1.00 7.25 345 LEU B CA 1
ATOM 5207 C C . LEU B 1 345 ? 35.134 38.967 33.661 1.00 7.16 345 LEU B C 1
ATOM 5208 O O . LEU B 1 345 ? 34.016 38.533 33.406 1.00 8.30 345 LEU B O 1
ATOM 5213 N N . TYR B 1 346 ? 35.772 39.846 32.895 1.00 7.38 346 TYR B N 1
ATOM 5214 C CA . TYR B 1 346 ? 35.179 40.336 31.666 1.00 6.62 346 TYR B CA 1
ATOM 5215 C C . TYR B 1 346 ? 36.124 40.172 30.496 1.00 6.67 346 TYR B C 1
ATOM 5216 O O . TYR B 1 346 ? 37.346 40.330 30.639 1.00 6.89 346 TYR B O 1
ATOM 5225 N N . GLY B 1 347 ? 35.538 39.898 29.333 1.00 5.85 347 GLY B N 1
ATOM 5226 C CA . GLY B 1 347 ? 36.300 39.883 28.074 1.00 5.72 347 GLY B CA 1
ATOM 5227 C C . GLY B 1 347 ? 37.290 38.737 28.042 1.00 6.25 347 GLY B C 1
ATOM 5228 O O . GLY B 1 347 ? 38.395 38.859 27.484 1.00 6.34 347 GLY B O 1
ATOM 5229 N N . ILE B 1 348 ? 36.894 37.612 28.627 1.00 6.48 348 ILE B N 1
ATOM 5230 C CA . ILE B 1 348 ? 37.818 36.468 28.630 1.00 5.77 348 ILE B CA 1
ATOM 5231 C C . ILE B 1 348 ? 37.680 35.642 27.337 1.00 5.80 348 ILE B C 1
ATOM 5232 O O . ILE B 1 348 ? 37.141 34.528 27.331 1.00 5.93 348 ILE B O 1
ATOM 5237 N N . GLU B 1 349 ? 38.155 36.228 26.238 1.00 5.71 349 GLU B N 1
ATOM 5238 C CA . GLU B 1 349 ? 38.124 35.593 24.936 1.00 6.30 349 GLU B CA 1
ATOM 5239 C C . GLU B 1 349 ? 39.438 34.830 24.800 1.00 5.60 349 GLU B C 1
ATOM 5240 O O . GLU B 1 349 ? 40.081 34.533 25.798 1.00 5.92 349 GLU B O 1
ATOM 5246 N N . SER B 1 350 ? 39.821 34.482 23.576 1.00 6.13 350 SER B N 1
ATOM 5247 C CA . SER B 1 350 ? 41.123 33.839 23.381 1.00 6.27 350 SER B CA 1
ATOM 5248 C C . SER B 1 350 ? 42.231 34.745 23.917 1.00 6.59 350 SER B C 1
ATOM 5249 O O . SER B 1 350 ? 42.214 35.957 23.678 1.00 6.73 350 SER B O 1
ATOM 5252 N N . PRO B 1 351 ? 43.229 34.173 24.610 1.00 6.13 351 PRO B N 1
ATOM 5253 C CA . PRO B 1 351 ? 43.527 32.754 24.861 1.00 6.17 351 PRO B CA 1
ATOM 5254 C C . PRO B 1 351 ? 43.070 32.278 26.235 1.00 5.92 351 PRO B C 1
ATOM 5255 O O . PRO B 1 351 ? 43.856 31.700 26.993 1.00 6.60 351 PRO B O 1
ATOM 5259 N N . GLY B 1 352 ? 41.815 32.520 26.569 1.00 5.98 352 GLY B N 1
ATOM 5260 C CA . GLY B 1 352 ? 41.335 32.195 27.908 1.00 6.45 352 GLY B CA 1
ATOM 5261 C C . GLY B 1 352 ? 41.376 30.720 28.279 1.00 6.64 352 GLY B C 1
ATOM 5262 O O . GLY B 1 352 ? 41.538 30.393 29.456 1.00 7.61 352 GLY B O 1
ATOM 5263 N N . LEU B 1 353 ? 41.219 29.821 27.300 1.00 6.35 353 LEU B N 1
ATOM 5264 C CA . LEU B 1 353 ? 41.319 28.374 27.572 1.00 6.08 353 LEU B CA 1
ATOM 5265 C C . LEU B 1 353 ? 42.759 28.066 27.994 1.00 6.43 353 LEU B C 1
ATOM 5266 O O . LEU B 1 353 ? 43.009 27.463 29.040 1.00 6.34 353 LEU B O 1
ATOM 5271 N N . THR B 1 354 ? 43.704 28.519 27.182 1.00 6.15 354 THR B N 1
ATOM 5272 C CA . THR B 1 354 ? 45.121 28.308 27.455 1.00 6.14 354 THR B CA 1
ATOM 5273 C C . THR B 1 354 ? 45.495 28.901 28.793 1.00 5.99 354 THR B C 1
ATOM 5274 O O . THR B 1 354 ? 46.259 28.305 29.553 1.00 6.07 354 THR B O 1
ATOM 5278 N N . ALA B 1 355 ? 44.960 30.094 29.070 1.00 5.62 355 ALA B N 1
ATOM 5279 C CA . ALA B 1 355 ? 45.302 30.815 30.294 1.00 5.83 355 ALA B CA 1
ATOM 5280 C C . ALA B 1 355 ? 44.541 30.401 31.549 1.00 6.15 355 ALA B C 1
ATOM 5281 O O . ALA B 1 355 ? 44.813 30.934 32.625 1.00 6.42 355 ALA B O 1
ATOM 5283 N N . SER B 1 356 ? 43.616 29.456 31.418 1.00 6.13 356 SER B N 1
ATOM 5284 C CA . SER B 1 356 ? 42.608 29.195 32.457 1.00 5.95 356 SER B CA 1
ATOM 5285 C C . SER B 1 356 ? 43.187 28.990 33.869 1.00 6.24 356 SER B C 1
ATOM 5286 O O . SER B 1 356 ? 42.694 29.584 34.836 1.00 5.95 356 SER B O 1
ATOM 5289 N N . LEU B 1 357 ? 44.197 28.135 34.017 1.00 5.70 357 LEU B N 1
ATOM 5290 C CA . LEU B 1 357 ? 44.784 27.931 35.348 1.00 6.19 357 LEU B CA 1
ATOM 5291 C C . LEU B 1 357 ? 45.490 29.177 35.904 1.00 6.16 357 LEU B C 1
ATOM 5292 O O . LEU B 1 357 ? 45.444 29.427 37.115 1.00 7.56 357 LEU B O 1
ATOM 5297 N N . ALA B 1 358 ? 46.105 29.965 35.026 1.00 6.95 358 ALA B N 1
ATOM 5298 C CA . ALA B 1 358 ? 46.726 31.221 35.432 1.00 6.44 358 ALA B CA 1
ATOM 5299 C C . ALA B 1 358 ? 45.683 32.294 35.772 1.00 6.24 358 ALA B C 1
ATOM 5300 O O . ALA B 1 358 ? 45.884 33.090 36.694 1.00 6.06 358 ALA B O 1
ATOM 5302 N N . ILE B 1 359 ? 44.586 32.314 35.015 1.00 5.47 359 ILE B N 1
ATOM 5303 C CA . ILE B 1 359 ? 43.461 33.211 35.321 1.00 5.28 359 ILE B CA 1
ATOM 5304 C C . ILE B 1 359 ? 42.927 32.888 36.718 1.00 5.43 359 ILE B C 1
ATOM 5305 O O . ILE B 1 359 ? 42.623 33.797 37.495 1.00 5.03 359 ILE B O 1
ATOM 5310 N N . ALA B 1 360 ? 42.846 31.601 37.058 1.00 6.07 360 ALA B N 1
ATOM 5311 C CA . ALA B 1 360 ? 42.412 31.226 38.422 1.00 6.93 360 ALA B CA 1
ATOM 5312 C C . ALA B 1 360 ? 43.379 31.766 39.475 1.00 7.46 360 ALA B C 1
ATOM 5313 O O . ALA B 1 360 ? 42.954 32.337 40.477 1.00 7.73 360 ALA B O 1
ATOM 5315 N N . GLU B 1 361 ? 44.679 31.629 39.230 1.00 7.46 361 GLU B N 1
ATOM 5316 C CA . GLU B 1 361 ? 45.684 32.185 40.142 1.00 7.86 361 GLU B CA 1
ATOM 5317 C C . GLU B 1 361 ? 45.499 33.679 40.324 1.00 8.39 361 GLU B C 1
ATOM 5318 O O . GLU B 1 361 ? 45.529 34.174 41.447 1.00 9.16 361 GLU B O 1
ATOM 5324 N N . GLU B 1 362 ? 45.303 34.383 39.217 1.00 8.30 362 GLU B N 1
ATOM 5325 C CA . GLU B 1 362 ? 45.198 35.834 39.252 1.00 8.54 362 GLU B CA 1
ATOM 5326 C C . GLU B 1 362 ? 43.911 36.267 39.951 1.00 8.62 362 GLU B C 1
ATOM 5327 O O . GLU B 1 362 ? 43.891 37.279 40.634 1.00 9.08 362 GLU B O 1
ATOM 5333 N N . THR B 1 363 ? 42.841 35.490 39.766 1.00 7.65 363 THR B N 1
ATOM 5334 C CA . THR B 1 363 ? 41.553 35.778 40.405 1.00 7.67 363 THR B CA 1
ATOM 5335 C C . THR B 1 363 ? 41.695 35.730 41.933 1.00 7.81 363 THR B C 1
ATOM 5336 O O . THR B 1 363 ? 41.236 36.635 42.653 1.00 7.96 363 THR B O 1
ATOM 5340 N N . LEU B 1 364 ? 42.357 34.685 42.426 1.00 7.97 364 LEU B N 1
ATOM 5341 C CA . LEU B 1 364 ? 42.550 34.536 43.866 1.00 8.99 364 LEU B CA 1
ATOM 5342 C C . LEU B 1 364 ? 43.455 35.631 44.408 1.00 9.12 364 LEU B C 1
ATOM 5343 O O . LEU B 1 364 ? 43.225 36.137 45.509 1.00 9.85 364 LEU B O 1
ATOM 5348 N N . ALA B 1 365 ? 44.482 35.988 43.637 1.00 9.38 365 ALA B N 1
ATOM 5349 C CA . ALA B 1 365 ? 45.401 37.042 44.067 1.00 10.11 365 ALA B CA 1
ATOM 5350 C C . ALA B 1 365 ? 44.630 38.345 44.187 1.00 10.26 365 ALA B C 1
ATOM 5351 O O . ALA B 1 365 ? 44.752 39.062 45.191 1.00 11.11 365 ALA B O 1
ATOM 5353 N N . ARG B 1 366 ? 43.808 38.645 43.180 1.00 10.37 366 ARG B N 1
ATOM 5354 C CA . ARG B 1 366 ? 43.046 39.899 43.179 1.00 10.90 366 ARG B CA 1
ATOM 5355 C C . ARG B 1 366 ? 41.933 39.909 44.239 1.00 11.44 366 ARG B C 1
ATOM 5356 O O . ARG B 1 366 ? 41.646 40.947 44.845 1.00 12.24 366 ARG B O 1
ATOM 5364 N N . LEU B 1 367 ? 41.318 38.757 44.471 1.00 11.30 367 LEU B N 1
ATOM 5365 C CA . LEU B 1 367 ? 40.314 38.630 45.525 1.00 12.85 367 LEU B CA 1
ATOM 5366 C C . LEU B 1 367 ? 40.932 39.021 46.859 1.00 13.93 367 LEU B C 1
ATOM 5367 O O . LEU B 1 367 ? 40.279 39.666 47.682 1.00 13.98 367 LEU B O 1
ATOM 5372 N N . ALA B 1 368 ? 42.191 38.627 47.066 1.00 15.01 368 ALA B N 1
ATOM 5373 C CA . ALA B 1 368 ? 42.876 38.861 48.341 1.00 17.43 368 ALA B CA 1
ATOM 5374 C C . ALA B 1 368 ? 43.584 40.206 48.374 1.00 18.68 368 ALA B C 1
ATOM 5375 O O . ALA B 1 368 ? 44.249 40.542 49.363 1.00 20.65 368 ALA B O 1
#

Organism: Bordetella pertussis (strain Tohama I / ATCC BAA-589 / NCTC 13251) (NCBI:txid257313)

CATH classification: 3.50.50.60 (+1 more: 3.30.9.10)

B-factor: mean 15.32, std 11.0, range [2.0, 488.94]

Sequence (732 aa):
TDIDCIVIGAGVVGLAIARALAAGGHEVLVAEAAEGIGTGTSSRNSEVIHAGIYYPADSLKARLCVRGKHLLYEYCAARGVPHQRLGKLIVATSDAEASQLDSIARRAGANGVDDLQHIDGAAARRLEPALHCTAALVSPSTGIVDSHALMLAYQGDAESDGAQLVFHTPLIAGRVRPEGGFELDFGGAEPMTLSCRVLINAAGLHAPGLARRIEGIPRDSIPPEYLCKGSYFTLAGRAPFSRLIYPVPQHAGLGVHLTLDLGGQAKFGPDTEWIATEDYTLDPRRADVFYAAVRSYWPALPDGALAPGYTGIRPKISGPHEPAADFAIAGPASHGVAGLVNLYGIESPGLTASLAIAEETLARLATDIDCIVIGAGVVGLAIARALAAGGHEVLVAEAAEGIGTGTSSRNSEVIHAGIYYPADSLKARLCVRGKHLLYEYCAARGVPHQRLGKLIVATSDAEASQLDSIARRAGANGVDDLQHIDGAAARRLEPALHCTAALVSPSTGIVDSHALMLAYQGDAESDGAQLVFHTPLIAGRVRPEGGFELDFGGAEPMTLSCRVLINAAGLHAPGLARRIEGIPRDSIPPEYLCKGSYFTLAGRAPFSRLIYPVPQHAGLGVHLTLDLGGQAKFGPDTEWIATEDYTLDPRRADVFYAAVRSYWPALPDGALAPGYTGIRPKISGPHEPAADFAIAGPASHGVAGLVNLYGIESPGLTASLAIAEETLARLA

Foldseek 3Di:
DAQAEEEEALALQSLLQLLLCLVVVGAYEYEAQAQDHHPALLVFDLQKLDCLQADAAPFCQLQLSNVLLVVVVVVCVVQVFDKFLQWEKAFALDPVLLVVVVVSQVRSVSSVQNPKDKFAQVVVCVQFVQWGGGIIIIRRRMMGGDSVSSSVVSNVSSVVSPYHYDYSWAWQAKEADPVAWIWTWTDGPDIDIHIYRAYEQPPFLCLLVHLVRYHPFDNVLGFDWWKKKWFKFWFPDFDSHRHKYWYDPPPPAWTKIWGADSVRTIMIDTTIDTDDDDDWDWDQCVCVVVLVNVCSTRVPPDPPRGHGDTMHMFTARDDPPDDGDGWDWDECVRRVHQNYTGTGRCGPPNSSSSNVSSVVNVVRSD/DQAAEEEEAQALQSLLQLLVVLVVVGAYEYEYQAADHRPALLVFDQQKLDCLQADDQPFCQLQLSNVLLVVVVVVCVVPVFDKDLQWEKAFALDPVLLVCVVVSQVRSVSSVQNDKDKFAQVVVCVQFVQWHGGIIIIRRRMMGGPSVSSSVVSNVSSVVSNYHYDYSWDFDAKEADPVAWIWTWIDGPDIDIDTYRAYEQPPFLCLLVHLVRYHPQDNVLGFDKWKKKWFKFWFPDADRHRHKYWYDPVPPDWTKIWGAHSVRTIMIDTTTDTDDDPDWDWDPVVCPVVLVNVCSTRVVPDPPRTHGDTMHMFTARDDDPDDGDGWDWAECVHRVHQNYTGTGRCGPPCSSSSNVSSVVNVVRND

Radius of gyration: 28.31 Å; Cα contacts (8 Å, |Δi|>4): 1818; chains: 2; bounding box: 88×56×61 Å

Nearest PDB structures (foldseek):
  3dme-assembly1_B  TM=9.989E-01  e=4.316E-81  Bordetella pertussis
  8w7f-assembly1_A  TM=8.930E-01  e=2.891E-33  Drosophila melanogaster
  8w7f-assembly1_D  TM=8.923E-01  e=2.335E-32  Drosophila melanogaster
  8w7f-assembly1_B  TM=8.862E-01  e=1.012E-32  Drosophila melanogaster
  8w75-assembly1_D  TM=8.863E-01  e=2.200E-32  Drosophila melanogaster